Protein AF-A0A9E5BP02-F1 (afdb_monomer_lite)

Structure (mmCIF, N/CA/C/O backbone):
data_AF-A0A9E5BP02-F1
#
_entry.id   AF-A0A9E5BP02-F1
#
loop_
_atom_site.group_PDB
_atom_site.id
_atom_site.type_symbol
_atom_site.label_atom_id
_atom_site.label_alt_id
_atom_site.label_comp_id
_atom_site.label_asym_id
_atom_site.label_entity_id
_atom_site.label_seq_id
_atom_site.pdbx_PDB_ins_code
_atom_site.Cartn_x
_atom_site.Cartn_y
_atom_site.Cartn_z
_atom_site.occupancy
_atom_site.B_iso_or_equiv
_atom_site.auth_seq_id
_atom_site.auth_comp_id
_atom_site.auth_asym_id
_atom_site.auth_atom_id
_atom_site.pdbx_PDB_model_num
ATOM 1 N N . GLU A 1 1 ? -40.450 15.924 50.364 1.00 36.69 1 GLU A N 1
ATOM 2 C CA . GLU A 1 1 ? -41.227 15.359 49.241 1.00 36.69 1 GLU A CA 1
ATOM 3 C C . GLU A 1 1 ? -40.993 13.846 49.140 1.00 36.69 1 GLU A C 1
ATOM 5 O O . GLU A 1 1 ? -40.307 13.390 48.241 1.00 36.69 1 GLU A O 1
ATOM 10 N N . ALA A 1 2 ? -41.505 13.055 50.091 1.00 34.75 2 ALA A N 1
ATOM 11 C CA . ALA A 1 2 ? -41.200 11.615 50.180 1.00 34.75 2 ALA A CA 1
ATOM 12 C C . ALA A 1 2 ? -42.449 10.721 50.308 1.00 34.75 2 ALA A C 1
ATOM 14 O O . ALA A 1 2 ? -42.376 9.642 50.876 1.00 34.75 2 ALA A O 1
ATOM 15 N N . ASN A 1 3 ? -43.598 11.162 49.786 1.00 43.31 3 ASN A N 1
ATOM 16 C CA . ASN A 1 3 ? -44.806 10.337 49.699 1.00 43.31 3 ASN A CA 1
ATOM 17 C C . ASN A 1 3 ? -45.363 10.379 48.272 1.00 43.31 3 ASN A C 1
ATOM 19 O O . ASN A 1 3 ? -46.261 11.157 47.965 1.00 43.31 3 ASN A O 1
ATOM 23 N N . SER A 1 4 ? -44.814 9.530 47.404 1.00 36.84 4 SER A N 1
ATOM 24 C CA . SER A 1 4 ? -45.496 9.053 46.198 1.00 36.84 4 SER A CA 1
ATOM 25 C C . SER A 1 4 ? -45.138 7.574 45.993 1.00 36.84 4 SER A C 1
ATOM 27 O O . SER A 1 4 ? -44.015 7.269 45.581 1.00 36.84 4 SER A O 1
ATOM 29 N N . PRO A 1 5 ? -46.036 6.633 46.338 1.00 37.31 5 PRO A N 1
ATOM 30 C CA . PRO A 1 5 ? -45.862 5.222 46.023 1.00 37.31 5 PRO A CA 1
ATOM 31 C C . PRO A 1 5 ? -46.019 5.049 44.508 1.00 37.31 5 PRO A C 1
ATOM 33 O O . PRO A 1 5 ? -47.077 5.343 43.958 1.00 37.31 5 PRO A O 1
ATOM 36 N N . GLY A 1 6 ? -44.958 4.602 43.835 1.00 41.88 6 GLY A N 1
ATOM 37 C CA . GLY A 1 6 ? -44.944 4.397 42.381 1.00 41.88 6 GLY A CA 1
ATOM 38 C C . GLY A 1 6 ? -43.694 4.916 41.671 1.00 41.88 6 GLY A C 1
ATOM 39 O O . GLY A 1 6 ? -43.474 4.561 40.520 1.00 41.88 6 GLY A O 1
ATOM 40 N N . ASN A 1 7 ? -42.843 5.693 42.347 1.00 46.81 7 ASN A N 1
ATOM 41 C CA . ASN A 1 7 ? -41.531 6.072 41.824 1.00 46.81 7 ASN A CA 1
ATOM 42 C C . ASN A 1 7 ? -40.449 5.219 42.501 1.00 46.81 7 ASN A C 1
ATOM 44 O O . ASN A 1 7 ? -39.736 5.685 43.389 1.00 46.81 7 ASN A O 1
ATOM 48 N N . SER A 1 8 ? -40.387 3.928 42.162 1.00 54.22 8 SER A N 1
ATOM 49 C CA . SER A 1 8 ? -39.274 3.085 42.594 1.00 54.22 8 SER A CA 1
ATOM 50 C C . SER A 1 8 ? -38.025 3.562 41.863 1.00 54.22 8 SER A C 1
ATOM 52 O O . SER A 1 8 ? -37.874 3.301 40.668 1.00 54.22 8 SER A O 1
ATOM 54 N N . ALA A 1 9 ? -37.139 4.265 42.568 1.00 59.06 9 ALA A N 1
ATOM 55 C CA . ALA A 1 9 ? -35.767 4.392 42.106 1.00 59.06 9 ALA A CA 1
ATOM 56 C C . ALA A 1 9 ? -35.247 2.973 41.785 1.00 59.06 9 ALA A C 1
ATOM 58 O O . ALA A 1 9 ? -35.547 2.043 42.546 1.00 59.06 9 ALA A O 1
ATOM 59 N N . PRO A 1 10 ? -34.563 2.769 40.645 1.00 64.69 10 PRO A N 1
ATOM 60 C CA . PRO A 1 10 ? -34.020 1.461 40.292 1.00 64.69 10 PRO A CA 1
ATOM 61 C C . PRO A 1 10 ? -33.172 0.927 41.451 1.00 64.69 10 PRO A C 1
ATOM 63 O O . PRO A 1 10 ? -32.438 1.691 42.079 1.00 64.69 10 PRO A O 1
ATOM 66 N N . SER A 1 11 ? -33.305 -0.365 41.771 1.00 77.00 11 SER A N 1
ATOM 67 C CA . SER A 1 11 ? -32.525 -0.966 42.857 1.00 77.00 11 SER A CA 1
ATOM 68 C C . SER A 1 11 ? -31.030 -0.80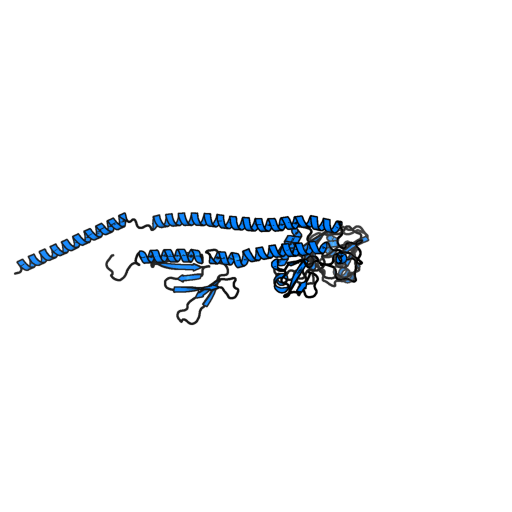3 42.577 1.00 77.00 11 SER A C 1
ATOM 70 O O . SER A 1 11 ? -30.607 -0.912 41.424 1.00 77.00 11 SER A O 1
ATOM 72 N N . ALA A 1 12 ? -30.239 -0.556 43.626 1.00 74.94 12 ALA A N 1
ATOM 73 C CA . ALA A 1 12 ? -28.791 -0.357 43.513 1.00 74.94 12 ALA A CA 1
ATOM 74 C C . ALA A 1 12 ? -28.122 -1.491 42.714 1.00 74.94 12 ALA A C 1
ATOM 76 O O . ALA A 1 12 ? -27.387 -1.226 41.769 1.00 74.94 12 ALA A O 1
ATOM 77 N N . ASP A 1 13 ? -28.528 -2.738 42.970 1.00 80.38 13 ASP A N 1
ATOM 78 C CA . ASP A 1 13 ? -28.047 -3.920 42.247 1.00 80.38 13 ASP A CA 1
ATOM 79 C C . ASP A 1 13 ? -28.242 -3.838 40.719 1.00 80.38 13 ASP A C 1
ATOM 81 O O . ASP A 1 13 ? -27.394 -4.293 39.953 1.00 80.38 13 ASP A O 1
ATOM 85 N N . LEU A 1 14 ? -29.354 -3.259 40.242 1.00 84.69 14 LEU A N 1
ATOM 86 C CA . LEU A 1 14 ? -29.627 -3.129 38.805 1.00 84.69 14 LEU A CA 1
ATOM 87 C C . LEU A 1 14 ? -28.814 -1.999 38.165 1.00 84.69 14 LEU A C 1
ATOM 89 O O . LEU A 1 14 ? -28.470 -2.090 36.986 1.00 84.69 14 LEU A O 1
ATOM 93 N N . LEU A 1 15 ? -28.505 -0.946 38.925 1.00 83.56 15 LEU A N 1
ATOM 94 C CA . LEU A 1 15 ? -27.618 0.129 38.479 1.00 83.56 15 LEU A CA 1
ATOM 95 C C . LEU A 1 15 ? -26.171 -0.365 38.371 1.00 83.56 15 LEU A C 1
ATOM 97 O O . LEU A 1 15 ? -25.516 -0.097 37.363 1.00 83.56 15 LEU A O 1
ATOM 101 N N . ASP A 1 16 ? -25.718 -1.162 39.338 1.00 83.12 16 ASP A N 1
ATOM 102 C CA . ASP A 1 16 ? -24.402 -1.802 39.307 1.00 83.12 16 ASP A CA 1
ATOM 103 C C . ASP A 1 16 ? -24.285 -2.792 38.142 1.00 83.12 16 ASP A C 1
ATOM 105 O O . ASP A 1 16 ? -23.289 -2.803 37.411 1.00 83.12 16 ASP A O 1
ATOM 109 N N . GLU A 1 17 ? -25.326 -3.598 37.911 1.00 88.88 17 GLU A N 1
ATOM 110 C CA . GLU A 1 17 ? -25.368 -4.536 36.790 1.00 88.88 17 GLU A CA 1
ATOM 111 C C . GLU A 1 17 ? -25.339 -3.808 35.440 1.00 88.88 17 GLU A C 1
ATOM 113 O O . GLU A 1 17 ? -24.585 -4.188 34.539 1.00 88.88 17 GLU A O 1
ATOM 118 N N . ARG A 1 18 ? -26.111 -2.722 35.305 1.00 88.75 18 ARG A N 1
ATOM 119 C CA . ARG A 1 18 ? -26.091 -1.845 34.128 1.00 88.75 18 ARG A CA 1
ATOM 120 C C . ARG A 1 18 ? -24.680 -1.322 33.874 1.00 88.75 18 ARG A C 1
ATOM 122 O O . ARG A 1 18 ? -24.186 -1.446 32.755 1.00 88.75 18 ARG A O 1
ATOM 129 N N . ASP A 1 19 ? -24.023 -0.775 34.892 1.00 87.19 19 ASP A N 1
ATOM 130 C CA . ASP A 1 19 ? -22.685 -0.193 34.762 1.00 87.19 19 ASP A CA 1
ATOM 131 C C . ASP A 1 19 ? -21.637 -1.252 34.407 1.00 87.19 19 ASP A C 1
ATOM 133 O O . ASP A 1 19 ? -20.775 -1.024 33.551 1.00 87.19 19 ASP A O 1
ATOM 137 N N . ARG A 1 20 ? -21.753 -2.454 34.982 1.00 88.44 20 ARG A N 1
ATOM 138 C CA . ARG A 1 20 ? -20.922 -3.610 34.632 1.00 88.44 20 ARG A CA 1
ATOM 139 C C . ARG A 1 20 ? -21.100 -4.019 33.170 1.00 88.44 20 ARG A C 1
ATOM 141 O O . ARG A 1 20 ? -20.106 -4.237 32.469 1.00 88.44 20 ARG A O 1
ATOM 148 N N . ILE A 1 21 ? -22.343 -4.125 32.699 1.00 91.81 21 ILE A N 1
ATOM 149 C CA . ILE A 1 21 ? -22.656 -4.490 31.311 1.00 91.81 21 ILE A CA 1
ATOM 150 C C . ILE A 1 21 ? -22.168 -3.407 30.348 1.00 91.81 21 ILE A C 1
ATOM 152 O O . ILE A 1 21 ? -21.547 -3.745 29.343 1.00 91.81 21 ILE A O 1
ATOM 156 N N . LEU A 1 22 ? -22.378 -2.124 30.654 1.00 89.75 22 LEU A N 1
ATOM 157 C CA . LEU A 1 22 ? -21.890 -1.013 29.831 1.00 89.75 22 LEU A CA 1
ATOM 158 C C . LEU A 1 22 ? -20.367 -1.011 29.729 1.00 89.75 22 LEU A C 1
ATOM 160 O O . LEU A 1 22 ? -19.834 -0.903 28.627 1.00 89.75 22 LEU A O 1
ATOM 164 N N . ALA A 1 23 ? -19.661 -1.213 30.844 1.00 87.31 23 ALA A N 1
ATOM 165 C CA . ALA A 1 23 ? -18.205 -1.305 30.840 1.00 87.31 23 ALA A CA 1
ATOM 166 C C . ALA A 1 23 ? -17.712 -2.482 29.981 1.00 87.31 23 ALA A C 1
ATOM 168 O O . ALA A 1 23 ? -16.738 -2.352 29.236 1.00 87.31 23 ALA A O 1
ATOM 169 N N . ASN A 1 24 ? -18.385 -3.634 30.045 1.00 90.94 24 ASN A N 1
ATOM 170 C CA . ASN A 1 24 ? -18.064 -4.782 29.197 1.00 90.94 24 ASN A CA 1
ATOM 171 C C . ASN A 1 24 ? -18.381 -4.512 27.721 1.00 90.94 24 ASN A C 1
ATOM 173 O O . ASN A 1 24 ? -17.568 -4.831 26.854 1.00 90.94 24 ASN A O 1
ATOM 177 N N . LEU A 1 25 ? -19.514 -3.877 27.427 1.00 90.38 25 LEU A N 1
ATOM 178 C CA . LEU A 1 25 ? -19.897 -3.498 26.072 1.00 90.38 25 LEU A CA 1
ATOM 179 C C . LEU A 1 25 ? -18.873 -2.529 25.470 1.00 90.38 25 LEU A C 1
ATOM 181 O O . LEU A 1 25 ? -18.397 -2.757 24.359 1.00 90.38 25 LEU A O 1
ATOM 185 N N . GLN A 1 26 ? -18.450 -1.517 26.228 1.00 88.94 26 GLN A N 1
ATOM 186 C CA . GLN A 1 26 ? -17.419 -0.567 25.816 1.00 88.94 26 GLN A CA 1
ATOM 187 C C . GLN A 1 26 ? -16.062 -1.251 25.575 1.00 88.94 26 GLN A C 1
ATOM 189 O O . GLN A 1 26 ? -15.364 -0.904 24.625 1.00 88.94 26 GLN A O 1
ATOM 194 N N . LYS A 1 27 ? -15.687 -2.271 26.360 1.00 89.00 27 LYS A N 1
ATOM 195 C CA . LYS A 1 27 ? -14.480 -3.078 26.084 1.00 89.00 27 LYS A CA 1
ATOM 196 C C . LYS A 1 27 ? -14.581 -3.865 24.775 1.00 89.00 27 LYS A C 1
ATOM 198 O O . LYS A 1 27 ? -13.575 -4.024 24.086 1.00 89.00 27 LYS A O 1
ATOM 203 N N . LEU A 1 28 ? -15.765 -4.366 24.428 1.00 91.00 28 LEU A N 1
ATOM 204 C CA . LEU A 1 28 ? -15.970 -5.156 23.213 1.00 91.00 28 LEU A CA 1
ATOM 205 C C . LEU A 1 28 ? -16.011 -4.280 21.959 1.00 91.00 28 LEU A C 1
ATOM 207 O O . LEU A 1 28 ? -15.288 -4.560 21.006 1.00 91.00 28 LEU A O 1
ATOM 211 N N . ILE A 1 29 ? -16.824 -3.222 21.956 1.00 87.62 29 ILE A N 1
ATOM 212 C CA . ILE A 1 29 ? -17.123 -2.434 20.748 1.00 87.62 29 ILE A CA 1
ATOM 213 C C . ILE A 1 29 ? -16.518 -1.022 20.754 1.00 87.62 29 ILE A C 1
ATOM 215 O O . ILE A 1 29 ? -16.521 -0.340 19.732 1.00 87.62 29 ILE A O 1
ATOM 219 N N . GLY A 1 30 ? -15.992 -0.568 21.892 1.00 87.75 30 GLY A N 1
ATOM 220 C CA . GLY A 1 30 ? -15.566 0.816 22.078 1.00 87.75 30 GLY A CA 1
ATOM 221 C C . GLY A 1 30 ? -16.752 1.772 22.197 1.00 87.75 30 GLY A C 1
ATOM 222 O O . GLY A 1 30 ? -17.868 1.381 22.542 1.00 87.75 30 GLY A O 1
ATOM 223 N N . GLY A 1 31 ? -16.508 3.047 21.895 1.00 86.50 31 GLY A N 1
ATOM 224 C CA . GLY A 1 31 ? -17.542 4.079 21.884 1.00 86.50 31 GLY A CA 1
ATOM 225 C C . GLY A 1 31 ? -17.777 4.753 23.237 1.00 86.50 31 GLY A C 1
ATOM 226 O O . GLY A 1 31 ? -16.948 4.671 24.148 1.00 86.50 31 GLY A O 1
ATOM 227 N N . GLN A 1 32 ? -18.896 5.468 23.335 1.00 87.75 32 GLN A N 1
ATOM 228 C CA . GLN A 1 32 ? -19.238 6.318 24.475 1.00 87.75 32 GLN A CA 1
ATOM 229 C C . GLN A 1 32 ? -20.482 5.785 25.179 1.00 87.75 32 GLN A C 1
ATOM 231 O O . GLN A 1 32 ? -21.505 5.553 24.534 1.00 87.75 32 GLN A O 1
ATOM 236 N N . SER A 1 33 ? -20.391 5.625 26.497 1.00 89.50 33 SER A N 1
ATOM 237 C CA . SER A 1 33 ? -21.521 5.306 27.366 1.00 89.50 33 SER A CA 1
ATOM 238 C C . SER A 1 33 ? -21.979 6.575 28.078 1.00 89.50 33 SER A C 1
ATOM 240 O O . SER A 1 33 ? -21.153 7.307 28.620 1.00 89.50 33 SER A O 1
ATOM 242 N N . LEU A 1 34 ? -23.284 6.831 28.095 1.00 89.38 34 LEU A N 1
ATOM 243 C CA . LEU A 1 34 ? -23.895 7.947 28.810 1.00 89.38 34 LEU A CA 1
ATOM 244 C C . LEU A 1 34 ? -24.993 7.425 29.727 1.00 89.38 34 LEU A C 1
ATOM 246 O O . LEU A 1 34 ? -25.787 6.575 29.322 1.00 89.38 34 LEU A O 1
ATOM 250 N N . ILE A 1 35 ? -25.052 7.959 30.944 1.00 88.69 35 ILE A N 1
ATOM 251 C CA . ILE A 1 35 ? -26.174 7.745 31.855 1.00 88.69 35 ILE A CA 1
ATOM 252 C C . ILE A 1 35 ? -27.116 8.940 31.724 1.00 88.69 35 ILE A C 1
ATOM 254 O O . ILE A 1 35 ? -26.710 10.087 31.904 1.00 88.69 35 ILE A O 1
ATOM 258 N N . ASN A 1 36 ? -28.364 8.668 31.362 1.00 86.81 36 ASN A N 1
ATOM 259 C CA . ASN A 1 36 ? -29.404 9.672 31.191 1.00 86.81 36 ASN A CA 1
ATOM 260 C C . ASN A 1 36 ? -29.940 10.129 32.559 1.00 86.81 36 ASN A C 1
ATOM 262 O O . ASN A 1 36 ? -29.826 9.420 33.560 1.00 86.81 36 ASN A O 1
ATOM 266 N N . SER A 1 37 ? -30.589 11.296 32.600 1.00 82.56 37 SER A N 1
ATOM 267 C CA . SER A 1 37 ? -31.206 11.834 33.826 1.00 82.56 37 SER A CA 1
ATOM 268 C C . SER A 1 37 ? -32.310 10.942 34.407 1.00 82.56 37 SER A C 1
ATOM 270 O O . SER A 1 37 ? -32.606 11.031 35.594 1.00 82.56 37 SER A O 1
ATOM 272 N N . ASP A 1 38 ? -32.902 10.075 33.583 1.00 82.62 38 ASP A N 1
ATOM 273 C CA . ASP A 1 38 ? -33.905 9.076 33.967 1.00 82.62 38 ASP A CA 1
ATOM 274 C C . ASP A 1 38 ? -33.288 7.760 34.497 1.00 82.62 38 ASP A C 1
ATOM 276 O O . ASP A 1 38 ? -34.009 6.800 34.755 1.00 82.62 38 ASP A O 1
ATOM 280 N N . GLY A 1 39 ? -31.958 7.687 34.648 1.00 79.75 39 GLY A N 1
ATOM 281 C CA . GLY A 1 39 ? -31.243 6.499 35.123 1.00 79.75 39 GLY A CA 1
ATOM 282 C C . GLY A 1 39 ? -31.081 5.394 34.074 1.00 79.75 39 GLY A C 1
ATOM 283 O O . GLY A 1 39 ? -30.491 4.351 34.358 1.00 79.75 39 GLY A O 1
ATOM 284 N N . THR A 1 40 ? -31.555 5.596 32.847 1.00 87.12 40 THR A N 1
ATOM 285 C CA . THR A 1 40 ? -31.273 4.679 31.739 1.00 87.12 40 THR A CA 1
ATOM 286 C C . THR A 1 40 ? -29.897 4.959 31.134 1.00 87.12 40 THR A C 1
ATOM 288 O O . THR A 1 40 ? -29.289 5.997 31.393 1.00 87.12 40 THR A O 1
ATOM 291 N N . ALA A 1 41 ? -29.390 4.039 30.317 1.00 90.06 41 ALA A N 1
ATOM 292 C CA . ALA A 1 41 ? -28.107 4.206 29.649 1.00 90.06 41 ALA A CA 1
ATOM 293 C C . ALA A 1 41 ? -28.242 4.301 28.131 1.00 90.06 41 ALA A C 1
ATOM 295 O O . ALA A 1 41 ? -29.142 3.718 27.524 1.00 90.06 41 ALA A O 1
ATOM 296 N N . THR A 1 42 ? -27.292 5.004 27.529 1.00 92.12 42 THR A N 1
ATOM 297 C CA . THR A 1 42 ? -27.123 5.120 26.085 1.00 92.12 42 THR A CA 1
ATOM 298 C C . THR A 1 42 ? -25.699 4.701 25.730 1.00 92.12 42 THR A C 1
ATOM 300 O O . THR A 1 42 ? -24.744 5.238 26.287 1.00 92.12 42 THR A O 1
ATOM 303 N N . GLN A 1 43 ? -25.545 3.758 24.799 1.00 91.50 43 GLN A N 1
ATOM 304 C CA . GLN A 1 43 ? -24.256 3.379 24.222 1.00 91.50 43 GLN A CA 1
ATOM 305 C C . GLN A 1 43 ? -24.195 3.843 22.773 1.00 91.50 43 GLN A C 1
ATOM 307 O O . GLN A 1 43 ? -24.967 3.375 21.935 1.00 91.50 43 GLN A O 1
ATOM 312 N N . LEU A 1 44 ? -23.226 4.698 22.465 1.00 89.25 44 LEU A N 1
ATOM 313 C CA . LEU A 1 44 ? -22.948 5.186 21.121 1.00 89.25 44 LEU A CA 1
ATOM 314 C C . LEU A 1 44 ? -21.691 4.513 20.565 1.00 89.25 44 LEU A C 1
ATOM 316 O O . LEU A 1 44 ? -20.646 4.511 21.215 1.00 89.25 44 LEU A O 1
ATOM 320 N N . VAL A 1 45 ? -21.755 4.009 19.335 1.00 87.31 45 VAL A N 1
ATOM 321 C CA . VAL A 1 45 ? -20.611 3.457 18.593 1.00 87.31 45 VAL A CA 1
ATOM 322 C C . VAL A 1 45 ? -20.496 4.211 17.276 1.00 87.31 45 VAL A C 1
ATOM 324 O O . VAL A 1 45 ? -21.439 4.232 16.493 1.00 87.31 45 VAL A O 1
ATOM 327 N N . GLY A 1 46 ? -19.371 4.893 17.043 1.00 79.06 46 GLY A N 1
ATOM 328 C CA . GLY A 1 46 ? -19.207 5.730 15.845 1.00 79.06 46 GLY A CA 1
ATOM 329 C C . GLY A 1 46 ? -20.266 6.837 15.715 1.00 79.06 46 GLY A C 1
ATOM 330 O O . GLY A 1 46 ? -20.629 7.205 14.605 1.00 79.06 46 GLY A O 1
ATOM 331 N N . GLY A 1 47 ? -20.808 7.317 16.841 1.00 84.50 47 GLY A N 1
ATOM 332 C CA . GLY A 1 47 ? -21.900 8.297 16.881 1.00 84.50 47 GLY A CA 1
ATOM 333 C C . GLY A 1 47 ? -23.307 7.712 16.705 1.00 84.50 47 GLY A C 1
ATOM 334 O O . GLY A 1 47 ? -24.278 8.453 16.813 1.00 84.50 47 GLY A O 1
ATOM 335 N N . LEU A 1 48 ? -23.439 6.401 16.479 1.00 87.81 48 LEU A N 1
ATOM 336 C CA . LEU A 1 48 ? -24.726 5.724 16.317 1.00 87.81 48 LEU A CA 1
ATOM 337 C C . LEU A 1 48 ? -25.170 5.037 17.618 1.00 87.81 48 LEU A C 1
ATOM 339 O O . LEU A 1 48 ? -24.346 4.371 18.249 1.00 87.81 48 LEU A O 1
ATOM 343 N N . PRO A 1 49 ? -26.453 5.133 18.016 1.00 89.06 49 PRO A N 1
ATOM 344 C CA . PRO A 1 49 ? -26.945 4.475 19.221 1.00 89.06 49 PRO A CA 1
ATOM 345 C C . PRO A 1 49 ? -27.053 2.965 19.010 1.00 89.06 49 PRO A C 1
ATOM 347 O O . PRO A 1 49 ? -27.895 2.478 18.255 1.00 89.06 49 PRO A O 1
ATOM 350 N N . LEU A 1 50 ? -26.201 2.211 19.701 1.00 89.62 50 LEU A N 1
ATOM 351 C CA . LEU A 1 50 ? -26.321 0.760 19.820 1.00 89.62 50 LEU A CA 1
ATOM 352 C C . LEU A 1 50 ? -27.356 0.393 20.889 1.00 89.62 50 LEU A C 1
ATOM 354 O O . LEU A 1 50 ? -28.161 -0.516 20.696 1.00 89.62 50 LEU A O 1
ATOM 358 N N . VAL A 1 51 ? -27.353 1.137 21.992 1.00 91.25 51 VAL A N 1
ATOM 359 C CA . VAL A 1 51 ? -28.381 1.083 23.031 1.00 91.25 51 VAL A CA 1
ATOM 360 C C . VAL A 1 51 ? -28.843 2.506 23.281 1.00 91.25 51 VAL A C 1
ATOM 362 O O . VAL A 1 51 ? -28.013 3.394 23.458 1.00 91.25 51 VAL A O 1
ATOM 365 N N . GLU A 1 52 ? -30.148 2.723 23.307 1.00 90.38 52 GLU A N 1
ATOM 366 C CA . GLU A 1 52 ? -30.746 3.996 23.690 1.00 90.38 52 GLU A CA 1
ATOM 367 C C . GLU A 1 52 ? -31.925 3.724 24.616 1.00 90.38 52 GLU A C 1
ATOM 369 O O . GLU A 1 52 ? -32.993 3.283 24.186 1.00 90.38 52 GLU A O 1
ATOM 374 N N . ARG A 1 53 ? -31.729 3.981 25.910 1.00 87.25 53 ARG A N 1
ATOM 375 C CA . ARG A 1 53 ? -32.725 3.693 26.944 1.00 87.25 53 ARG A CA 1
ATOM 376 C C . ARG A 1 53 ? -33.167 2.221 26.898 1.00 87.25 53 ARG A C 1
ATOM 378 O O . ARG A 1 53 ? -32.360 1.331 27.136 1.00 87.25 53 ARG A O 1
ATOM 385 N N . GLY A 1 54 ? -34.441 1.962 26.594 1.00 83.94 54 GLY A N 1
ATOM 386 C CA . GLY A 1 54 ? -35.007 0.618 26.444 1.00 83.94 54 GLY A CA 1
ATOM 387 C C . GLY A 1 54 ? -34.866 0.010 25.042 1.00 83.94 54 GLY A C 1
ATOM 388 O O . GLY A 1 54 ? -35.306 -1.118 24.830 1.00 83.94 54 GLY A O 1
ATOM 389 N N . LEU A 1 55 ? -34.293 0.733 24.075 1.00 85.81 55 LEU A N 1
ATOM 390 C CA . LEU A 1 55 ? -34.095 0.254 22.708 1.00 85.81 55 LEU A CA 1
ATOM 391 C C . LEU A 1 55 ? -32.690 -0.331 22.545 1.00 85.81 55 LEU A C 1
ATOM 393 O O . LEU A 1 55 ? -31.691 0.334 22.809 1.00 85.81 55 LEU A O 1
ATOM 397 N N . ALA A 1 56 ? -32.622 -1.573 22.062 1.00 88.19 56 ALA A N 1
ATOM 398 C CA . ALA A 1 56 ? -31.374 -2.260 21.744 1.00 88.19 56 ALA A CA 1
ATOM 399 C C . ALA A 1 56 ? -31.315 -2.597 20.248 1.00 88.19 56 ALA A C 1
ATOM 401 O O . ALA A 1 56 ? -32.118 -3.389 19.737 1.00 88.19 56 ALA A O 1
ATOM 402 N N . ASN A 1 57 ? -30.340 -2.002 19.566 1.00 89.25 57 ASN A N 1
ATOM 403 C CA . ASN A 1 57 ? -30.015 -2.267 18.170 1.00 89.25 57 ASN A CA 1
ATOM 404 C C . ASN A 1 57 ? -28.991 -3.402 18.074 1.00 89.25 57 ASN A C 1
ATOM 406 O O . ASN A 1 57 ? -28.320 -3.746 19.048 1.00 89.25 57 ASN A O 1
ATOM 410 N N . THR A 1 58 ? -28.880 -4.015 16.899 1.00 88.44 58 THR A N 1
ATOM 411 C CA . THR A 1 58 ? -27.899 -5.080 16.667 1.00 88.44 58 THR A CA 1
ATOM 412 C C . THR A 1 58 ? -26.722 -4.555 15.866 1.00 88.44 58 THR A C 1
ATOM 414 O O . THR A 1 58 ? -26.856 -3.638 15.058 1.00 88.44 58 THR A O 1
ATOM 417 N N . ILE A 1 59 ? -25.554 -5.147 16.093 1.00 88.12 59 ILE A N 1
ATOM 418 C CA . ILE A 1 59 ? -24.357 -4.888 15.302 1.00 88.12 59 ILE A CA 1
ATOM 419 C C . ILE A 1 59 ? -24.013 -6.128 14.485 1.00 88.12 59 ILE A C 1
ATOM 421 O O . ILE A 1 59 ? -24.140 -7.254 14.966 1.00 88.12 59 ILE A O 1
ATOM 425 N N . GLY A 1 60 ? -23.598 -5.917 13.245 1.00 86.88 60 GLY A N 1
ATOM 426 C CA . GLY A 1 60 ? -23.152 -6.966 12.340 1.00 86.88 60 GLY A CA 1
ATOM 427 C C . GLY A 1 60 ? -21.934 -6.525 11.544 1.00 86.88 60 GLY A C 1
ATOM 428 O O . GLY A 1 60 ? -21.569 -5.350 11.537 1.00 86.88 60 GLY A O 1
ATOM 429 N N . ILE A 1 61 ? -21.313 -7.470 10.850 1.00 85.69 61 ILE A N 1
ATOM 430 C CA . ILE A 1 61 ? -20.260 -7.186 9.875 1.00 85.69 61 ILE A CA 1
ATOM 431 C C . ILE A 1 61 ? -20.942 -7.002 8.518 1.00 85.69 61 ILE A C 1
ATOM 433 O O . ILE A 1 61 ? -21.815 -7.793 8.159 1.00 85.69 61 ILE A O 1
ATOM 437 N N . ASN A 1 62 ? -20.577 -5.956 7.782 1.00 81.12 62 ASN A N 1
ATOM 438 C CA . ASN A 1 62 ? -21.079 -5.748 6.427 1.00 81.12 62 ASN A CA 1
ATOM 439 C C . ASN A 1 62 ? -20.621 -6.871 5.481 1.00 81.12 62 ASN A C 1
ATOM 441 O O . ASN A 1 62 ? -19.646 -7.575 5.743 1.00 81.12 62 ASN A O 1
ATOM 445 N N . GLY A 1 63 ? -21.296 -7.013 4.336 1.00 75.88 63 GLY A N 1
ATOM 446 C CA . GLY A 1 63 ? -20.929 -8.007 3.316 1.00 75.88 63 GLY A CA 1
ATOM 447 C C . GLY A 1 63 ? -19.511 -7.836 2.750 1.00 75.88 63 GLY A C 1
ATOM 448 O O . GLY A 1 63 ? -18.953 -8.781 2.204 1.00 75.88 63 GLY A O 1
ATOM 449 N N . ASP A 1 64 ? -18.903 -6.657 2.925 1.00 73.06 64 ASP A N 1
ATOM 450 C CA . ASP A 1 64 ? -17.503 -6.388 2.583 1.00 73.06 64 ASP A CA 1
ATOM 451 C C . ASP A 1 64 ? -16.499 -7.083 3.524 1.00 73.06 64 ASP A C 1
ATOM 453 O O . ASP A 1 64 ? -15.314 -7.177 3.204 1.00 73.06 64 ASP A O 1
ATOM 457 N N . GLY A 1 65 ? -16.945 -7.548 4.696 1.00 75.06 65 GLY A N 1
ATOM 458 C CA . GLY A 1 65 ? -16.098 -8.100 5.747 1.00 75.06 65 GLY A CA 1
ATOM 459 C C . GLY A 1 65 ? -15.128 -7.094 6.383 1.00 75.06 65 GLY A C 1
ATOM 460 O O . GLY A 1 65 ? -14.281 -7.521 7.172 1.00 75.06 65 GLY A O 1
ATOM 461 N N . LYS A 1 66 ? -15.212 -5.805 6.037 1.00 73.19 66 LYS A N 1
ATOM 462 C CA . LYS A 1 66 ? -14.253 -4.740 6.381 1.00 73.19 66 LYS A CA 1
ATOM 463 C C . LYS A 1 66 ? -14.876 -3.607 7.185 1.00 73.19 66 LYS A C 1
ATOM 465 O O . LYS A 1 66 ? -14.140 -2.790 7.726 1.00 73.19 66 LYS A O 1
ATOM 470 N N . SER A 1 67 ? -16.193 -3.542 7.293 1.00 78.19 67 SER A N 1
ATOM 471 C CA . SER A 1 67 ? -16.864 -2.517 8.087 1.00 78.19 67 SER A CA 1
ATOM 472 C C . SER A 1 67 ? -17.933 -3.122 8.992 1.00 78.19 67 SER A C 1
ATOM 474 O O . SER A 1 67 ? -18.412 -4.240 8.774 1.00 78.19 67 SER A O 1
ATOM 476 N N . LEU A 1 68 ? -18.274 -2.396 10.057 1.00 84.88 68 LEU A N 1
ATOM 477 C CA . LEU A 1 68 ? -19.378 -2.772 10.933 1.00 84.88 68 LEU A CA 1
ATOM 478 C C . LEU A 1 68 ? -20.654 -2.075 10.485 1.00 84.88 68 LEU A C 1
ATOM 480 O O . LEU A 1 68 ? -20.630 -1.019 9.857 1.00 84.88 68 LEU A O 1
ATOM 484 N N . SER A 1 69 ? -21.780 -2.654 10.860 1.00 86.94 69 SER A N 1
ATOM 485 C CA . SER A 1 69 ? -23.095 -2.131 10.548 1.00 86.94 69 SER A CA 1
ATOM 486 C C . SER A 1 69 ? -23.980 -2.166 11.779 1.00 86.94 69 SER A C 1
ATOM 488 O O . SER A 1 69 ? -24.026 -3.169 12.489 1.00 86.94 69 SER A O 1
ATOM 490 N N . VAL A 1 70 ? -24.669 -1.061 12.049 1.00 86.88 70 VAL A N 1
ATOM 491 C CA . VAL A 1 70 ? -25.691 -0.994 13.095 1.00 86.88 70 VAL A CA 1
ATOM 492 C C . VAL A 1 70 ? -27.045 -1.126 12.434 1.00 86.88 70 VAL A C 1
ATOM 494 O O . VAL A 1 70 ? -27.385 -0.388 11.512 1.00 86.88 70 VAL A O 1
ATOM 497 N N . SER A 1 71 ? -27.794 -2.099 12.917 1.00 87.31 71 SER A N 1
ATOM 498 C CA . SER A 1 71 ? -29.102 -2.502 12.444 1.00 87.31 71 SER A CA 1
ATOM 499 C C . SER A 1 71 ? -30.154 -2.002 13.427 1.00 87.31 71 SER A C 1
ATOM 501 O O . SER A 1 71 ? -30.266 -2.501 14.550 1.00 87.31 71 SER A O 1
ATOM 503 N N . PHE A 1 72 ? -30.905 -0.985 13.006 1.00 85.50 72 PHE A N 1
ATOM 504 C CA . PHE A 1 72 ? -31.917 -0.335 13.828 1.00 85.50 72 PHE A CA 1
ATOM 505 C C . PHE A 1 72 ? -33.221 -1.121 13.790 1.00 85.50 72 PHE A C 1
ATOM 507 O O . PHE A 1 72 ? -33.769 -1.386 12.714 1.00 85.50 72 PHE A O 1
ATOM 514 N N . LYS A 1 73 ? -33.740 -1.470 14.969 1.00 70.56 73 LYS A N 1
ATOM 515 C CA . LYS A 1 73 ? -35.074 -2.065 15.083 1.00 70.56 73 LYS A CA 1
ATOM 516 C C . LYS A 1 73 ? -36.119 -0.957 14.969 1.00 70.56 73 LYS A C 1
ATOM 518 O O . LYS A 1 73 ? -36.234 -0.127 15.864 1.00 70.56 73 LYS A O 1
ATOM 523 N N . GLN A 1 74 ? -36.890 -0.941 13.883 1.00 66.69 74 GLN A N 1
ATOM 524 C CA . GLN A 1 74 ? -38.081 -0.091 13.790 1.00 66.69 74 GLN A CA 1
ATOM 525 C C . GLN A 1 74 ? -39.286 -0.768 14.470 1.00 66.69 74 GLN A C 1
ATOM 527 O O . GLN A 1 74 ? -39.348 -1.995 14.572 1.00 66.69 74 GLN A O 1
ATOM 532 N N . SER A 1 75 ? -40.251 0.041 14.926 1.00 59.03 75 SER A N 1
ATOM 533 C CA . SER A 1 75 ? -41.430 -0.340 15.737 1.00 59.03 75 SER A CA 1
ATOM 534 C C . SER A 1 75 ? -42.336 -1.438 15.138 1.00 59.03 75 SER A C 1
ATOM 536 O O . SER A 1 75 ? -43.278 -1.878 15.792 1.00 59.03 75 SER A O 1
ATOM 538 N N . ASN A 1 76 ? -42.090 -1.864 13.900 1.00 60.34 76 ASN A N 1
ATOM 539 C CA . ASN A 1 76 ? -42.919 -2.751 13.082 1.00 60.34 76 ASN A CA 1
ATOM 540 C C . ASN A 1 76 ? -42.202 -4.046 12.630 1.00 60.34 76 ASN A C 1
ATOM 542 O O . ASN A 1 76 ? -42.710 -4.751 11.761 1.00 60.34 76 ASN A O 1
ATOM 546 N N . GLY A 1 77 ? -41.045 -4.387 13.212 1.00 56.47 77 GLY A N 1
ATOM 547 C CA . GLY A 1 77 ? -40.457 -5.741 13.200 1.00 56.47 77 GLY A CA 1
ATOM 548 C C . GLY A 1 77 ? -39.864 -6.270 11.882 1.00 56.47 77 GLY A C 1
ATOM 549 O O . GLY A 1 77 ? -39.033 -7.169 11.940 1.00 56.47 77 GLY A O 1
ATOM 550 N N . ASN A 1 78 ? -40.225 -5.710 10.721 1.00 57.03 78 ASN A N 1
ATOM 551 C CA . ASN A 1 78 ? -39.890 -6.271 9.399 1.00 57.03 78 ASN A CA 1
ATOM 552 C C . ASN A 1 78 ? -38.904 -5.447 8.547 1.00 57.03 78 ASN A C 1
ATOM 554 O O . ASN A 1 78 ? -38.521 -5.907 7.474 1.00 57.03 78 ASN A O 1
ATOM 558 N N . ILE A 1 79 ? -38.478 -4.253 8.979 1.00 54.19 79 ILE A N 1
ATOM 559 C CA . ILE A 1 79 ? -37.498 -3.436 8.240 1.00 54.19 79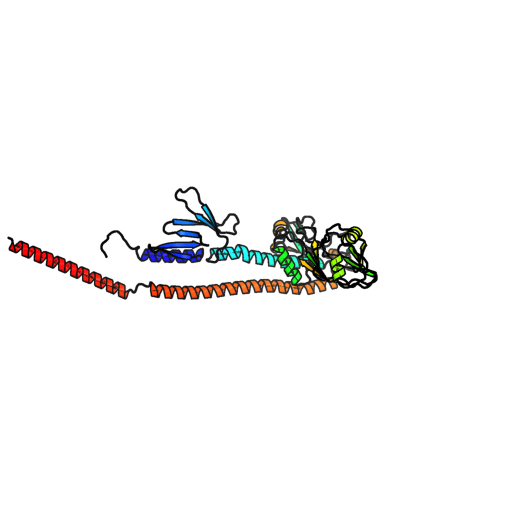 ILE A CA 1
ATOM 560 C C . ILE A 1 79 ? -36.373 -3.009 9.181 1.00 54.19 79 ILE A C 1
ATOM 562 O O . ILE A 1 79 ? -36.569 -2.212 10.099 1.00 54.19 79 ILE A O 1
ATOM 566 N N . THR A 1 80 ? -35.177 -3.527 8.924 1.00 66.38 80 THR A N 1
ATOM 567 C CA . THR A 1 80 ? -33.941 -3.096 9.573 1.00 66.38 80 THR A CA 1
ATOM 568 C C . THR A 1 80 ? -33.309 -2.012 8.710 1.00 66.38 80 THR A C 1
ATOM 570 O O . THR A 1 80 ? -32.808 -2.293 7.625 1.00 66.38 80 THR A O 1
ATOM 573 N N . ALA A 1 81 ? -33.349 -0.757 9.164 1.00 75.06 81 ALA A N 1
ATOM 574 C CA . ALA A 1 81 ? -32.473 0.251 8.579 1.00 75.06 81 ALA A CA 1
ATOM 575 C C . ALA A 1 81 ? -31.053 -0.062 9.057 1.00 75.06 81 ALA A C 1
ATOM 577 O O . ALA A 1 81 ? -30.837 -0.231 10.257 1.00 75.06 81 ALA A O 1
ATOM 578 N N . THR A 1 82 ? -30.100 -0.163 8.139 1.00 82.56 82 THR A N 1
ATOM 579 C CA . THR A 1 82 ? -28.707 -0.462 8.471 1.00 82.56 82 THR A CA 1
ATOM 580 C C . THR A 1 82 ? -27.844 0.743 8.133 1.00 82.56 82 THR A C 1
ATOM 582 O O . THR A 1 82 ? -27.897 1.248 7.014 1.00 82.56 82 THR A O 1
ATOM 585 N N . GLN A 1 83 ? -27.043 1.209 9.089 1.00 83.56 83 GLN A N 1
ATOM 586 C CA . GLN A 1 83 ? -26.035 2.242 8.850 1.00 83.56 83 GLN A CA 1
ATOM 587 C C . GLN A 1 83 ? -24.639 1.666 9.050 1.00 83.56 83 GLN A C 1
ATOM 589 O O . GLN A 1 83 ? -24.398 0.895 9.978 1.00 83.56 83 GLN A O 1
ATOM 594 N N . THR A 1 84 ? -23.719 2.043 8.167 1.00 82.50 84 THR A N 1
ATOM 595 C CA . THR A 1 84 ? -22.342 1.551 8.205 1.00 82.50 84 THR A CA 1
ATOM 596 C C . THR A 1 84 ? -21.481 2.417 9.110 1.00 82.50 84 THR A C 1
ATOM 598 O O . THR A 1 84 ? -21.464 3.639 8.983 1.00 82.50 84 THR A O 1
ATOM 601 N N . ILE A 1 85 ? -20.702 1.763 9.964 1.00 76.75 85 ILE A N 1
ATOM 602 C CA . ILE A 1 85 ? -19.612 2.364 10.719 1.00 76.75 85 ILE A CA 1
ATOM 603 C C . ILE A 1 85 ? -18.311 2.018 9.997 1.00 76.75 85 ILE A C 1
ATOM 605 O O . ILE A 1 85 ? -17.838 0.881 10.031 1.00 76.75 85 ILE A O 1
ATOM 609 N N . GLN A 1 86 ? -17.744 3.023 9.331 1.00 66.12 86 GLN A N 1
ATOM 610 C CA . GLN A 1 86 ? -16.523 2.881 8.532 1.00 66.12 86 GLN A CA 1
ATOM 611 C C . GLN A 1 86 ? -15.269 2.713 9.396 1.00 66.12 86 GLN A C 1
ATOM 613 O O . GLN A 1 86 ? -14.311 2.070 8.975 1.00 66.12 86 GLN A O 1
ATOM 618 N N . ARG A 1 87 ? -15.264 3.282 10.608 1.00 66.56 87 ARG A N 1
ATOM 619 C CA . ARG A 1 87 ? -14.124 3.203 11.523 1.00 66.56 87 ARG A CA 1
ATOM 620 C C . ARG A 1 87 ? -14.588 3.048 12.961 1.00 66.56 87 ARG A C 1
ATOM 622 O O . ARG A 1 87 ? -15.463 3.778 13.420 1.00 66.56 87 ARG A O 1
ATOM 629 N N . VAL A 1 88 ? -13.989 2.088 13.656 1.00 76.75 88 VAL A N 1
ATOM 630 C CA . VAL A 1 88 ? -14.214 1.836 15.078 1.00 76.75 88 VAL A CA 1
ATOM 631 C C . VAL A 1 88 ? -12.869 1.967 15.770 1.00 76.75 88 VAL A C 1
ATOM 633 O O . VAL A 1 88 ? -12.014 1.099 15.642 1.00 76.75 88 VAL A O 1
ATOM 636 N N . ASP A 1 89 ? -12.687 3.070 16.490 1.00 71.62 89 ASP A N 1
ATOM 637 C CA . ASP A 1 89 ? -11.392 3.454 17.071 1.00 71.62 89 ASP A CA 1
ATOM 638 C C . ASP A 1 89 ? -11.130 2.833 18.452 1.00 71.62 89 ASP A C 1
ATOM 640 O O . ASP A 1 89 ? -10.181 3.202 19.139 1.00 71.62 89 ASP A O 1
ATOM 644 N N . GLY A 1 90 ? -11.971 1.896 18.893 1.00 82.25 90 GLY A N 1
ATOM 645 C CA . GLY A 1 90 ? -11.876 1.337 20.234 1.00 82.25 90 GLY A CA 1
ATOM 646 C C . GLY A 1 90 ? -12.503 -0.039 20.388 1.00 82.25 90 GLY A C 1
ATOM 647 O O . GLY A 1 90 ? -13.143 -0.578 19.487 1.00 82.25 90 GLY A O 1
ATOM 648 N N . GLY A 1 91 ? -12.300 -0.598 21.576 1.00 87.44 91 GLY A N 1
ATOM 649 C CA . GLY A 1 91 ? -12.719 -1.951 21.908 1.00 87.44 91 GLY A CA 1
ATOM 650 C C . GLY A 1 91 ? -11.984 -3.035 21.116 1.00 87.44 91 GLY A C 1
ATOM 651 O O . GLY A 1 91 ? -11.168 -2.777 20.228 1.00 87.44 91 GLY A O 1
ATOM 652 N N . GLN A 1 92 ? -12.284 -4.284 21.452 1.00 89.06 92 GLN A N 1
ATOM 653 C CA . GLN A 1 92 ? -11.719 -5.455 20.783 1.00 89.06 92 GLN A CA 1
ATOM 654 C C . GLN A 1 92 ? -12.140 -5.540 19.310 1.00 89.06 92 GLN A C 1
ATOM 656 O O . GLN A 1 92 ? -11.327 -5.902 18.466 1.00 89.06 92 GLN A O 1
ATOM 661 N N . ALA A 1 93 ? -13.378 -5.166 18.981 1.00 87.06 93 ALA A N 1
ATOM 662 C CA . ALA A 1 93 ? -13.874 -5.174 17.609 1.00 87.06 93 ALA A CA 1
ATOM 663 C C . ALA A 1 93 ? -13.123 -4.178 16.717 1.00 87.06 93 ALA A C 1
ATOM 665 O O . ALA A 1 93 ? -12.722 -4.544 15.615 1.00 87.06 93 ALA A O 1
ATOM 666 N N . GLY A 1 94 ? -12.884 -2.952 17.200 1.00 84.25 94 GLY A N 1
ATOM 667 C CA . GLY A 1 94 ? -12.075 -1.964 16.487 1.00 84.25 94 GLY A CA 1
ATOM 668 C C . GLY A 1 94 ? -10.641 -2.442 16.282 1.00 84.25 94 GLY A C 1
ATOM 669 O O . GLY A 1 94 ? -10.131 -2.399 15.167 1.00 84.25 94 GLY A O 1
ATOM 670 N N . ALA A 1 95 ? -10.020 -3.007 17.324 1.00 86.94 95 ALA A N 1
ATOM 671 C CA . ALA A 1 95 ? -8.674 -3.572 17.228 1.00 86.94 95 ALA A CA 1
ATOM 672 C C . ALA A 1 95 ? -8.582 -4.715 16.201 1.00 86.94 95 ALA A C 1
ATOM 674 O O . ALA A 1 95 ? -7.680 -4.722 15.366 1.00 86.94 95 ALA A O 1
ATOM 675 N N . LEU A 1 96 ? -9.529 -5.658 16.219 1.00 88.81 96 LEU A N 1
ATOM 676 C CA . LEU A 1 96 ? -9.595 -6.751 15.245 1.00 88.81 96 LEU A CA 1
ATOM 677 C C . LEU A 1 96 ? -9.825 -6.236 13.821 1.00 88.81 96 LEU A C 1
ATOM 679 O O . LEU A 1 96 ? -9.241 -6.770 12.879 1.00 88.81 96 LEU A O 1
ATOM 683 N N . LEU A 1 97 ? -10.637 -5.190 13.660 1.00 83.75 97 LEU A N 1
ATOM 684 C CA . LEU A 1 97 ? -10.887 -4.569 12.364 1.00 83.75 97 LEU A CA 1
ATOM 685 C C . LEU A 1 97 ? -9.624 -3.902 11.811 1.00 83.75 97 LEU A C 1
ATOM 687 O O . LEU A 1 97 ? -9.276 -4.125 10.654 1.00 83.75 97 LEU A O 1
ATOM 691 N N . THR A 1 98 ? -8.897 -3.158 12.645 1.00 84.75 98 THR A N 1
ATOM 692 C CA . THR A 1 98 ? -7.597 -2.568 12.292 1.00 84.75 98 THR A CA 1
ATOM 693 C C . THR A 1 98 ? -6.571 -3.647 11.951 1.00 84.75 98 THR A C 1
ATOM 695 O O . THR A 1 98 ? -5.864 -3.536 10.949 1.00 84.75 98 THR A O 1
ATOM 698 N N . LEU A 1 99 ? -6.516 -4.735 12.727 1.00 88.19 99 LEU A N 1
ATOM 699 C CA . LEU A 1 99 ? -5.629 -5.861 12.434 1.00 88.19 99 LEU A CA 1
ATOM 700 C C . LEU A 1 99 ? -5.940 -6.482 11.069 1.00 88.19 99 LEU A C 1
ATOM 702 O O . LEU A 1 99 ? -5.040 -6.633 10.247 1.00 88.19 99 LEU A O 1
ATOM 706 N N . LYS A 1 100 ? -7.211 -6.802 10.813 1.00 84.06 100 LYS A N 1
ATOM 707 C CA . LYS A 1 100 ? -7.666 -7.465 9.587 1.00 84.06 100 LYS A CA 1
ATOM 708 C C . LYS A 1 100 ? -7.556 -6.580 8.344 1.00 84.06 100 LYS A C 1
ATOM 710 O O . LYS A 1 100 ? -7.207 -7.077 7.280 1.00 84.06 100 LYS A O 1
ATOM 715 N N . ASN A 1 101 ? -7.900 -5.301 8.452 1.00 79.38 101 ASN A N 1
ATOM 716 C CA . ASN A 1 101 ? -8.032 -4.426 7.286 1.00 79.38 101 ASN A CA 1
ATOM 717 C C . ASN A 1 101 ? -6.767 -3.641 6.966 1.00 79.38 101 ASN A C 1
ATOM 719 O O . ASN A 1 101 ? -6.595 -3.223 5.823 1.00 79.38 101 ASN A O 1
ATOM 723 N N . GLU A 1 102 ? -5.920 -3.395 7.963 1.00 82.62 102 GLU A N 1
ATOM 724 C CA . GLU A 1 102 ? -4.769 -2.517 7.812 1.00 82.62 102 GLU A CA 1
ATOM 725 C C . GLU A 1 102 ? -3.464 -3.246 8.113 1.00 82.62 102 GLU A C 1
ATOM 727 O O . GLU A 1 102 ? -2.600 -3.329 7.245 1.00 82.62 102 GLU A O 1
ATOM 732 N N . PHE A 1 103 ? -3.312 -3.792 9.319 1.00 84.69 103 PHE A N 1
ATOM 733 C CA . PHE A 1 103 ? -2.023 -4.321 9.761 1.00 84.69 103 PHE A CA 1
ATOM 734 C C . PHE A 1 103 ? -1.612 -5.593 9.009 1.00 84.69 103 PHE A C 1
ATOM 736 O O . PHE A 1 103 ? -0.537 -5.623 8.414 1.00 84.69 103 PHE A O 1
ATOM 743 N N . ILE A 1 104 ? -2.465 -6.624 8.994 1.00 85.75 104 ILE A N 1
ATOM 744 C CA . ILE A 1 104 ? -2.170 -7.904 8.332 1.00 85.75 104 ILE A CA 1
ATOM 745 C C . ILE A 1 104 ? -1.957 -7.707 6.823 1.00 85.75 104 ILE A C 1
ATOM 747 O O . ILE A 1 104 ? -0.904 -8.125 6.344 1.00 85.75 104 ILE A O 1
ATOM 751 N N . PRO A 1 105 ? -2.835 -7.003 6.078 1.00 81.56 105 PRO A N 1
ATOM 752 C CA . PRO A 1 105 ? -2.616 -6.786 4.649 1.00 81.56 105 PRO A CA 1
ATOM 753 C C . PRO A 1 105 ? -1.313 -6.039 4.341 1.00 81.56 105 PRO A C 1
ATOM 755 O O . PRO A 1 105 ? -0.622 -6.385 3.387 1.00 81.56 105 PRO A O 1
ATOM 758 N N . LYS A 1 106 ? -0.929 -5.048 5.163 1.00 82.69 106 LYS A N 1
ATOM 759 C CA . LYS A 1 106 ? 0.363 -4.354 5.014 1.00 82.69 106 LYS A CA 1
ATOM 760 C C . LYS A 1 106 ? 1.546 -5.298 5.246 1.00 82.69 106 LYS A C 1
ATOM 762 O O . LYS A 1 106 ? 2.535 -5.217 4.519 1.00 82.69 106 LYS A O 1
ATOM 767 N N . LEU A 1 107 ? 1.467 -6.194 6.234 1.00 85.88 107 LEU A N 1
ATOM 768 C CA . LEU A 1 107 ? 2.512 -7.195 6.475 1.00 85.88 107 LEU A CA 1
ATOM 769 C C . LEU A 1 107 ? 2.616 -8.202 5.330 1.00 85.88 107 LEU A C 1
ATOM 771 O O . LEU A 1 107 ? 3.721 -8.462 4.855 1.00 85.88 107 LEU A O 1
ATOM 775 N N . GLU A 1 108 ? 1.485 -8.724 4.855 1.00 83.81 108 GLU A N 1
ATOM 776 C CA . GLU A 1 108 ? 1.434 -9.622 3.698 1.00 83.81 108 GLU A CA 1
ATOM 777 C C . GLU A 1 108 ? 2.037 -8.951 2.464 1.00 83.81 108 GLU A C 1
ATOM 779 O O . GLU A 1 108 ? 2.890 -9.529 1.797 1.00 83.81 108 GLU A O 1
ATOM 784 N N . GLN A 1 109 ? 1.678 -7.694 2.200 1.00 81.75 109 GLN A N 1
ATOM 785 C CA . GLN A 1 109 ? 2.230 -6.917 1.095 1.00 81.75 109 GLN A CA 1
ATOM 786 C C . GLN A 1 109 ? 3.757 -6.790 1.185 1.00 81.75 109 GLN A C 1
ATOM 788 O O . GLN A 1 109 ? 4.444 -6.981 0.180 1.00 81.75 109 GLN A O 1
ATOM 793 N N . ARG A 1 110 ? 4.315 -6.501 2.368 1.00 83.75 110 ARG A N 1
ATOM 794 C CA . ARG A 1 110 ? 5.774 -6.428 2.570 1.00 83.75 110 ARG A CA 1
ATOM 795 C C . ARG A 1 110 ? 6.453 -7.771 2.364 1.00 83.75 110 ARG A C 1
ATOM 797 O O . ARG A 1 110 ? 7.487 -7.836 1.702 1.00 83.75 110 ARG A O 1
ATOM 804 N N . LEU A 1 111 ? 5.860 -8.838 2.890 1.00 86.75 111 LEU A N 1
ATOM 805 C CA . LEU A 1 111 ? 6.388 -10.185 2.725 1.00 86.75 111 LEU A CA 1
ATOM 806 C C . LEU A 1 111 ? 6.381 -10.599 1.247 1.00 86.75 111 LEU A C 1
ATOM 808 O O . LEU A 1 111 ? 7.382 -11.096 0.735 1.00 86.75 111 LEU A O 1
ATOM 812 N N . ASN A 1 112 ? 5.292 -10.313 0.536 1.00 83.25 112 ASN A N 1
ATOM 813 C CA . ASN A 1 112 ? 5.184 -10.576 -0.894 1.00 83.25 112 ASN A CA 1
ATOM 814 C C . ASN A 1 112 ? 6.183 -9.730 -1.700 1.00 83.25 112 ASN A C 1
ATOM 816 O O . ASN A 1 112 ? 6.804 -10.243 -2.624 1.00 83.25 112 ASN A O 1
ATOM 820 N N . THR A 1 113 ? 6.391 -8.463 -1.326 1.00 82.38 113 THR A N 1
ATOM 821 C CA . THR A 1 113 ? 7.405 -7.576 -1.932 1.00 82.38 113 THR A CA 1
ATOM 822 C C . THR A 1 113 ? 8.801 -8.184 -1.810 1.00 82.38 113 THR A C 1
ATOM 824 O O . THR A 1 113 ? 9.525 -8.281 -2.801 1.00 82.38 113 THR A O 1
ATOM 827 N N . ALA A 1 114 ? 9.170 -8.632 -0.606 1.00 84.69 114 ALA A N 1
ATOM 828 C CA . ALA A 1 114 ? 10.460 -9.262 -0.355 1.00 84.69 114 ALA A CA 1
ATOM 829 C C . ALA A 1 114 ? 10.622 -10.555 -1.170 1.00 84.69 114 ALA A C 1
ATOM 831 O O . ALA A 1 114 ? 11.657 -10.758 -1.803 1.00 84.69 114 ALA A O 1
ATOM 832 N N . ALA A 1 115 ? 9.582 -11.393 -1.214 1.00 84.75 115 ALA A N 1
ATOM 833 C CA . ALA A 1 115 ? 9.597 -12.640 -1.972 1.00 84.75 115 ALA A CA 1
ATOM 834 C C . ALA A 1 115 ? 9.731 -12.400 -3.487 1.00 84.75 115 ALA A C 1
ATOM 836 O O . ALA A 1 115 ? 10.582 -13.008 -4.137 1.00 84.75 115 ALA A O 1
ATOM 837 N N . ILE A 1 116 ? 8.963 -11.457 -4.046 1.00 82.44 116 ILE A N 1
ATOM 838 C CA . ILE A 1 116 ? 9.051 -11.071 -5.460 1.00 82.44 116 ILE A CA 1
ATOM 839 C C . ILE A 1 116 ? 10.450 -10.540 -5.789 1.00 82.44 116 ILE A C 1
ATOM 841 O O . ILE A 1 116 ? 11.042 -10.933 -6.798 1.00 82.44 116 ILE A O 1
ATOM 845 N N . GLY A 1 117 ? 10.993 -9.662 -4.943 1.00 82.38 117 GLY A N 1
ATOM 846 C CA . GLY A 1 117 ? 12.333 -9.118 -5.124 1.00 82.38 117 GLY A CA 1
ATOM 847 C C . GLY A 1 117 ? 13.411 -10.205 -5.104 1.00 82.38 117 GLY A C 1
ATOM 848 O O . GLY A 1 117 ? 14.278 -10.211 -5.979 1.00 82.38 117 GLY A O 1
ATOM 849 N N . LEU A 1 118 ? 13.315 -11.168 -4.181 1.00 84.00 118 LEU A N 1
ATOM 850 C CA . LEU A 1 118 ? 14.239 -12.301 -4.098 1.00 84.00 118 LEU A CA 1
ATOM 851 C C . LEU A 1 118 ? 14.206 -13.156 -5.369 1.00 84.00 118 LEU A C 1
ATOM 853 O O . LEU A 1 118 ? 15.254 -13.445 -5.947 1.00 84.00 118 LEU A O 1
ATOM 857 N N . VAL A 1 119 ? 13.009 -13.527 -5.833 1.00 83.50 119 VAL A N 1
ATOM 858 C CA . VAL A 1 119 ? 12.836 -14.311 -7.067 1.00 83.50 119 VAL A CA 1
ATOM 859 C C . VAL A 1 119 ? 13.424 -13.579 -8.263 1.00 83.50 119 VAL A C 1
ATOM 861 O O . VAL A 1 119 ? 14.092 -14.192 -9.097 1.00 83.50 119 VAL A O 1
ATOM 864 N N . LYS A 1 120 ? 13.226 -12.260 -8.333 1.00 81.62 120 LYS A N 1
ATOM 865 C CA . LYS A 1 120 ? 13.774 -11.439 -9.406 1.00 81.62 120 LYS A CA 1
ATOM 866 C C . LYS A 1 120 ? 15.295 -11.432 -9.399 1.00 81.62 120 LYS A C 1
ATOM 868 O O . LYS A 1 120 ? 15.890 -11.766 -10.416 1.00 81.62 120 LYS A O 1
ATOM 873 N N . VAL A 1 121 ? 15.912 -11.104 -8.265 1.00 83.31 121 VAL A N 1
ATOM 874 C CA . VAL A 1 121 ? 17.375 -11.016 -8.152 1.00 83.31 121 VAL A CA 1
ATOM 875 C C . VAL A 1 121 ? 18.035 -12.363 -8.407 1.00 83.31 121 VAL A C 1
ATOM 877 O O . VAL A 1 121 ? 19.035 -12.425 -9.115 1.00 83.31 121 VAL A O 1
ATOM 880 N N . ALA A 1 122 ? 17.462 -13.451 -7.893 1.00 83.75 122 ALA A N 1
ATOM 881 C CA . ALA A 1 122 ? 17.987 -14.785 -8.143 1.00 83.75 122 ALA A CA 1
ATOM 882 C C . ALA A 1 122 ? 17.915 -15.161 -9.631 1.00 83.75 122 ALA A C 1
ATOM 884 O O . ALA A 1 122 ? 18.904 -15.629 -10.194 1.00 83.75 122 ALA A O 1
ATOM 885 N N . ASN A 1 123 ? 16.783 -14.909 -10.293 1.00 82.81 123 ASN A N 1
ATOM 886 C CA . ASN A 1 123 ? 16.622 -15.221 -11.713 1.00 82.81 123 ASN A CA 1
ATOM 887 C C . ASN A 1 123 ? 17.416 -14.281 -12.639 1.00 82.81 123 ASN A C 1
ATOM 889 O O . ASN A 1 123 ? 17.822 -14.712 -13.713 1.00 82.81 123 ASN A O 1
ATOM 893 N N . GLU A 1 124 ? 17.685 -13.037 -12.226 1.00 80.69 124 GLU A N 1
ATOM 894 C CA . GLU A 1 124 ? 18.508 -12.064 -12.968 1.00 80.69 124 GLU A CA 1
ATOM 895 C C . GLU A 1 124 ? 19.975 -12.513 -13.098 1.00 80.69 124 GLU A C 1
ATOM 897 O O . GLU A 1 124 ? 20.669 -12.109 -14.027 1.00 80.69 124 GLU A O 1
ATOM 902 N N . THR A 1 125 ? 20.462 -13.385 -12.204 1.00 80.69 125 THR A N 1
ATOM 903 C CA . THR A 1 125 ? 21.846 -13.891 -12.281 1.00 80.69 125 THR A CA 1
ATOM 904 C C . THR A 1 125 ? 22.123 -14.761 -13.502 1.00 80.69 125 THR A C 1
ATOM 906 O O . THR A 1 125 ? 23.282 -14.925 -13.897 1.00 80.69 125 THR A O 1
ATOM 909 N N . ILE A 1 126 ? 21.067 -15.322 -14.086 1.00 82.12 126 ILE A N 1
ATOM 910 C CA . ILE A 1 126 ? 21.137 -16.270 -15.186 1.00 82.12 126 ILE A CA 1
ATOM 911 C C . ILE A 1 126 ? 21.165 -15.474 -16.486 1.00 82.12 126 ILE A C 1
ATOM 913 O O . ILE A 1 126 ? 20.185 -14.842 -16.871 1.00 82.12 126 ILE A O 1
ATOM 917 N N . VAL A 1 127 ? 22.292 -15.538 -17.184 1.00 77.31 127 VAL A N 1
ATOM 918 C CA . VAL A 1 127 ? 22.433 -15.012 -18.538 1.00 77.31 127 VAL A CA 1
ATOM 919 C C . VAL A 1 127 ? 22.431 -16.194 -19.490 1.00 77.31 127 VAL A C 1
ATOM 921 O O . VAL A 1 127 ? 23.405 -16.941 -19.599 1.00 77.31 127 VAL A O 1
ATOM 924 N N . ASP A 1 128 ? 21.299 -16.369 -20.165 1.00 73.44 128 ASP A N 1
ATOM 925 C CA . ASP A 1 128 ? 21.179 -17.322 -21.256 1.00 73.44 128 ASP A CA 1
ATOM 926 C C . ASP A 1 128 ? 21.561 -16.628 -22.563 1.00 73.44 128 ASP A C 1
ATOM 928 O O . ASP A 1 128 ? 20.869 -15.722 -23.029 1.00 73.44 128 ASP A O 1
ATOM 932 N N . THR A 1 129 ? 22.708 -17.003 -23.122 1.00 70.19 129 THR A N 1
ATOM 933 C CA . THR A 1 129 ? 23.150 -16.498 -24.429 1.00 70.19 129 THR A CA 1
ATOM 934 C C . THR A 1 129 ? 22.630 -17.361 -25.575 1.00 70.19 129 THR A C 1
ATOM 936 O O . THR A 1 129 ? 22.841 -17.014 -26.736 1.00 70.19 129 THR A O 1
ATOM 939 N N . ASP A 1 130 ? 21.990 -18.492 -25.269 1.00 68.81 130 ASP A N 1
ATOM 940 C CA . ASP A 1 130 ? 21.403 -19.384 -26.255 1.00 68.81 130 ASP A CA 1
ATOM 941 C C . ASP A 1 130 ? 19.955 -18.961 -26.540 1.00 68.81 130 ASP A C 1
ATOM 943 O O . ASP A 1 130 ? 19.045 -19.156 -25.737 1.00 68.81 130 ASP A O 1
ATOM 947 N N . SER A 1 131 ? 19.729 -18.364 -27.710 1.00 62.59 131 SER A N 1
ATOM 948 C CA . SER A 1 131 ? 18.406 -17.896 -28.138 1.00 62.59 131 SER A CA 1
ATOM 949 C C . SER A 1 131 ? 17.430 -19.025 -28.488 1.00 62.59 131 SER A C 1
ATOM 951 O O . SER A 1 131 ? 16.273 -18.748 -28.806 1.00 62.59 131 SER A O 1
ATOM 953 N N . THR A 1 132 ? 17.874 -20.286 -28.461 1.00 61.59 132 THR A N 1
ATOM 954 C CA . THR A 1 132 ? 17.064 -21.442 -28.872 1.00 61.59 132 THR A CA 1
ATOM 955 C C . THR A 1 132 ? 16.362 -22.151 -27.713 1.00 61.59 132 THR A C 1
ATOM 957 O O . THR A 1 132 ? 15.417 -22.905 -27.947 1.00 61.59 132 THR A O 1
ATOM 960 N N . SER A 1 133 ? 16.770 -21.884 -26.468 1.00 61.31 133 SER A N 1
ATOM 961 C CA . SER A 1 133 ? 16.209 -22.503 -25.263 1.00 61.31 133 SER A CA 1
ATOM 962 C C . SER A 1 133 ? 15.506 -21.473 -24.379 1.00 61.31 133 SER A C 1
ATOM 964 O O . SER A 1 133 ? 15.944 -20.331 -24.262 1.00 61.31 133 SER A O 1
ATOM 966 N N . ALA A 1 134 ? 14.404 -21.870 -23.731 1.00 61.88 134 ALA A N 1
ATOM 967 C CA . ALA A 1 134 ? 13.763 -21.014 -22.738 1.00 61.88 134 ALA A CA 1
ATOM 968 C C . ALA A 1 134 ? 14.761 -20.738 -21.596 1.00 61.88 134 ALA A C 1
ATOM 970 O O . ALA A 1 134 ? 15.348 -21.690 -21.068 1.00 61.88 134 ALA A O 1
ATOM 971 N N . PRO A 1 135 ? 14.963 -19.469 -21.201 1.00 67.12 135 PRO A N 1
ATOM 972 C CA . PRO A 1 135 ? 15.974 -19.143 -20.213 1.00 67.12 135 PRO A CA 1
ATOM 973 C C . PRO A 1 135 ? 15.614 -19.798 -18.880 1.00 67.12 135 PRO A C 1
ATOM 975 O O . PRO A 1 135 ? 14.458 -19.762 -18.456 1.00 67.12 135 PRO A O 1
ATOM 978 N N . ILE A 1 136 ? 16.601 -20.394 -18.217 1.00 75.88 136 ILE A N 1
ATOM 979 C CA . ILE A 1 136 ? 16.391 -21.138 -16.969 1.00 75.88 136 ILE A CA 1
ATOM 980 C C . ILE A 1 136 ? 16.006 -20.189 -15.838 1.00 75.88 136 ILE A C 1
ATOM 982 O O . ILE A 1 136 ? 16.315 -18.995 -15.866 1.00 75.88 136 ILE A O 1
ATOM 986 N N . ARG A 1 137 ? 15.299 -20.725 -14.844 1.00 79.81 137 ARG A N 1
ATOM 987 C CA . ARG A 1 137 ? 14.886 -20.020 -13.633 1.00 79.81 137 ARG A CA 1
ATOM 988 C C . ARG A 1 137 ? 15.216 -20.860 -12.414 1.00 79.81 137 ARG A C 1
ATOM 990 O O . ARG A 1 137 ? 15.053 -22.075 -12.433 1.00 79.81 137 ARG A O 1
ATOM 997 N N . ILE A 1 138 ? 15.678 -20.195 -11.364 1.00 81.00 138 ILE A N 1
ATOM 998 C CA . ILE A 1 138 ? 15.948 -20.815 -10.065 1.00 81.00 138 ILE A CA 1
ATOM 999 C C . ILE A 1 138 ? 14.681 -20.768 -9.213 1.00 81.00 138 ILE A C 1
ATOM 1001 O O . ILE A 1 138 ? 14.334 -21.758 -8.578 1.00 81.00 138 ILE A O 1
ATOM 1005 N N . PHE A 1 139 ? 13.954 -19.650 -9.245 1.00 86.81 139 PHE A N 1
ATOM 1006 C CA . PHE A 1 139 ? 12.707 -19.480 -8.504 1.00 86.81 139 PHE A CA 1
ATOM 1007 C C . PHE A 1 139 ? 11.537 -19.160 -9.423 1.00 86.81 139 PHE A C 1
ATOM 1009 O O . PHE A 1 139 ? 11.683 -18.523 -10.466 1.00 86.81 139 PHE A O 1
ATOM 1016 N N . GLY A 1 140 ? 10.360 -19.581 -8.996 1.00 84.00 140 GLY A N 1
ATOM 1017 C CA . GLY A 1 140 ? 9.098 -19.311 -9.656 1.00 84.00 140 GLY A CA 1
ATOM 1018 C C . GLY A 1 140 ? 7.974 -19.307 -8.637 1.00 84.00 140 GLY A C 1
ATOM 1019 O O . GLY A 1 140 ? 8.208 -19.329 -7.429 1.00 84.00 140 GLY A O 1
ATOM 1020 N N . PHE A 1 141 ? 6.749 -19.292 -9.129 1.00 81.50 141 PHE A N 1
ATOM 1021 C CA . PHE A 1 141 ? 5.551 -19.341 -8.307 1.00 81.50 141 PHE A CA 1
ATOM 1022 C C . PHE A 1 141 ? 4.590 -20.393 -8.833 1.00 81.50 141 PHE A C 1
ATOM 1024 O O . PHE A 1 141 ? 4.567 -20.734 -10.018 1.00 81.50 141 PHE A O 1
ATOM 1031 N N . LYS A 1 142 ? 3.788 -20.921 -7.921 1.00 77.31 142 LYS A N 1
ATOM 1032 C CA . LYS A 1 142 ? 2.725 -21.863 -8.228 1.00 77.31 142 LYS A CA 1
ATOM 1033 C C . LYS A 1 142 ? 1.520 -21.124 -8.831 1.00 77.31 142 LYS A C 1
ATOM 1035 O O . LYS A 1 142 ? 0.982 -20.220 -8.206 1.00 77.31 142 LYS A O 1
ATOM 1040 N N . VAL A 1 143 ? 1.080 -21.532 -10.024 1.00 68.94 143 VAL A N 1
ATOM 1041 C CA . VAL A 1 143 ? -0.107 -20.991 -10.738 1.00 68.94 143 VAL A CA 1
ATOM 1042 C C . VAL A 1 143 ? -1.269 -21.980 -10.837 1.00 68.94 143 VAL A C 1
ATOM 1044 O O . VAL A 1 143 ? -2.336 -21.665 -11.355 1.00 68.94 143 VAL A O 1
ATOM 1047 N N . GLY A 1 144 ? -1.069 -23.209 -10.373 1.00 68.75 144 GLY A N 1
ATOM 1048 C CA . GLY A 1 144 ? -2.070 -24.272 -10.368 1.00 68.75 144 GLY A CA 1
ATOM 1049 C C . GLY A 1 144 ? -1.620 -25.412 -9.466 1.00 68.75 144 GLY A C 1
ATOM 1050 O O . GLY A 1 144 ? -0.548 -25.339 -8.873 1.00 68.75 144 GLY A O 1
ATOM 1051 N N . SER A 1 145 ? -2.401 -26.490 -9.361 1.00 72.31 145 SER A N 1
ATOM 1052 C CA . SER A 1 145 ? -2.140 -27.538 -8.360 1.00 72.31 145 SER A CA 1
ATOM 1053 C C . SER A 1 145 ? -0.721 -28.126 -8.423 1.00 72.31 145 SER A C 1
ATOM 1055 O O . SER A 1 145 ? -0.166 -28.393 -7.362 1.00 72.31 145 SER A O 1
ATOM 1057 N N . ASN A 1 146 ? -0.129 -28.242 -9.622 1.00 69.88 146 ASN A N 1
ATOM 1058 C CA . ASN A 1 146 ? 1.250 -28.703 -9.872 1.00 69.88 146 ASN A CA 1
ATOM 1059 C C . ASN A 1 146 ? 1.935 -27.913 -11.003 1.00 69.88 146 ASN A C 1
ATOM 1061 O O . ASN A 1 146 ? 2.816 -28.430 -11.688 1.00 69.88 146 ASN A O 1
ATOM 1065 N N . THR A 1 147 ? 1.483 -26.686 -11.253 1.00 68.44 147 THR A N 1
ATOM 1066 C CA . THR A 1 147 ? 1.991 -25.887 -12.367 1.00 68.44 147 THR A CA 1
ATOM 1067 C C . THR A 1 147 ? 2.746 -24.698 -11.820 1.00 68.44 147 THR A C 1
ATOM 1069 O O . THR A 1 147 ? 2.205 -23.948 -11.007 1.00 68.44 147 THR A O 1
ATOM 1072 N N . TYR A 1 148 ? 3.978 -24.533 -12.286 1.00 74.00 148 TYR A N 1
ATOM 1073 C CA . TYR A 1 148 ? 4.887 -23.489 -11.842 1.00 74.00 148 TYR A CA 1
ATOM 1074 C C . TYR A 1 148 ? 5.221 -22.569 -13.013 1.00 74.00 148 TYR A C 1
ATOM 1076 O O . TYR A 1 148 ? 5.286 -23.017 -14.160 1.00 74.00 148 TYR A O 1
ATOM 1084 N N . SER A 1 149 ? 5.390 -21.290 -12.713 1.00 73.75 149 SER A N 1
ATOM 1085 C CA . SER A 1 149 ? 5.639 -20.222 -13.678 1.00 73.75 149 SER A CA 1
ATOM 1086 C C . SER A 1 149 ? 6.708 -19.274 -13.163 1.00 73.75 149 SER A C 1
ATOM 1088 O O . SER A 1 149 ? 7.041 -19.266 -11.977 1.00 73.75 149 SER A O 1
ATOM 1090 N N . ASP A 1 150 ? 7.231 -18.453 -14.065 1.00 76.88 150 ASP A N 1
ATOM 1091 C CA . ASP A 1 150 ? 8.097 -17.328 -13.743 1.00 76.88 150 ASP A CA 1
ATOM 1092 C C . ASP A 1 150 ? 7.422 -16.000 -14.116 1.00 76.88 150 ASP A C 1
ATOM 1094 O O . ASP A 1 150 ? 6.297 -15.966 -14.617 1.00 76.88 150 ASP A O 1
ATOM 1098 N N . PHE A 1 151 ? 8.098 -14.882 -13.845 1.00 74.06 151 PHE A N 1
ATOM 1099 C CA . PHE A 1 151 ? 7.556 -13.546 -14.115 1.00 74.06 151 PHE A CA 1
ATOM 1100 C C . PHE A 1 151 ? 7.412 -13.195 -15.606 1.00 74.06 151 PHE A C 1
ATOM 1102 O O . PHE A 1 151 ? 6.839 -12.155 -15.919 1.00 74.06 151 PHE A O 1
ATOM 1109 N N . ASN A 1 152 ? 7.901 -14.047 -16.508 1.00 66.81 152 ASN A N 1
ATOM 1110 C CA . ASN A 1 152 ? 7.850 -13.888 -17.960 1.00 66.81 152 ASN A CA 1
ATOM 1111 C C . ASN A 1 152 ? 6.864 -14.874 -18.622 1.00 66.81 152 ASN A C 1
ATOM 1113 O O . ASN A 1 152 ? 6.805 -14.948 -19.850 1.00 66.81 152 ASN A O 1
ATOM 1117 N N . ASP A 1 153 ? 6.101 -15.642 -17.838 1.00 70.31 153 ASP A N 1
ATOM 1118 C CA . ASP A 1 153 ? 5.132 -16.613 -18.346 1.00 70.31 153 ASP A CA 1
ATOM 1119 C C . ASP A 1 153 ? 3.950 -15.907 -19.028 1.00 70.31 153 ASP A C 1
ATOM 1121 O O . ASP A 1 153 ? 3.314 -15.015 -18.464 1.00 70.31 153 ASP A O 1
ATOM 1125 N N . SER A 1 154 ? 3.618 -16.336 -20.246 1.00 65.38 154 SER A N 1
ATOM 1126 C CA . SER A 1 154 ? 2.545 -15.754 -21.061 1.00 65.38 154 SER A CA 1
ATOM 1127 C C . SER A 1 154 ? 1.137 -15.966 -20.494 1.00 65.38 154 SER A C 1
ATOM 1129 O O . SER A 1 154 ? 0.189 -15.342 -20.967 1.00 65.38 154 SER A O 1
ATOM 1131 N N . ARG A 1 155 ? 0.977 -16.832 -19.486 1.00 66.00 155 ARG A N 1
ATOM 1132 C CA . ARG A 1 155 ? -0.289 -17.046 -18.767 1.00 66.00 155 ARG A CA 1
ATOM 1133 C C . ARG A 1 155 ? -0.529 -16.027 -17.663 1.00 66.00 155 ARG A C 1
ATOM 1135 O O . ARG A 1 155 ? -1.614 -16.020 -17.081 1.00 66.00 155 ARG A O 1
ATOM 1142 N N . LEU A 1 156 ? 0.457 -15.189 -17.350 1.00 64.44 156 LEU A N 1
ATOM 1143 C CA . LEU A 1 156 ? 0.249 -14.083 -16.433 1.00 64.44 156 LEU A CA 1
ATOM 1144 C C . LEU A 1 156 ? -0.783 -13.124 -17.029 1.00 64.44 156 LEU A C 1
ATOM 1146 O O . LEU A 1 156 ? -0.548 -12.486 -18.049 1.00 64.44 156 LEU A O 1
ATOM 1150 N N . THR A 1 157 ? -1.932 -13.007 -16.360 1.00 58.84 157 THR A N 1
ATOM 1151 C CA . THR A 1 157 ? -3.010 -12.081 -16.762 1.00 58.84 157 THR A CA 1
ATOM 1152 C C . THR A 1 157 ? -2.595 -10.615 -16.644 1.00 58.84 157 THR A C 1
ATOM 1154 O O . THR A 1 157 ? -3.196 -9.733 -17.253 1.00 58.84 157 THR A O 1
ATOM 1157 N N . VAL A 1 158 ? -1.539 -10.375 -15.869 1.00 60.12 158 VAL A N 1
ATOM 1158 C CA . VAL A 1 158 ? -0.877 -9.096 -15.672 1.00 60.12 158 VAL A CA 1
ATOM 1159 C C . VAL A 1 158 ? 0.627 -9.340 -15.601 1.00 60.12 158 VAL A C 1
ATOM 1161 O O . VAL A 1 158 ? 1.071 -10.130 -14.765 1.00 60.12 158 VAL A O 1
ATOM 1164 N N . SER A 1 159 ? 1.416 -8.637 -16.414 1.00 60.81 159 SER A N 1
ATOM 1165 C CA . SER A 1 159 ? 2.878 -8.678 -16.320 1.00 60.81 159 SER A CA 1
ATOM 1166 C C . SER A 1 159 ? 3.370 -8.096 -14.994 1.00 60.81 159 SER A C 1
ATOM 1168 O O . SER A 1 159 ? 2.926 -7.033 -14.559 1.00 60.81 159 SER A O 1
ATOM 1170 N N . VAL A 1 160 ? 4.324 -8.777 -14.356 1.00 63.69 160 VAL A N 1
ATOM 1171 C CA . VAL A 1 160 ? 5.021 -8.223 -13.188 1.00 63.69 160 VAL A CA 1
ATOM 1172 C C . VAL A 1 160 ? 5.832 -7.008 -13.644 1.00 63.69 160 VAL A C 1
ATOM 1174 O O . VAL A 1 160 ? 6.551 -7.126 -14.639 1.00 63.69 160 VAL A O 1
ATOM 1177 N N . PRO A 1 161 ? 5.750 -5.852 -12.955 1.00 59.16 161 PRO A N 1
ATOM 1178 C CA . PRO A 1 161 ? 6.472 -4.659 -13.374 1.00 59.16 161 PRO A CA 1
ATOM 1179 C C . PRO A 1 161 ? 7.974 -4.922 -13.576 1.00 59.16 161 PRO A C 1
ATOM 1181 O O . PRO A 1 161 ? 8.626 -5.643 -12.808 1.00 59.16 161 PRO A O 1
ATOM 1184 N N . SER A 1 162 ? 8.557 -4.345 -14.625 1.00 57.03 162 SER A N 1
ATOM 1185 C CA . SER A 1 162 ? 9.984 -4.471 -14.918 1.00 57.03 162 SER A CA 1
ATOM 1186 C C . SER A 1 162 ? 10.795 -3.454 -14.106 1.00 57.03 162 SER A C 1
ATOM 1188 O O . SER A 1 162 ? 11.365 -2.531 -14.657 1.00 57.03 162 SER A O 1
ATOM 1190 N N . PHE A 1 163 ? 10.874 -3.626 -12.785 1.00 62.28 163 PHE A N 1
ATOM 1191 C CA . PHE A 1 163 ? 11.702 -2.785 -11.897 1.00 62.28 163 PHE A CA 1
ATOM 1192 C C . PHE A 1 163 ? 13.099 -3.383 -11.649 1.00 62.28 163 PHE A C 1
ATOM 1194 O O . PHE A 1 163 ? 13.232 -4.577 -11.393 1.00 62.28 163 PHE A O 1
ATOM 1201 N N . ASN A 1 164 ? 14.164 -2.594 -11.672 1.00 67.62 164 ASN A N 1
ATOM 1202 C CA . ASN A 1 164 ? 15.479 -3.082 -11.251 1.00 67.62 164 ASN A CA 1
ATOM 1203 C C . ASN A 1 164 ? 15.563 -3.054 -9.717 1.00 67.62 164 ASN A C 1
ATOM 1205 O O . ASN A 1 164 ? 15.355 -2.001 -9.143 1.00 67.62 164 ASN A O 1
ATOM 1209 N N . VAL A 1 165 ? 15.872 -4.167 -9.041 1.00 74.44 165 VAL A N 1
ATOM 1210 C CA . VAL A 1 165 ? 16.100 -4.164 -7.580 1.00 74.44 165 VAL A CA 1
ATOM 1211 C C . VAL A 1 165 ? 17.569 -3.868 -7.308 1.00 74.44 165 VAL A C 1
ATOM 1213 O O . VAL A 1 165 ? 18.355 -4.776 -7.036 1.00 74.44 165 VAL A O 1
ATOM 1216 N N . SER A 1 166 ? 17.962 -2.604 -7.455 1.00 77.06 166 SER A N 1
ATOM 1217 C CA . SER A 1 166 ? 19.345 -2.168 -7.218 1.00 77.06 166 SER A CA 1
ATOM 1218 C C . SER A 1 166 ? 19.498 -1.288 -5.979 1.00 77.06 166 SER A C 1
ATOM 1220 O O . SER A 1 166 ? 20.620 -1.079 -5.524 1.00 77.06 166 SER A O 1
ATOM 1222 N N . SER A 1 167 ? 18.395 -0.801 -5.411 1.00 79.31 167 SER A N 1
ATOM 1223 C CA . SER A 1 167 ? 18.386 0.081 -4.246 1.00 79.31 167 SER A CA 1
ATOM 1224 C C . SER A 1 167 ? 17.166 -0.134 -3.342 1.00 79.31 167 SER A C 1
ATOM 1226 O O . SER A 1 167 ? 16.161 -0.721 -3.745 1.00 79.31 167 SER A O 1
ATOM 1228 N N . GLU A 1 168 ? 17.226 0.397 -2.117 1.00 77.25 168 GLU A N 1
ATOM 1229 C CA . GLU A 1 168 ? 16.082 0.447 -1.187 1.00 77.25 168 GLU A CA 1
ATOM 1230 C C . GLU A 1 168 ? 14.900 1.237 -1.761 1.00 77.25 168 GLU A C 1
ATOM 1232 O O . GLU A 1 168 ? 13.744 0.882 -1.530 1.00 77.25 168 GLU A O 1
ATOM 1237 N N . VAL A 1 169 ? 15.179 2.258 -2.577 1.00 76.00 169 VAL A N 1
ATOM 1238 C CA . VAL A 1 169 ? 14.147 3.028 -3.284 1.00 76.00 169 VAL A CA 1
ATOM 1239 C C . VAL A 1 169 ? 13.385 2.134 -4.257 1.00 76.00 169 VAL A C 1
ATOM 1241 O O . VAL A 1 169 ? 12.160 2.199 -4.306 1.00 76.00 169 VAL A O 1
ATOM 1244 N N . ASP A 1 170 ? 14.077 1.247 -4.971 1.00 76.75 170 ASP A N 1
ATOM 1245 C CA . ASP A 1 170 ? 13.431 0.331 -5.911 1.00 76.75 170 ASP A CA 1
ATOM 1246 C C . ASP A 1 170 ? 12.534 -0.684 -5.195 1.00 76.75 170 ASP A C 1
ATOM 1248 O O . ASP A 1 170 ? 11.433 -0.980 -5.659 1.00 76.75 170 ASP A O 1
ATOM 1252 N N . VAL A 1 171 ? 12.966 -1.188 -4.033 1.00 77.00 171 VAL A N 1
ATOM 1253 C CA . VAL A 1 171 ? 12.141 -2.085 -3.208 1.00 77.00 171 VAL A CA 1
ATOM 1254 C C . VAL A 1 171 ? 10.928 -1.349 -2.650 1.00 77.00 171 VAL A C 1
ATOM 1256 O O . VAL A 1 171 ? 9.828 -1.901 -2.632 1.00 77.00 171 VAL A O 1
ATOM 1259 N N . LYS A 1 172 ? 11.093 -0.090 -2.234 1.00 77.12 172 LYS A N 1
ATOM 1260 C CA . LYS A 1 172 ? 9.975 0.743 -1.792 1.00 77.12 172 LYS A CA 1
ATOM 1261 C C . LYS A 1 172 ? 8.986 1.003 -2.930 1.00 77.12 172 LYS A C 1
ATOM 1263 O O . LYS A 1 172 ? 7.783 0.888 -2.719 1.00 77.12 172 LYS A O 1
ATOM 1268 N N . ASN A 1 173 ? 9.474 1.300 -4.131 1.00 74.56 173 ASN A N 1
ATOM 1269 C CA . ASN A 1 173 ? 8.633 1.478 -5.313 1.00 74.56 173 ASN A CA 1
ATOM 1270 C C . ASN A 1 173 ? 7.879 0.187 -5.652 1.00 74.56 173 ASN A C 1
ATOM 1272 O O . ASN A 1 173 ? 6.688 0.242 -5.958 1.00 74.56 173 ASN A O 1
ATOM 1276 N N . LEU A 1 174 ? 8.533 -0.974 -5.528 1.00 76.69 174 LEU A N 1
ATOM 1277 C CA . LEU A 1 174 ? 7.870 -2.269 -5.652 1.00 76.69 174 LEU A CA 1
ATOM 1278 C C . LEU A 1 174 ? 6.775 -2.428 -4.593 1.00 76.69 174 LEU A C 1
ATOM 1280 O O . LEU A 1 174 ? 5.643 -2.742 -4.947 1.00 76.69 174 LEU A O 1
ATOM 1284 N N . TYR A 1 175 ? 7.071 -2.169 -3.320 1.00 78.88 175 TYR A N 1
ATOM 1285 C CA . TYR A 1 175 ? 6.074 -2.219 -2.252 1.00 78.88 175 TYR A CA 1
ATOM 1286 C C . TYR A 1 175 ? 4.873 -1.323 -2.574 1.00 78.88 175 TYR A C 1
ATOM 1288 O O . TYR A 1 175 ? 3.740 -1.800 -2.571 1.00 78.88 175 TYR A O 1
ATOM 1296 N N . ASP A 1 176 ? 5.105 -0.059 -2.923 1.00 73.81 176 ASP A N 1
ATOM 1297 C CA . ASP A 1 176 ? 4.040 0.890 -3.250 1.00 73.81 176 ASP A CA 1
ATOM 1298 C C . ASP A 1 176 ? 3.227 0.416 -4.467 1.00 73.81 176 ASP A C 1
ATOM 1300 O O . ASP A 1 176 ? 1.999 0.524 -4.455 1.00 73.81 176 ASP A O 1
ATOM 1304 N N . SER A 1 177 ? 3.883 -0.183 -5.470 1.00 68.75 177 SER A N 1
ATOM 1305 C CA . SER A 1 177 ? 3.224 -0.754 -6.655 1.00 68.75 177 SER A CA 1
ATOM 1306 C C . SER A 1 177 ? 2.270 -1.897 -6.341 1.00 68.75 177 SER A C 1
ATOM 1308 O O . SER A 1 177 ? 1.243 -2.093 -6.992 1.00 68.75 177 SER A O 1
ATOM 1310 N N . LEU A 1 178 ? 2.612 -2.640 -5.302 1.00 69.31 178 LEU A N 1
ATOM 1311 C CA . LEU A 1 178 ? 1.944 -3.861 -4.931 1.00 69.31 178 LEU A CA 1
ATOM 1312 C C . LEU A 1 178 ? 0.679 -3.604 -4.103 1.00 69.31 178 LEU A C 1
ATOM 1314 O O . LEU A 1 178 ? -0.268 -4.364 -4.245 1.00 69.31 178 LEU A O 1
ATOM 1318 N N . GLY A 1 179 ? 0.621 -2.538 -3.296 1.00 62.19 179 GLY A N 1
ATOM 1319 C CA . GLY A 1 179 ? -0.549 -2.223 -2.451 1.00 62.19 179 GLY A CA 1
ATOM 1320 C C . GLY A 1 179 ? -1.394 -1.036 -2.893 1.00 62.19 179 GLY A C 1
ATOM 1321 O O . GLY A 1 179 ? -2.352 -0.682 -2.205 1.00 62.19 179 GLY A O 1
ATOM 1322 N N . SER A 1 180 ? -1.050 -0.396 -4.009 1.00 64.69 180 SER A N 1
ATOM 1323 C CA . SER A 1 180 ? -1.765 0.785 -4.493 1.00 64.69 180 SER A CA 1
ATOM 1324 C C . SER A 1 180 ? -2.772 0.444 -5.592 1.00 64.69 180 SER A C 1
ATOM 1326 O O . SER A 1 180 ? -2.689 -0.581 -6.274 1.00 64.69 180 SER A O 1
ATOM 1328 N N . ALA A 1 181 ? -3.745 1.339 -5.784 1.00 62.12 181 ALA A N 1
ATOM 1329 C CA . ALA A 1 181 ? -4.563 1.345 -6.992 1.00 62.12 181 ALA A CA 1
ATOM 1330 C C . ALA A 1 181 ? -3.665 1.489 -8.226 1.00 62.12 181 ALA A C 1
ATOM 1332 O O . ALA A 1 181 ? -2.577 2.054 -8.134 1.00 62.12 181 ALA A O 1
ATOM 1333 N N . ALA A 1 182 ? -4.136 0.986 -9.362 1.00 67.00 182 ALA A N 1
ATOM 1334 C CA . ALA A 1 182 ? -3.398 1.007 -10.613 1.00 67.00 182 ALA A CA 1
ATOM 1335 C C . ALA A 1 182 ? -2.813 2.398 -10.938 1.00 67.00 182 ALA A C 1
ATOM 1337 O O . ALA A 1 182 ? -3.491 3.413 -10.761 1.00 67.00 182 ALA A O 1
ATOM 1338 N N . GLN A 1 183 ? -1.556 2.440 -11.385 1.00 69.69 183 GLN A N 1
ATOM 1339 C CA . GLN A 1 183 ? -0.833 3.670 -11.713 1.00 69.69 183 GLN A CA 1
ATOM 1340 C C . GLN A 1 183 ? -0.188 3.581 -13.089 1.00 69.69 183 GLN A C 1
ATOM 1342 O O . GLN A 1 183 ? 0.341 2.547 -13.490 1.00 69.69 183 GLN A O 1
ATOM 1347 N N . THR A 1 184 ? -0.180 4.707 -13.796 1.00 77.81 184 THR A N 1
ATOM 1348 C CA . THR A 1 184 ? 0.511 4.846 -15.082 1.00 77.81 184 THR A CA 1
ATOM 1349 C C . THR A 1 184 ? 1.924 5.381 -14.861 1.00 77.81 184 THR A C 1
ATOM 1351 O O . THR A 1 184 ? 2.113 6.296 -14.059 1.00 77.81 184 THR A O 1
ATOM 1354 N N . GLU A 1 185 ? 2.903 4.810 -15.567 1.00 82.50 185 GLU A N 1
ATOM 1355 C CA . GLU A 1 185 ? 4.322 5.147 -15.418 1.00 82.50 185 GLU A CA 1
ATOM 1356 C C . GLU A 1 185 ? 4.610 6.617 -15.756 1.00 82.50 185 GLU A C 1
ATOM 1358 O O . GLU A 1 185 ? 4.103 7.158 -16.747 1.00 82.50 185 GLU A O 1
ATOM 1363 N N . THR A 1 186 ? 5.451 7.262 -14.942 1.00 85.88 186 THR A N 1
ATOM 1364 C CA . THR A 1 186 ? 5.904 8.641 -15.152 1.00 85.88 186 THR A CA 1
ATOM 1365 C C . THR A 1 186 ? 7.395 8.804 -14.865 1.00 85.88 186 THR A C 1
ATOM 1367 O O . THR A 1 186 ? 7.874 8.440 -13.787 1.00 85.88 186 THR A O 1
ATOM 1370 N N . ALA A 1 187 ? 8.112 9.449 -15.783 1.00 86.81 187 ALA A N 1
ATOM 1371 C CA . ALA A 1 187 ? 9.523 9.798 -15.645 1.00 86.81 187 ALA A CA 1
ATOM 1372 C C . ALA A 1 187 ? 9.718 11.313 -15.749 1.00 86.81 187 ALA A C 1
ATOM 1374 O O . ALA A 1 187 ? 9.028 11.979 -16.513 1.00 86.81 187 ALA A O 1
ATOM 1375 N N . THR A 1 188 ? 10.669 11.874 -15.008 1.00 91.62 188 THR A N 1
ATOM 1376 C CA . THR A 1 188 ? 11.089 13.271 -15.169 1.00 91.62 188 THR A CA 1
ATOM 1377 C C . THR A 1 188 ? 12.437 13.308 -15.867 1.00 91.62 188 THR A C 1
ATOM 1379 O O . THR A 1 188 ? 13.402 12.694 -15.416 1.00 91.62 188 THR A O 1
ATOM 1382 N N . VAL A 1 189 ? 12.513 14.047 -16.970 1.00 93.69 189 VAL A N 1
ATOM 1383 C CA . VAL A 1 189 ? 13.761 14.283 -17.697 1.00 93.69 189 VAL A CA 1
ATOM 1384 C C . VAL A 1 189 ? 14.290 15.659 -17.328 1.00 93.69 189 VAL A C 1
ATOM 1386 O O . VAL A 1 189 ? 13.593 16.656 -17.498 1.00 93.69 189 VAL A O 1
ATOM 1389 N N . THR A 1 190 ? 15.533 15.700 -16.856 1.00 94.69 190 THR A N 1
ATOM 1390 C CA . THR A 1 190 ? 16.306 16.919 -16.597 1.00 94.69 190 THR A CA 1
ATOM 1391 C C . THR A 1 190 ? 17.263 17.156 -17.753 1.00 94.69 190 THR A C 1
ATOM 1393 O O . THR A 1 190 ? 18.263 16.442 -17.898 1.00 94.69 190 THR A O 1
ATOM 1396 N N . PHE A 1 191 ? 16.969 18.149 -18.584 1.00 96.00 191 PHE A N 1
ATOM 1397 C CA . PHE A 1 191 ? 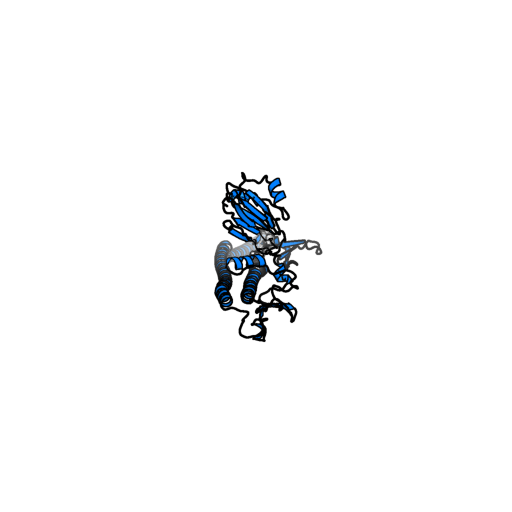17.768 18.445 -19.765 1.00 96.00 191 PHE A CA 1
ATOM 1398 C C . PHE A 1 191 ? 19.097 19.118 -19.413 1.00 96.00 191 PHE A C 1
ATOM 1400 O O . PHE A 1 191 ? 19.267 19.722 -18.357 1.00 96.00 191 PHE A O 1
ATOM 1407 N N . LYS A 1 192 ? 20.062 18.996 -20.325 1.00 95.50 192 LYS A N 1
ATOM 1408 C CA . LYS A 1 192 ? 21.367 19.661 -20.258 1.00 95.50 192 LYS A CA 1
ATOM 1409 C C . LYS A 1 192 ? 21.528 20.572 -21.468 1.00 95.50 192 LYS A C 1
ATOM 1411 O O . LYS A 1 192 ? 20.886 20.361 -22.497 1.00 95.50 192 LYS A O 1
ATOM 1416 N N . ALA A 1 193 ? 22.363 21.599 -21.330 1.00 95.62 193 ALA A N 1
ATOM 1417 C CA . ALA A 1 193 ? 22.701 22.464 -22.452 1.00 95.62 193 ALA A CA 1
ATOM 1418 C C . ALA A 1 193 ? 23.450 21.668 -23.532 1.00 95.62 193 ALA A C 1
ATOM 1420 O O . ALA A 1 193 ? 24.237 20.772 -23.224 1.00 95.62 193 ALA A O 1
ATOM 1421 N N . LEU A 1 194 ? 23.207 22.021 -24.789 1.00 96.69 194 LEU A N 1
ATOM 1422 C CA . LEU A 1 194 ? 23.811 21.413 -25.968 1.00 96.69 194 LEU A CA 1
ATOM 1423 C C . LEU A 1 194 ? 24.621 22.469 -26.715 1.00 96.69 194 LEU A C 1
ATOM 1425 O O . LEU A 1 194 ? 24.143 23.583 -26.945 1.00 96.69 194 LEU A O 1
ATOM 1429 N N . THR A 1 195 ? 25.838 22.127 -27.129 1.00 96.69 195 THR A N 1
ATOM 1430 C CA . THR A 1 195 ? 26.602 22.977 -28.051 1.00 96.69 195 THR A CA 1
ATOM 1431 C C . THR A 1 195 ? 26.090 22.809 -29.482 1.00 96.69 195 THR A C 1
ATOM 1433 O O . THR A 1 195 ? 25.309 21.903 -29.779 1.00 96.69 195 THR A O 1
ATOM 1436 N N . ALA A 1 196 ? 26.488 23.710 -30.382 1.00 96.12 196 ALA A N 1
ATOM 1437 C CA . ALA A 1 196 ? 26.000 23.711 -31.757 1.00 96.12 196 ALA A CA 1
ATOM 1438 C C . ALA A 1 196 ? 26.196 22.348 -32.448 1.00 96.12 196 ALA A C 1
ATOM 1440 O O . ALA A 1 196 ? 27.285 21.777 -32.421 1.00 96.12 196 ALA A O 1
ATOM 1441 N N . GLY A 1 197 ? 25.129 21.824 -33.057 1.00 93.75 197 GLY A N 1
ATOM 1442 C CA . GLY A 1 197 ? 25.135 20.532 -33.747 1.00 93.75 197 GLY A CA 1
ATOM 1443 C C . GLY A 1 197 ? 25.065 19.294 -32.843 1.00 93.75 197 GLY A C 1
ATOM 1444 O O . GLY A 1 197 ? 24.919 18.187 -33.363 1.00 93.75 197 GLY A O 1
ATOM 1445 N N . GLN A 1 198 ? 25.122 19.434 -31.513 1.00 97.50 198 GLN A N 1
ATOM 1446 C CA . GLN A 1 198 ? 24.904 18.299 -30.614 1.00 97.50 198 GLN A CA 1
ATOM 1447 C C . GLN A 1 198 ? 23.450 17.833 -30.631 1.00 97.50 198 GLN A C 1
ATOM 1449 O O . GLN A 1 198 ? 22.521 18.600 -30.901 1.00 97.50 198 GLN A O 1
ATOM 1454 N N . THR A 1 199 ? 23.269 16.551 -30.319 1.00 97.06 199 THR A N 1
ATOM 1455 C CA . THR A 1 199 ? 21.970 15.885 -30.355 1.00 97.06 199 THR A CA 1
ATOM 1456 C C . THR A 1 199 ? 21.594 15.274 -29.020 1.00 97.06 199 THR A C 1
ATOM 1458 O O . THR A 1 199 ? 22.457 14.822 -28.265 1.00 97.06 199 THR A O 1
ATOM 1461 N N . VAL A 1 200 ? 20.288 15.223 -28.774 1.00 97.00 200 VAL A N 1
ATOM 1462 C CA . VAL A 1 200 ? 19.676 14.425 -27.716 1.00 97.00 200 VAL A CA 1
ATOM 1463 C C . VAL A 1 200 ? 18.513 13.631 -28.302 1.00 97.00 200 VAL A C 1
ATOM 1465 O O . VAL A 1 200 ? 17.721 14.160 -29.085 1.00 97.00 200 VAL A O 1
ATOM 1468 N N . ILE A 1 201 ? 18.434 12.354 -27.946 1.00 96.69 201 ILE A N 1
ATOM 1469 C CA . ILE A 1 201 ? 17.439 11.402 -28.430 1.00 96.69 201 ILE A CA 1
ATOM 1470 C C . ILE A 1 201 ? 16.646 10.897 -27.233 1.00 96.69 201 ILE A C 1
ATOM 1472 O O . ILE A 1 201 ? 17.235 10.328 -26.317 1.00 96.69 201 ILE A O 1
ATOM 1476 N N . ILE A 1 202 ? 15.327 11.104 -27.235 1.00 95.88 202 ILE A N 1
ATOM 1477 C CA . ILE A 1 202 ? 14.421 10.666 -26.160 1.00 95.88 202 ILE A CA 1
ATOM 1478 C C . ILE A 1 202 ? 13.086 10.256 -26.767 1.00 95.88 202 ILE A C 1
ATOM 1480 O O . ILE A 1 202 ? 12.542 10.969 -27.610 1.00 95.88 202 ILE A O 1
ATOM 1484 N N . GLY A 1 203 ? 12.548 9.112 -26.338 1.00 91.62 203 GLY A N 1
ATOM 1485 C CA . GLY A 1 203 ? 11.214 8.662 -26.752 1.00 91.62 203 GLY A CA 1
ATOM 1486 C C . GLY A 1 203 ? 11.053 8.508 -28.270 1.00 91.62 203 GLY A C 1
ATOM 1487 O O . GLY A 1 203 ? 9.948 8.647 -28.779 1.00 91.62 203 GLY A O 1
ATOM 1488 N N . GLY A 1 204 ? 12.149 8.271 -28.999 1.00 93.81 204 GLY A N 1
ATOM 1489 C CA . GLY A 1 204 ? 12.157 8.157 -30.460 1.00 93.81 204 GLY A CA 1
ATOM 1490 C C . GLY A 1 204 ? 12.317 9.475 -31.226 1.00 93.81 204 GLY A C 1
ATOM 1491 O O . GLY A 1 204 ? 12.393 9.427 -32.449 1.00 93.81 204 GLY A O 1
ATOM 1492 N N . LEU A 1 205 ? 12.405 10.631 -30.556 1.00 97.12 205 LEU A N 1
ATOM 1493 C CA . LEU A 1 205 ? 12.681 11.934 -31.175 1.00 97.12 205 LEU A CA 1
ATOM 1494 C C . LEU A 1 205 ? 14.157 12.311 -31.059 1.00 97.12 205 LEU A C 1
ATOM 1496 O O . LEU A 1 205 ? 14.719 12.230 -29.970 1.00 97.12 205 LEU A O 1
ATOM 1500 N N . THR A 1 206 ? 14.741 12.823 -32.146 1.00 97.44 206 THR A N 1
ATOM 1501 C CA . THR A 1 206 ? 16.091 13.408 -32.162 1.00 97.44 206 THR A CA 1
ATOM 1502 C C . THR A 1 206 ? 15.995 14.926 -32.236 1.00 97.44 206 THR A C 1
ATOM 1504 O O . THR A 1 206 ? 15.538 15.467 -33.244 1.00 97.44 206 THR A O 1
ATOM 1507 N N . PHE A 1 207 ? 16.452 15.623 -31.199 1.00 97.69 207 PHE A N 1
ATOM 1508 C CA . PHE A 1 207 ? 16.615 17.077 -31.201 1.00 97.69 207 PHE A CA 1
ATOM 1509 C C . PHE A 1 207 ? 18.070 17.441 -31.497 1.00 97.69 207 PHE A C 1
ATOM 1511 O O . PHE A 1 207 ? 18.979 16.883 -30.883 1.00 97.69 207 PHE A O 1
ATOM 1518 N N . THR A 1 208 ? 18.293 18.390 -32.407 1.00 97.69 208 THR A N 1
ATOM 1519 C CA . THR A 1 208 ? 19.621 18.896 -32.777 1.00 97.69 208 THR A CA 1
ATOM 1520 C C . THR A 1 208 ? 19.708 20.389 -32.491 1.00 97.69 208 THR A C 1
ATOM 1522 O O . THR A 1 208 ? 18.884 21.175 -32.972 1.00 97.69 208 THR A O 1
ATOM 1525 N N . ALA A 1 209 ? 20.726 20.783 -31.728 1.00 97.38 209 ALA A N 1
ATOM 1526 C CA . ALA A 1 209 ? 20.978 22.178 -31.402 1.00 97.38 209 ALA A CA 1
ATOM 1527 C C . ALA A 1 209 ? 21.417 22.979 -32.641 1.00 97.38 209 ALA A C 1
ATOM 1529 O O . ALA A 1 209 ? 22.219 22.512 -33.453 1.00 97.38 209 ALA A O 1
ATOM 1530 N N . GLY A 1 210 ? 20.896 24.199 -32.776 1.00 94.00 210 GLY A N 1
ATOM 1531 C CA . GLY A 1 210 ? 21.220 25.116 -33.868 1.00 94.00 210 GLY A CA 1
ATOM 1532 C C . GLY A 1 210 ? 22.629 25.707 -33.755 1.00 94.00 210 GLY A C 1
ATOM 1533 O O . GLY A 1 210 ? 23.385 25.392 -32.841 1.00 94.00 210 GLY A O 1
ATOM 1534 N N . ALA A 1 211 ? 22.977 26.620 -34.666 1.00 92.12 211 ALA A N 1
ATOM 1535 C CA . ALA A 1 211 ? 24.319 27.215 -34.745 1.00 92.12 211 ALA A CA 1
ATOM 1536 C C . ALA A 1 211 ? 24.780 27.941 -33.460 1.00 92.12 211 ALA A C 1
ATOM 1538 O O . ALA A 1 211 ? 25.978 28.051 -33.224 1.00 92.12 211 ALA A O 1
ATOM 1539 N N . ASN A 1 212 ? 23.843 28.390 -32.618 1.00 91.56 212 ASN A N 1
ATOM 1540 C CA . ASN A 1 212 ? 24.127 29.064 -31.345 1.00 91.56 212 ASN A CA 1
ATOM 1541 C C . ASN A 1 212 ? 24.137 28.112 -30.131 1.00 91.56 212 ASN A C 1
ATOM 1543 O O . ASN A 1 212 ? 24.287 28.568 -29.000 1.00 91.56 212 ASN A O 1
ATOM 1547 N N . GLY A 1 213 ? 23.952 26.805 -30.343 1.00 94.50 213 GLY A N 1
ATOM 1548 C CA . GLY A 1 213 ? 23.663 25.854 -29.269 1.00 94.50 213 GLY A CA 1
ATOM 1549 C C . GLY A 1 213 ? 22.235 25.986 -28.722 1.00 94.50 213 GLY A C 1
ATOM 1550 O O . GLY A 1 213 ? 21.424 26.763 -29.229 1.00 94.50 213 GLY A O 1
ATOM 1551 N N . ALA A 1 214 ? 21.932 25.207 -27.683 1.00 96.88 214 ALA A N 1
ATOM 1552 C CA . ALA A 1 214 ? 20.659 25.221 -26.968 1.00 96.88 214 ALA A CA 1
ATOM 1553 C C . ALA A 1 214 ? 20.899 25.210 -25.454 1.00 96.88 214 ALA A C 1
ATOM 1555 O O . ALA A 1 214 ? 21.644 24.371 -24.944 1.00 96.88 214 ALA A O 1
ATOM 1556 N N . SER A 1 215 ? 20.239 26.092 -24.708 1.00 96.31 215 SER A N 1
ATOM 1557 C CA . SER A 1 215 ? 20.196 25.989 -23.247 1.00 96.31 215 SER A CA 1
ATOM 1558 C C . SER A 1 215 ? 19.322 24.809 -22.807 1.00 96.31 215 SER A C 1
ATOM 1560 O O . SER A 1 215 ? 18.425 24.383 -23.535 1.00 96.31 215 SER A O 1
ATOM 1562 N N . ALA A 1 216 ? 19.532 24.298 -21.591 1.00 95.75 216 ALA A N 1
ATOM 1563 C CA . ALA A 1 216 ? 18.722 23.205 -21.047 1.00 95.75 216 ALA A CA 1
ATOM 1564 C C . ALA A 1 216 ? 17.215 23.539 -21.035 1.00 95.75 216 ALA A C 1
ATOM 1566 O O . ALA A 1 216 ? 16.393 22.703 -21.404 1.00 95.75 216 ALA A O 1
ATOM 1567 N N . VAL A 1 217 ? 16.858 24.788 -20.717 1.00 96.38 217 VAL A N 1
ATOM 1568 C CA . VAL A 1 217 ? 15.472 25.288 -20.761 1.00 96.38 217 VAL A CA 1
ATOM 1569 C C . VAL A 1 217 ? 14.913 25.303 -22.189 1.00 96.38 217 VAL A C 1
ATOM 1571 O O . VAL A 1 217 ? 13.751 24.967 -22.400 1.00 96.38 217 VAL A O 1
ATOM 1574 N N . GLN A 1 218 ? 15.718 25.660 -23.195 1.00 96.19 218 GLN A N 1
ATOM 1575 C CA . GLN A 1 218 ? 15.284 25.620 -24.598 1.00 96.19 218 GLN A CA 1
ATOM 1576 C C . GLN A 1 218 ? 15.001 24.187 -25.059 1.00 96.19 218 GLN A C 1
ATOM 1578 O O . GLN A 1 218 ? 13.983 23.946 -25.708 1.00 96.19 218 GLN A O 1
ATOM 1583 N N . VAL A 1 219 ? 15.849 23.229 -24.675 1.00 96.19 219 VAL A N 1
ATOM 1584 C CA . VAL A 1 219 ? 15.622 21.809 -24.982 1.00 96.19 219 VAL A CA 1
ATOM 1585 C C . VAL A 1 219 ? 14.377 21.290 -24.247 1.00 96.19 219 VAL A C 1
ATOM 1587 O O . VAL A 1 219 ? 13.519 20.669 -24.871 1.00 96.19 219 VAL A O 1
ATOM 1590 N N . ALA A 1 220 ? 14.202 21.618 -22.962 1.00 96.81 220 ALA A N 1
ATOM 1591 C CA . ALA A 1 220 ? 12.998 21.270 -22.202 1.00 96.81 220 ALA A CA 1
ATOM 1592 C C . ALA A 1 220 ? 11.720 21.836 -22.851 1.00 96.81 220 ALA A C 1
ATOM 1594 O O . ALA A 1 220 ? 10.731 21.126 -23.036 1.00 96.81 220 ALA A O 1
ATOM 1595 N N . ASN A 1 221 ? 11.756 23.093 -23.298 1.00 95.94 221 ASN A N 1
ATOM 1596 C CA . ASN A 1 221 ? 10.649 23.716 -24.022 1.00 95.94 221 ASN A CA 1
ATOM 1597 C C . ASN A 1 221 ? 10.362 23.049 -25.373 1.00 95.94 221 ASN A C 1
ATOM 1599 O O . ASN A 1 221 ? 9.206 23.022 -25.797 1.00 95.94 221 ASN A O 1
ATOM 1603 N N . ALA A 1 222 ? 11.365 22.491 -26.055 1.00 96.31 222 ALA A N 1
ATOM 1604 C CA . ALA A 1 222 ? 11.141 21.720 -27.275 1.00 96.31 222 ALA A CA 1
ATOM 1605 C C . ALA A 1 222 ? 10.370 20.421 -26.972 1.00 96.31 222 ALA A C 1
ATOM 1607 O O . ALA A 1 222 ? 9.378 20.132 -27.645 1.00 96.31 222 ALA A O 1
ATOM 1608 N N . PHE A 1 223 ? 10.745 19.703 -25.908 1.00 96.75 223 PHE A N 1
ATOM 1609 C CA . PHE A 1 223 ? 10.142 18.424 -25.507 1.00 96.75 223 PHE A CA 1
ATOM 1610 C C . PHE A 1 223 ? 8.837 18.523 -24.701 1.00 96.75 223 PHE A C 1
ATOM 1612 O O . PHE A 1 223 ? 8.226 17.494 -24.437 1.00 96.75 223 PHE A O 1
ATOM 1619 N N . SER A 1 224 ? 8.377 19.711 -24.310 1.00 96.75 224 SER A N 1
ATOM 1620 C CA . SER A 1 224 ? 7.156 19.870 -23.500 1.00 96.75 224 SER A CA 1
ATOM 1621 C C . SER A 1 224 ? 5.844 19.693 -24.278 1.00 96.75 224 SER A C 1
ATOM 1623 O O . SER A 1 224 ? 5.793 19.937 -25.480 1.00 96.75 224 SER A O 1
ATOM 1625 N N . SER A 1 225 ? 4.746 19.344 -23.611 1.00 96.06 225 SER A N 1
ATOM 1626 C CA . SER A 1 225 ? 3.389 19.329 -24.191 1.00 96.06 225 SER A CA 1
ATOM 1627 C C . SER A 1 225 ? 3.275 18.589 -25.540 1.00 96.06 225 SER A C 1
ATOM 1629 O O . SER A 1 225 ? 2.596 19.048 -26.468 1.00 96.06 225 SER A O 1
ATOM 1631 N N . LEU A 1 226 ? 3.993 17.477 -25.678 1.00 96.69 226 LEU A N 1
ATOM 1632 C CA . LEU A 1 226 ? 3.986 16.610 -26.851 1.00 96.69 226 LEU A CA 1
ATOM 1633 C C . LEU A 1 226 ? 3.036 15.437 -26.617 1.00 96.69 226 LEU A C 1
ATOM 1635 O O . LEU A 1 226 ? 2.998 14.841 -25.538 1.00 96.69 226 LEU A O 1
ATOM 1639 N N . ALA A 1 227 ? 2.272 15.099 -27.645 1.00 96.12 227 ALA A N 1
ATOM 1640 C CA . ALA A 1 227 ? 1.425 13.923 -27.669 1.00 96.12 227 ALA A CA 1
ATOM 1641 C C . ALA A 1 227 ? 2.178 12.740 -28.285 1.00 96.12 227 ALA A C 1
ATOM 1643 O O . ALA A 1 227 ? 3.076 12.904 -29.114 1.00 96.12 227 ALA A O 1
ATOM 1644 N N . VAL A 1 228 ? 1.776 11.526 -27.911 1.00 94.81 228 VAL A N 1
ATOM 1645 C CA . VAL A 1 228 ? 2.248 10.320 -28.595 1.00 94.81 228 VAL A CA 1
ATOM 1646 C C . VAL A 1 228 ? 1.902 10.395 -30.084 1.00 94.81 228 VAL A C 1
ATOM 1648 O O . VAL A 1 228 ? 0.819 10.843 -30.459 1.00 94.81 228 VAL A O 1
ATOM 1651 N N . GLY A 1 229 ? 2.830 9.976 -30.938 1.00 95.06 229 GLY A N 1
ATOM 1652 C CA . GLY A 1 229 ? 2.698 10.070 -32.390 1.00 95.06 229 GLY A CA 1
ATOM 1653 C C . GLY A 1 229 ? 3.098 11.426 -32.978 1.00 95.06 229 GLY A C 1
ATOM 1654 O O . GLY A 1 229 ? 3.106 11.563 -34.201 1.00 95.06 229 GLY A O 1
ATOM 1655 N N . ASP A 1 230 ? 3.476 12.418 -32.162 1.00 97.06 230 ASP A N 1
ATOM 1656 C CA . ASP A 1 230 ? 4.009 13.678 -32.677 1.00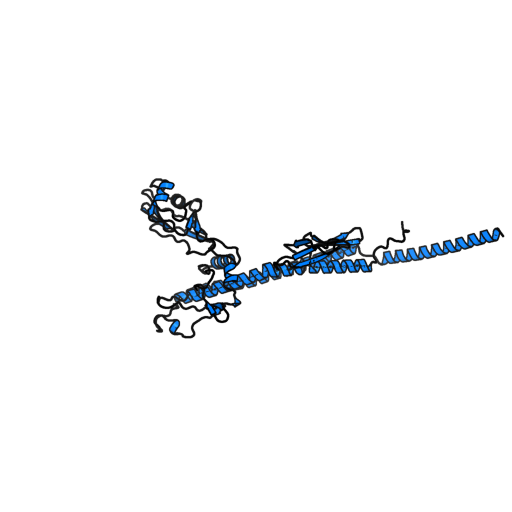 97.06 230 ASP A CA 1
ATOM 1657 C C . ASP A 1 230 ? 5.328 13.444 -33.434 1.00 97.06 230 ASP A C 1
ATOM 1659 O O . ASP A 1 230 ? 6.333 13.002 -32.868 1.00 97.06 230 ASP A O 1
ATOM 1663 N N . ALA A 1 231 ? 5.328 13.765 -34.729 1.00 97.56 231 ALA A N 1
ATOM 1664 C CA . ALA A 1 231 ? 6.496 13.662 -35.598 1.00 97.56 231 ALA A CA 1
ATOM 1665 C C . ALA A 1 231 ? 7.350 14.939 -35.562 1.00 97.56 231 ALA A C 1
ATOM 1667 O O . ALA A 1 231 ? 6.823 16.050 -35.458 1.00 97.56 231 ALA A O 1
ATOM 1668 N N . ALA A 1 232 ? 8.667 14.786 -35.731 1.00 97.00 232 ALA A N 1
ATOM 1669 C CA . ALA A 1 232 ? 9.651 15.872 -35.674 1.00 97.00 232 ALA A CA 1
ATOM 1670 C C . ALA A 1 232 ? 9.245 17.133 -36.467 1.00 97.00 232 ALA A C 1
ATOM 1672 O O . ALA A 1 232 ? 9.244 18.240 -35.925 1.00 97.00 232 ALA A O 1
ATOM 1673 N N . GLY A 1 233 ? 8.833 16.968 -37.730 1.00 95.00 233 GLY A N 1
ATOM 1674 C CA . GLY A 1 233 ? 8.407 18.080 -38.588 1.00 95.00 233 GLY A CA 1
ATOM 1675 C C . GLY A 1 233 ? 7.178 18.820 -38.052 1.00 95.00 233 GLY A C 1
ATOM 1676 O O . GLY A 1 233 ? 7.187 20.047 -37.963 1.00 95.00 233 GLY A O 1
ATOM 1677 N N . THR A 1 234 ? 6.156 18.081 -37.613 1.00 96.50 234 THR A N 1
ATOM 1678 C CA . THR A 1 234 ? 4.923 18.641 -37.035 1.00 96.50 234 THR A CA 1
ATOM 1679 C C . THR A 1 234 ? 5.214 19.443 -35.770 1.00 96.50 234 THR A C 1
ATOM 1681 O O . THR A 1 234 ? 4.654 20.524 -35.578 1.00 96.50 234 THR A O 1
ATOM 1684 N N . ILE A 1 235 ? 6.108 18.944 -34.910 1.00 97.25 235 ILE A N 1
ATOM 1685 C CA . ILE A 1 235 ? 6.514 19.649 -33.689 1.00 97.25 235 ILE A CA 1
ATOM 1686 C C . ILE A 1 235 ? 7.229 20.952 -34.045 1.00 97.25 235 ILE A C 1
ATOM 1688 O O . ILE A 1 235 ? 6.875 22.000 -33.503 1.00 97.25 235 ILE A O 1
ATOM 1692 N N . ASN A 1 236 ? 8.188 20.904 -34.976 1.00 97.12 236 ASN A N 1
ATOM 1693 C CA . ASN A 1 236 ? 8.944 22.085 -35.391 1.00 97.12 236 ASN A CA 1
ATOM 1694 C C . ASN A 1 236 ? 8.028 23.190 -35.917 1.00 97.12 236 ASN A C 1
ATOM 1696 O O . ASN A 1 236 ? 8.183 24.340 -35.514 1.00 97.12 236 ASN A O 1
ATOM 1700 N N . THR A 1 237 ? 7.048 22.851 -36.760 1.00 96.81 237 THR A N 1
ATOM 1701 C CA . THR A 1 237 ? 6.078 23.827 -37.277 1.00 96.81 237 THR A CA 1
ATOM 1702 C C . THR A 1 237 ? 5.167 24.357 -36.173 1.00 96.81 237 THR A C 1
ATOM 1704 O O . THR A 1 237 ? 5.012 25.566 -36.042 1.00 96.81 237 THR A O 1
ATOM 1707 N N . ARG A 1 238 ? 4.592 23.477 -35.342 1.00 96.25 238 ARG A N 1
ATOM 1708 C CA . ARG A 1 238 ? 3.648 23.863 -34.277 1.00 96.25 238 ARG A CA 1
ATOM 1709 C C . ARG A 1 238 ? 4.283 24.762 -33.217 1.00 96.25 238 ARG A C 1
ATOM 1711 O O . ARG A 1 238 ? 3.605 25.623 -32.666 1.00 96.25 238 ARG A O 1
ATOM 1718 N N . LYS A 1 239 ? 5.560 24.542 -32.907 1.00 95.00 239 LYS A N 1
ATOM 1719 C CA . LYS A 1 239 ? 6.302 25.295 -31.888 1.00 95.00 239 LYS A CA 1
ATOM 1720 C C . LYS A 1 239 ? 7.231 26.364 -32.467 1.00 95.00 239 LYS A C 1
ATOM 1722 O O . LYS A 1 239 ? 7.963 26.988 -31.704 1.00 95.00 239 LYS A O 1
ATOM 1727 N N . SER A 1 240 ? 7.216 26.565 -33.786 1.00 95.62 240 SER A N 1
ATOM 1728 C CA . SER A 1 240 ? 8.112 27.488 -34.496 1.00 95.62 240 SER A CA 1
ATOM 1729 C C . SER A 1 240 ? 9.584 27.305 -34.106 1.00 95.62 240 SER A C 1
ATOM 1731 O O . SER A 1 240 ? 10.294 28.276 -33.842 1.00 95.62 240 SER A O 1
ATOM 1733 N N . LEU A 1 241 ? 10.033 26.049 -34.019 1.00 95.44 241 LEU A N 1
ATOM 1734 C CA . LEU A 1 241 ? 11.397 25.731 -33.603 1.00 95.44 241 LEU A CA 1
ATOM 1735 C C . LEU A 1 241 ? 12.399 26.081 -34.709 1.00 95.44 241 LEU A C 1
ATOM 1737 O O . LEU A 1 241 ? 12.170 25.816 -35.889 1.00 95.44 241 LEU A O 1
ATOM 1741 N N . GLY A 1 242 ? 13.533 26.648 -34.315 1.00 92.06 242 GLY A N 1
ATOM 1742 C CA . GLY A 1 242 ? 14.620 27.050 -35.195 1.00 92.06 242 GLY A CA 1
ATOM 1743 C C . GLY A 1 242 ? 15.878 27.428 -34.413 1.00 92.06 242 GLY A C 1
ATOM 1744 O O . GLY A 1 242 ? 15.973 27.235 -33.202 1.00 92.06 242 GLY A O 1
ATOM 1745 N N . ALA A 1 243 ? 16.862 28.011 -35.099 1.00 86.62 243 ALA A N 1
ATOM 1746 C CA . ALA A 1 243 ? 18.134 28.388 -34.475 1.00 86.62 243 ALA A CA 1
ATOM 1747 C C . ALA A 1 243 ? 17.977 29.408 -33.326 1.00 86.62 243 ALA A C 1
ATOM 1749 O O . ALA A 1 243 ? 18.734 29.360 -32.361 1.00 86.62 243 ALA A O 1
ATOM 1750 N N . SER A 1 244 ? 16.984 30.303 -33.396 1.00 85.69 244 SER A N 1
ATOM 1751 C CA . SER A 1 244 ? 16.682 31.287 -32.343 1.00 85.69 244 SER A CA 1
ATOM 1752 C C . SER A 1 244 ? 16.026 30.674 -31.101 1.00 85.69 244 SER A C 1
ATOM 1754 O O . SER A 1 244 ? 16.137 31.235 -30.013 1.00 85.69 244 SER A O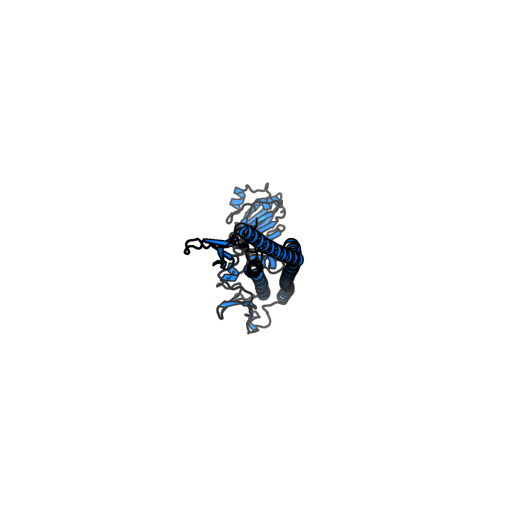 1
ATOM 1756 N N . THR A 1 245 ? 15.385 29.510 -31.230 1.00 89.44 245 THR A N 1
ATOM 1757 C CA . THR A 1 245 ? 14.777 28.765 -30.115 1.00 89.44 245 THR A CA 1
ATOM 1758 C C . THR A 1 245 ? 15.677 27.630 -29.615 1.00 89.44 245 THR A C 1
ATOM 1760 O O . THR A 1 245 ? 15.221 26.770 -28.868 1.00 89.44 245 THR A O 1
ATOM 1763 N N . GLY A 1 246 ? 16.946 27.612 -30.031 1.00 93.50 246 GLY A N 1
ATOM 1764 C CA . GLY A 1 246 ? 17.965 26.648 -29.613 1.00 93.50 246 GLY A CA 1
ATOM 1765 C C . GLY A 1 246 ? 18.183 25.479 -30.579 1.00 93.50 246 GLY A C 1
ATOM 1766 O O . GLY A 1 246 ? 19.257 24.891 -30.577 1.00 93.50 246 GLY A O 1
ATOM 1767 N N . GLY A 1 247 ? 17.234 25.139 -31.453 1.00 96.25 247 GLY A N 1
ATOM 1768 C CA . GLY A 1 247 ? 17.373 23.994 -32.358 1.00 96.25 247 GLY A CA 1
ATOM 1769 C C . GLY A 1 247 ? 16.050 23.470 -32.903 1.00 96.25 247 GLY A C 1
ATOM 1770 O O . GLY A 1 247 ? 15.013 24.112 -32.756 1.00 96.25 247 GLY A O 1
ATOM 1771 N N . THR A 1 248 ? 16.096 22.300 -33.541 1.00 97.44 248 THR A N 1
ATOM 1772 C CA . THR A 1 248 ? 14.930 21.640 -34.157 1.00 97.44 248 THR A CA 1
ATOM 1773 C C . THR A 1 248 ? 14.979 20.131 -33.950 1.00 97.44 248 THR A C 1
ATOM 1775 O O . THR A 1 248 ? 16.052 19.559 -33.751 1.00 97.44 248 THR A O 1
ATOM 1778 N N . PHE A 1 249 ? 13.828 19.467 -34.037 1.00 97.88 249 PHE A N 1
ATOM 1779 C CA . PHE A 1 249 ? 13.777 18.016 -34.168 1.00 97.88 249 PHE A CA 1
ATOM 1780 C C . PHE A 1 249 ? 14.158 17.608 -35.593 1.00 97.88 249 PHE A C 1
ATOM 1782 O O . PHE A 1 249 ? 13.493 18.005 -36.548 1.00 97.88 249 PHE A O 1
ATOM 1789 N N . THR A 1 250 ? 15.222 16.828 -35.755 1.00 96.88 250 THR A N 1
ATOM 1790 C CA . THR A 1 250 ? 15.754 16.444 -37.075 1.00 96.88 250 THR A CA 1
ATOM 1791 C C . THR A 1 250 ? 15.208 15.116 -37.578 1.00 96.88 250 THR A C 1
ATOM 1793 O O . THR A 1 250 ? 15.183 14.880 -38.783 1.00 96.88 250 THR A O 1
ATOM 1796 N N . SER A 1 251 ? 14.745 14.245 -36.681 1.00 96.31 251 SER A N 1
ATOM 1797 C CA . SER A 1 251 ? 14.129 12.968 -37.045 1.00 96.31 251 SER A CA 1
ATOM 1798 C C . SER A 1 251 ? 13.277 12.398 -35.914 1.00 96.31 251 SER A C 1
ATOM 1800 O O . SER A 1 251 ? 13.390 12.814 -34.756 1.00 96.31 251 SER A O 1
ATOM 1802 N N . GLY A 1 252 ? 12.445 11.417 -36.265 1.00 96.38 252 GLY A N 1
ATOM 1803 C CA . GLY A 1 252 ? 11.741 10.585 -35.302 1.00 96.38 252 GLY A CA 1
ATOM 1804 C C . GLY A 1 252 ? 10.288 10.969 -35.039 1.00 96.38 252 GLY A C 1
ATOM 1805 O O . GLY A 1 252 ? 9.723 11.895 -35.629 1.00 96.38 252 GLY A O 1
ATOM 1806 N N . THR A 1 253 ? 9.667 10.200 -34.155 1.00 96.62 253 THR A N 1
ATOM 1807 C CA . THR A 1 253 ? 8.280 10.356 -33.707 1.00 96.62 253 THR A CA 1
ATOM 1808 C C . THR A 1 253 ? 8.218 9.948 -32.246 1.00 96.62 253 THR A C 1
ATOM 1810 O O . THR A 1 253 ? 8.840 8.954 -31.873 1.00 96.62 253 THR A O 1
ATOM 1813 N N . LEU A 1 254 ? 7.493 10.708 -31.422 1.00 96.25 254 LEU A N 1
ATOM 1814 C CA . LEU A 1 254 ? 7.356 10.380 -30.007 1.00 96.25 254 LEU A CA 1
ATOM 1815 C C . LEU A 1 254 ? 6.541 9.088 -29.850 1.00 96.25 254 LEU A C 1
ATOM 1817 O O . LEU A 1 254 ? 5.363 9.054 -30.201 1.00 96.25 254 LEU A O 1
ATOM 1821 N N . ALA A 1 255 ? 7.154 8.027 -29.333 1.00 92.81 255 ALA A N 1
ATOM 1822 C CA . ALA A 1 255 ? 6.528 6.715 -29.185 1.00 92.81 255 ALA A CA 1
ATOM 1823 C C . ALA A 1 255 ? 6.367 6.335 -27.710 1.00 92.81 255 ALA A C 1
ATOM 1825 O O . ALA A 1 255 ? 7.259 6.583 -26.906 1.00 92.81 255 ALA A O 1
ATOM 1826 N N . GLY A 1 256 ? 5.236 5.718 -27.355 1.00 88.12 256 GLY A N 1
ATOM 1827 C CA . GLY A 1 256 ? 4.978 5.148 -26.024 1.00 88.12 256 GLY A CA 1
ATOM 1828 C C . GLY A 1 256 ? 4.729 6.154 -24.893 1.00 88.12 256 GLY A C 1
ATOM 1829 O O . GLY A 1 256 ? 4.141 5.775 -23.882 1.00 88.12 256 GLY A O 1
ATOM 1830 N N . TRP A 1 257 ? 5.086 7.426 -25.078 1.00 94.19 257 TRP A N 1
ATOM 1831 C CA . TRP A 1 257 ? 5.050 8.466 -24.050 1.00 94.19 257 TRP A CA 1
ATOM 1832 C C . TRP A 1 257 ? 4.347 9.737 -24.543 1.00 94.19 257 TRP A C 1
ATOM 1834 O O . TRP A 1 257 ? 4.388 10.063 -25.727 1.00 94.19 257 TRP A O 1
ATOM 1844 N N . SER A 1 258 ? 3.736 10.477 -23.625 1.00 95.62 258 SER A N 1
ATOM 1845 C CA . SER A 1 258 ? 3.343 11.881 -23.790 1.00 95.62 258 SER A CA 1
ATOM 1846 C C . SER A 1 258 ? 4.149 12.754 -22.829 1.00 95.62 258 SER A C 1
ATOM 1848 O O . SER A 1 258 ? 4.744 12.239 -21.881 1.00 95.62 258 SER A O 1
ATOM 1850 N N . THR A 1 259 ? 4.197 14.066 -23.058 1.00 96.75 259 THR A N 1
ATOM 1851 C CA . THR A 1 259 ? 4.931 14.987 -22.183 1.00 96.75 259 THR A CA 1
ATOM 1852 C C . THR A 1 259 ? 4.053 16.091 -21.608 1.00 96.75 259 THR A C 1
ATOM 1854 O O . THR A 1 259 ? 3.170 16.635 -22.273 1.00 96.75 259 THR A O 1
ATOM 1857 N N . GLY A 1 260 ? 4.303 16.429 -20.343 1.00 92.50 260 GLY A N 1
ATOM 1858 C CA . GLY A 1 260 ? 3.663 17.536 -19.639 1.00 92.50 260 GLY A CA 1
ATOM 1859 C C . GLY A 1 260 ? 4.259 18.901 -19.997 1.00 92.50 260 GLY A C 1
ATOM 1860 O O . GLY A 1 260 ? 5.169 19.018 -20.821 1.00 92.50 260 GLY A O 1
ATOM 1861 N N . GLY A 1 261 ? 3.750 19.955 -19.356 1.00 90.81 261 GLY A N 1
ATOM 1862 C CA . GLY A 1 261 ? 4.304 21.305 -19.497 1.00 90.81 261 GLY A CA 1
ATOM 1863 C C . GLY A 1 261 ? 5.757 21.405 -19.001 1.00 90.81 261 GLY A C 1
ATOM 1864 O O . GLY A 1 261 ? 6.185 20.583 -18.185 1.00 90.81 261 GLY A O 1
ATOM 1865 N N . PRO A 1 262 ? 6.530 22.398 -19.476 1.00 85.62 262 PRO A N 1
ATOM 1866 C CA . PRO A 1 262 ? 7.901 22.590 -19.023 1.00 85.62 262 PRO A CA 1
ATOM 1867 C C . PRO A 1 262 ? 7.923 23.208 -17.619 1.00 85.62 262 PRO A C 1
ATOM 1869 O O . PRO A 1 262 ? 7.143 24.111 -17.316 1.00 85.62 262 PRO A O 1
ATOM 1872 N N . SER A 1 263 ? 8.858 22.768 -16.779 1.00 85.88 263 SER A N 1
ATOM 1873 C CA . SER A 1 263 ? 9.199 23.432 -15.518 1.00 85.88 263 SER A CA 1
ATOM 1874 C C . SER A 1 263 ? 10.702 23.673 -15.503 1.00 85.88 263 SER A C 1
ATOM 1876 O O . SER A 1 263 ? 11.473 22.773 -15.189 1.00 85.88 263 SER A O 1
ATOM 1878 N N . SER A 1 264 ? 11.142 24.871 -15.896 1.00 92.06 264 SER A N 1
ATOM 1879 C CA . SER A 1 264 ? 12.569 25.181 -16.075 1.00 92.06 264 SER A CA 1
ATOM 1880 C C . SER A 1 264 ? 13.261 24.190 -17.037 1.00 92.06 264 SER A C 1
ATOM 1882 O O . SER A 1 264 ? 12.894 24.119 -18.208 1.00 92.06 264 SER A O 1
ATOM 1884 N N . GLU A 1 265 ? 14.243 23.423 -16.564 1.00 93.19 265 GLU A N 1
ATOM 1885 C CA . GLU A 1 265 ? 15.008 22.427 -17.328 1.00 93.19 265 GLU A CA 1
ATOM 1886 C C . GLU A 1 265 ? 14.364 21.028 -17.316 1.00 93.19 265 GLU A C 1
ATOM 1888 O O . GLU A 1 265 ? 14.956 20.077 -17.831 1.00 93.19 265 GLU A O 1
ATOM 1893 N N . TYR A 1 266 ? 13.172 20.882 -16.726 1.00 92.06 266 TYR A N 1
ATOM 1894 C CA . TYR A 1 266 ? 12.515 19.596 -16.494 1.00 92.06 266 TYR A CA 1
ATOM 1895 C C . TYR A 1 266 ? 11.240 19.426 -17.326 1.00 92.06 266 TYR A C 1
ATOM 1897 O O . TYR A 1 266 ? 10.443 20.359 -17.469 1.00 92.06 266 TYR A O 1
ATOM 1905 N N . VAL A 1 267 ? 11.005 18.202 -17.807 1.00 95.69 267 VAL A N 1
ATOM 1906 C CA . VAL A 1 267 ? 9.735 17.783 -18.423 1.00 95.69 267 VAL A CA 1
ATOM 1907 C C . VAL A 1 267 ? 9.341 16.407 -17.897 1.00 95.69 267 VAL A C 1
ATOM 1909 O O . VAL A 1 267 ? 10.158 15.485 -17.878 1.00 95.69 267 VAL A O 1
ATOM 1912 N N . ALA A 1 268 ? 8.080 16.264 -17.488 1.00 92.50 268 ALA A N 1
ATOM 1913 C CA . ALA A 1 268 ? 7.508 14.972 -17.131 1.00 92.50 268 ALA A CA 1
ATOM 1914 C C . ALA A 1 268 ? 7.044 14.229 -18.390 1.00 92.50 268 ALA A C 1
ATOM 1916 O O . ALA A 1 268 ? 6.330 14.794 -19.217 1.00 92.50 268 ALA A O 1
ATOM 1917 N N . PHE A 1 269 ? 7.430 12.966 -18.508 1.00 94.25 269 PHE A N 1
ATOM 1918 C CA . PHE A 1 269 ? 6.979 12.014 -19.510 1.00 94.25 269 PHE A CA 1
ATOM 1919 C C . PHE A 1 269 ? 6.015 11.038 -18.838 1.00 94.25 269 PHE A C 1
ATOM 1921 O O . PHE A 1 269 ? 6.325 10.491 -17.780 1.00 94.25 269 PHE A O 1
ATOM 1928 N N . THR A 1 270 ? 4.853 10.812 -19.440 1.00 92.12 270 THR A N 1
ATOM 1929 C CA . THR A 1 270 ? 3.831 9.881 -18.949 1.00 92.12 270 THR A CA 1
ATOM 1930 C C . THR A 1 270 ? 3.593 8.796 -19.985 1.00 92.12 270 THR A C 1
ATOM 1932 O O . THR A 1 270 ? 3.413 9.094 -21.166 1.00 92.12 270 THR A O 1
ATOM 1935 N N . SER A 1 271 ? 3.623 7.535 -19.559 1.00 90.12 271 SER A N 1
ATOM 1936 C CA . SER A 1 271 ? 3.384 6.402 -20.450 1.00 90.12 271 SER A CA 1
ATOM 1937 C C . SER A 1 271 ? 1.952 6.423 -20.984 1.00 90.12 271 SER A C 1
ATOM 1939 O O . SER A 1 271 ? 1.007 6.815 -20.302 1.00 90.12 271 SER A O 1
ATOM 1941 N N . THR A 1 272 ? 1.791 5.989 -22.228 1.00 88.00 272 THR A N 1
ATOM 1942 C CA . THR A 1 272 ? 0.477 5.830 -22.872 1.00 88.00 272 THR A CA 1
ATOM 1943 C C . THR A 1 272 ? -0.177 4.490 -22.558 1.00 88.00 272 THR A C 1
ATOM 1945 O O . THR A 1 272 ? -1.395 4.355 -22.676 1.00 88.00 272 THR A O 1
ATOM 1948 N N . SER A 1 273 ? 0.610 3.513 -22.104 1.00 81.06 273 SER A N 1
ATOM 1949 C CA . SER A 1 273 ? 0.106 2.246 -21.588 1.00 81.06 273 SER A CA 1
ATOM 1950 C C . SER A 1 273 ? -0.400 2.468 -20.169 1.00 81.06 273 SER A C 1
ATOM 1952 O O . SER A 1 273 ? 0.352 2.380 -19.199 1.00 81.06 273 SER A O 1
ATOM 1954 N N . SER A 1 274 ? -1.689 2.790 -20.051 1.00 76.81 274 SER A N 1
ATOM 1955 C CA . SER A 1 274 ? -2.317 3.039 -18.756 1.00 76.81 274 SER A CA 1
ATOM 1956 C C . SER A 1 274 ? -2.125 1.847 -17.831 1.00 76.81 274 SER A C 1
ATOM 1958 O O . SER A 1 274 ? -2.384 0.713 -18.245 1.00 76.81 274 SER A O 1
ATOM 1960 N N . ASN A 1 275 ? -1.776 2.114 -16.574 1.00 72.62 275 ASN A N 1
ATOM 1961 C CA . ASN A 1 275 ? -1.772 1.102 -15.520 1.00 72.62 275 ASN A CA 1
ATOM 1962 C C . ASN A 1 275 ? -0.842 -0.085 -15.798 1.00 72.62 275 ASN A C 1
ATOM 1964 O O . ASN A 1 275 ? -1.106 -1.191 -15.344 1.00 72.62 275 ASN A O 1
ATOM 1968 N N . GLN A 1 276 ? 0.221 0.109 -16.573 1.00 65.88 276 GLN A N 1
ATOM 1969 C CA . GLN A 1 276 ? 1.159 -0.950 -16.922 1.00 65.88 276 GLN A CA 1
ATOM 1970 C C . GLN A 1 276 ? 2.582 -0.431 -16.838 1.00 65.88 276 GLN A C 1
ATOM 1972 O O . GLN A 1 276 ? 2.834 0.736 -17.142 1.00 65.88 276 GLN A O 1
ATOM 1977 N N . ASN A 1 277 ? 3.499 -1.313 -16.450 1.00 66.56 277 ASN A N 1
ATOM 1978 C CA . ASN A 1 277 ? 4.914 -1.008 -16.548 1.00 66.56 277 ASN A CA 1
ATOM 1979 C C . ASN A 1 277 ? 5.335 -1.079 -18.007 1.00 66.56 277 ASN A C 1
ATOM 1981 O O . ASN A 1 277 ? 4.989 -2.033 -18.707 1.00 66.56 277 ASN A O 1
ATOM 1985 N N . VAL A 1 278 ? 6.103 -0.099 -18.449 1.00 73.31 278 VAL A N 1
ATOM 1986 C CA . VAL A 1 278 ? 6.755 -0.113 -19.751 1.00 73.31 278 VAL A CA 1
ATOM 1987 C C . VAL A 1 278 ? 8.267 -0.127 -19.550 1.00 73.31 278 VAL A C 1
ATOM 1989 O O . VAL A 1 278 ? 8.774 -0.154 -18.433 1.00 73.31 278 VAL A O 1
ATOM 1992 N N . THR A 1 279 ? 9.022 -0.217 -20.640 1.00 74.25 279 THR A N 1
ATOM 1993 C CA . THR A 1 279 ? 10.473 -0.054 -20.559 1.00 74.25 279 THR A CA 1
ATOM 1994 C C . THR A 1 279 ? 10.794 1.385 -20.172 1.00 74.25 279 THR A C 1
ATOM 1996 O O . THR A 1 279 ? 10.343 2.311 -20.852 1.00 74.25 279 THR A O 1
ATOM 1999 N N . ASN A 1 280 ? 11.611 1.552 -19.130 1.00 78.81 280 ASN A N 1
ATOM 2000 C CA . ASN A 1 280 ? 11.988 2.859 -18.606 1.00 78.81 280 ASN A CA 1
ATOM 2001 C C . ASN A 1 280 ? 12.535 3.764 -19.715 1.00 78.81 280 ASN A C 1
ATOM 2003 O O . ASN A 1 280 ? 13.310 3.346 -20.586 1.00 78.81 280 ASN A O 1
ATOM 2007 N N . LEU A 1 281 ? 12.143 5.036 -19.654 1.00 85.00 281 LEU A N 1
ATOM 2008 C CA . LEU A 1 281 ? 12.593 6.042 -20.601 1.00 85.00 281 LEU A CA 1
ATOM 2009 C C . LEU A 1 281 ? 14.120 6.178 -20.546 1.00 85.00 281 LEU A C 1
ATOM 2011 O O . LEU A 1 281 ? 14.708 6.357 -19.480 1.00 85.00 281 LEU A O 1
ATOM 2015 N N . SER A 1 282 ? 14.756 6.136 -21.712 1.00 86.94 282 SER A N 1
ATOM 2016 C CA . SER A 1 282 ? 16.192 6.350 -21.863 1.00 86.94 282 SER A CA 1
ATOM 2017 C C . SER A 1 282 ? 16.470 7.575 -22.729 1.00 86.94 282 SER A C 1
ATOM 2019 O O . SER A 1 282 ? 15.639 7.990 -23.544 1.00 86.94 282 SER A O 1
ATOM 2021 N N . ALA A 1 283 ? 17.650 8.162 -22.529 1.00 92.00 283 ALA A N 1
ATOM 2022 C CA . ALA A 1 283 ? 18.173 9.228 -23.366 1.00 92.00 283 ALA A CA 1
ATOM 2023 C C . ALA A 1 283 ? 19.537 8.835 -23.936 1.00 92.00 283 ALA A C 1
ATOM 2025 O O . ALA A 1 283 ? 20.350 8.203 -23.260 1.00 92.00 283 ALA A O 1
ATOM 2026 N N . SER A 1 284 ? 19.796 9.243 -25.173 1.00 92.88 284 SER A N 1
ATOM 2027 C CA . SER A 1 284 ? 21.087 9.086 -25.849 1.00 92.88 284 SER A CA 1
ATOM 2028 C C . SER A 1 284 ? 21.369 10.296 -26.747 1.00 92.88 284 SER A C 1
ATOM 2030 O O . SER A 1 284 ? 20.647 11.291 -26.690 1.00 92.88 284 SER A O 1
ATOM 2032 N N . GLY A 1 285 ? 22.435 10.255 -27.547 1.00 92.62 285 GLY A N 1
ATOM 2033 C CA . GLY A 1 285 ? 22.818 11.334 -28.460 1.00 92.62 285 GLY A CA 1
ATOM 2034 C C . GLY A 1 285 ? 24.301 11.681 -28.366 1.00 92.62 285 GLY A C 1
ATOM 2035 O O . GLY A 1 285 ? 25.081 10.969 -27.739 1.00 92.62 285 GLY A O 1
ATOM 2036 N N . THR A 1 286 ? 24.690 12.772 -29.023 1.00 93.12 286 THR A N 1
ATOM 2037 C CA . THR A 1 286 ? 26.081 13.262 -29.052 1.00 93.12 286 THR A CA 1
ATOM 2038 C C . THR A 1 286 ? 26.374 14.336 -28.002 1.00 93.12 286 THR A C 1
ATOM 2040 O O . THR A 1 286 ? 27.538 14.660 -27.772 1.00 93.12 286 THR A O 1
ATOM 2043 N N . GLY A 1 287 ? 25.337 14.918 -27.393 1.00 87.62 287 GLY A N 1
ATOM 2044 C CA . GLY A 1 287 ? 25.469 15.852 -26.277 1.00 87.62 287 GLY A CA 1
ATOM 2045 C C . GLY A 1 287 ? 25.590 15.159 -24.921 1.00 87.62 287 GLY A C 1
ATOM 2046 O O . GLY A 1 287 ? 25.564 13.935 -24.818 1.00 87.62 287 GLY A O 1
ATOM 2047 N N . VAL A 1 288 ? 25.697 15.957 -23.855 1.00 86.06 288 VAL A N 1
ATOM 2048 C CA . VAL A 1 288 ? 25.651 15.432 -22.482 1.00 86.06 288 VAL A CA 1
ATOM 2049 C C . VAL A 1 288 ? 24.279 14.809 -22.231 1.00 86.06 288 VAL A C 1
ATOM 2051 O O . VAL A 1 288 ? 23.257 15.484 -22.375 1.00 86.06 288 VAL A O 1
ATOM 2054 N N . THR A 1 289 ? 24.255 13.536 -21.835 1.00 86.44 289 THR A N 1
ATOM 2055 C CA . THR A 1 289 ? 23.009 12.803 -21.603 1.00 86.44 289 THR A CA 1
ATOM 2056 C C . THR A 1 289 ? 22.184 13.463 -20.487 1.00 86.44 289 THR A C 1
ATOM 2058 O O . THR A 1 289 ? 22.705 13.684 -19.388 1.00 86.44 289 THR A O 1
ATOM 2061 N N . PRO A 1 290 ? 20.900 13.777 -20.736 1.00 87.81 290 PRO A N 1
ATOM 2062 C CA . PRO A 1 290 ? 19.959 14.220 -19.713 1.00 87.81 290 PRO A CA 1
ATOM 2063 C C . PRO A 1 290 ? 19.881 13.253 -18.533 1.00 87.81 290 PRO A C 1
ATOM 2065 O O . PRO A 1 290 ? 19.992 12.038 -18.698 1.00 87.81 290 PRO A O 1
ATOM 2068 N N . THR A 1 291 ? 19.625 13.785 -17.341 1.00 88.38 291 THR A N 1
ATOM 2069 C CA . THR A 1 291 ? 19.357 12.945 -16.170 1.00 88.38 291 THR A CA 1
ATOM 2070 C C . THR A 1 291 ? 17.883 12.564 -16.172 1.00 88.38 291 THR A C 1
ATOM 2072 O O . THR A 1 291 ? 17.023 13.443 -16.138 1.00 88.38 291 THR A O 1
ATOM 2075 N N . ILE A 1 292 ? 17.588 11.266 -16.209 1.00 85.00 292 ILE A N 1
ATOM 2076 C CA . ILE A 1 292 ? 16.222 10.747 -16.124 1.00 85.00 292 ILE A CA 1
ATOM 2077 C C . ILE A 1 292 ? 16.016 10.171 -14.731 1.00 85.00 292 ILE A C 1
ATOM 2079 O O . ILE A 1 292 ? 16.781 9.313 -14.296 1.00 85.00 292 ILE A O 1
ATOM 2083 N N . SER A 1 293 ? 14.980 10.637 -14.044 1.00 76.38 293 SER A N 1
ATOM 2084 C CA . SER A 1 293 ? 14.490 10.031 -12.812 1.00 76.38 293 SER A CA 1
ATOM 2085 C C . SER A 1 293 ? 13.112 9.433 -13.070 1.00 76.38 293 SER A C 1
ATOM 2087 O O . SER A 1 293 ? 12.154 10.154 -13.363 1.00 76.38 293 SER A O 1
ATOM 2089 N N . THR A 1 294 ? 12.987 8.108 -12.987 1.00 68.69 294 THR A N 1
ATOM 2090 C CA . THR A 1 294 ? 11.664 7.481 -12.959 1.00 68.69 294 THR A CA 1
ATOM 2091 C C . THR A 1 294 ? 11.032 7.799 -11.611 1.00 68.69 294 THR A C 1
ATOM 2093 O O . THR A 1 294 ? 11.543 7.443 -10.553 1.00 68.69 294 THR A O 1
ATOM 2096 N N . TRP A 1 295 ? 9.965 8.598 -11.644 1.00 56.38 295 TRP A N 1
ATOM 2097 C CA . TRP A 1 295 ? 9.308 9.075 -10.427 1.00 56.38 295 TRP A CA 1
ATOM 2098 C C . TRP A 1 295 ? 8.250 8.076 -9.966 1.00 56.38 295 TRP A C 1
ATOM 2100 O O . TRP A 1 295 ? 7.984 7.959 -8.772 1.00 56.38 295 TRP A O 1
ATOM 2110 N N . LYS A 1 296 ? 7.641 7.365 -10.924 1.00 66.00 296 LYS A N 1
ATOM 2111 C CA . LYS A 1 296 ? 6.670 6.296 -10.687 1.00 66.00 296 LYS A CA 1
ATOM 2112 C C . LYS A 1 296 ? 6.786 5.252 -11.785 1.00 66.00 296 LYS A C 1
ATOM 2114 O O . LYS A 1 296 ? 6.638 5.604 -12.951 1.00 66.00 296 LYS A O 1
ATOM 2119 N N . GLU A 1 297 ? 6.980 4.001 -11.397 1.00 69.25 297 GLU A N 1
ATOM 2120 C CA . GLU A 1 297 ? 6.820 2.836 -12.271 1.00 69.25 297 GLU A CA 1
ATOM 2121 C C . GLU A 1 297 ? 5.317 2.561 -12.489 1.00 69.25 297 GLU A C 1
ATOM 2123 O O . GLU A 1 297 ? 4.491 2.889 -11.628 1.00 69.25 297 GLU A O 1
ATOM 2128 N N . GLY A 1 298 ? 4.936 2.014 -13.644 1.00 57.78 298 GLY A N 1
ATOM 2129 C CA . GLY A 1 298 ? 3.536 1.713 -13.960 1.00 57.78 298 GLY A CA 1
ATOM 2130 C C . GLY A 1 298 ? 3.115 0.327 -13.469 1.00 57.78 298 GLY A C 1
ATOM 2131 O O . GLY A 1 298 ? 3.900 -0.615 -13.473 1.00 57.78 298 GLY A O 1
ATOM 2132 N N . TYR A 1 299 ? 1.865 0.162 -13.040 1.00 65.19 299 TYR A N 1
ATOM 2133 C CA . TYR A 1 299 ? 1.358 -1.126 -12.554 1.00 65.19 299 TYR A CA 1
ATOM 2134 C C . TYR A 1 299 ? -0.172 -1.178 -12.540 1.00 65.19 299 TYR A C 1
ATOM 2136 O O . TYR A 1 299 ? -0.850 -0.170 -12.342 1.00 65.19 299 TYR A O 1
ATOM 2144 N N . THR A 1 300 ? -0.742 -2.376 -12.686 1.00 57.53 300 THR A N 1
ATOM 2145 C CA . THR A 1 300 ? -2.205 -2.579 -12.729 1.00 57.53 300 THR A CA 1
ATOM 2146 C C . THR A 1 300 ? -2.858 -2.573 -11.337 1.00 57.53 300 THR A C 1
ATOM 2148 O O . THR A 1 300 ? -4.041 -2.880 -11.201 1.00 57.53 300 THR A O 1
ATOM 2151 N N . GLY A 1 301 ? -2.085 -2.280 -10.288 1.00 58.62 301 GLY A N 1
ATOM 2152 C CA . GLY A 1 301 ? -2.485 -2.317 -8.877 1.00 58.62 301 GLY A CA 1
ATOM 2153 C C . GLY A 1 301 ? -2.542 -3.732 -8.293 1.00 58.62 301 GLY A C 1
ATOM 2154 O O . GLY A 1 301 ? -2.033 -4.679 -8.898 1.00 58.62 301 GLY A O 1
ATOM 2155 N N . ASN A 1 302 ? -3.244 -3.878 -7.158 1.00 56.44 302 ASN A N 1
ATOM 2156 C CA . ASN A 1 302 ? -3.513 -5.131 -6.414 1.00 56.44 302 ASN A CA 1
ATOM 2157 C C . ASN A 1 302 ? -3.935 -6.354 -7.270 1.00 56.44 302 ASN A C 1
ATOM 2159 O O . ASN A 1 302 ? -3.928 -7.486 -6.780 1.00 56.44 302 ASN A O 1
ATOM 2163 N N . SER A 1 303 ? -4.310 -6.150 -8.538 1.00 57.56 303 SER A N 1
ATOM 2164 C CA . SER A 1 303 ? -4.630 -7.202 -9.507 1.00 57.56 303 SER A CA 1
ATOM 2165 C C . SER A 1 303 ? -3.502 -8.224 -9.684 1.00 57.56 303 SER A C 1
ATOM 2167 O O . SER A 1 303 ? -3.795 -9.393 -9.913 1.00 57.56 303 SER A O 1
ATOM 2169 N N . VAL A 1 304 ? -2.230 -7.828 -9.536 1.00 59.81 304 VAL A N 1
ATOM 2170 C CA . VAL A 1 304 ? -1.079 -8.742 -9.672 1.00 59.81 304 VAL A CA 1
ATOM 2171 C C . VAL A 1 304 ? -1.105 -9.841 -8.600 1.00 59.81 304 VAL A C 1
ATOM 2173 O O . VAL A 1 304 ? -0.924 -11.014 -8.918 1.00 59.81 304 VAL A O 1
ATOM 2176 N N . PHE A 1 305 ? -1.375 -9.494 -7.339 1.00 63.75 305 PHE A N 1
ATOM 2177 C CA . PHE A 1 305 ? -1.427 -10.469 -6.244 1.00 63.75 305 PHE A CA 1
ATOM 2178 C C . PHE A 1 305 ? -2.635 -11.388 -6.327 1.00 63.75 305 PHE A C 1
ATOM 2180 O O . PHE A 1 305 ? -2.506 -12.599 -6.168 1.00 63.75 305 PHE A O 1
ATOM 2187 N N . ILE A 1 306 ? -3.805 -10.799 -6.573 1.00 60.16 306 ILE A N 1
ATOM 2188 C CA . ILE A 1 306 ? -5.081 -11.511 -6.522 1.00 60.16 306 ILE A CA 1
ATOM 2189 C C . ILE A 1 306 ? -5.245 -12.405 -7.758 1.00 60.16 306 ILE A C 1
ATOM 2191 O O . ILE A 1 306 ? -5.717 -13.531 -7.633 1.00 60.16 306 ILE A O 1
ATOM 2195 N N . SER A 1 307 ? -4.818 -11.940 -8.937 1.00 61.41 307 SER A N 1
ATOM 2196 C CA . SER A 1 307 ? -5.027 -12.666 -10.198 1.00 61.41 307 SER A CA 1
ATOM 2197 C C . SER A 1 307 ? -3.930 -13.689 -10.488 1.00 61.41 307 SER A C 1
ATOM 2199 O O . SER A 1 307 ? -4.225 -14.756 -11.018 1.00 61.41 307 SER A O 1
ATOM 2201 N N . ASN A 1 308 ? -2.675 -13.403 -10.115 1.00 65.62 308 ASN A N 1
ATOM 2202 C CA . ASN A 1 308 ? -1.538 -14.285 -10.412 1.00 65.62 308 ASN A CA 1
ATOM 2203 C C . ASN A 1 308 ? -1.035 -15.077 -9.188 1.00 65.62 308 ASN A C 1
ATOM 2205 O O . ASN A 1 308 ? -0.046 -15.795 -9.301 1.00 65.62 308 ASN A O 1
ATOM 2209 N N . GLN A 1 309 ? -1.679 -14.934 -8.021 1.00 69.81 309 GLN A N 1
ATOM 2210 C CA . GLN A 1 309 ? -1.290 -15.576 -6.756 1.00 69.81 309 GLN A CA 1
ATOM 2211 C C . GLN A 1 309 ? 0.193 -15.386 -6.378 1.00 69.81 309 GLN A C 1
ATOM 2213 O O . GLN A 1 309 ? 0.815 -16.292 -5.817 1.00 69.81 309 GLN A O 1
ATOM 2218 N N . LEU A 1 310 ? 0.765 -14.208 -6.664 1.00 75.31 310 LEU A N 1
ATOM 2219 C CA . LEU A 1 310 ? 2.152 -13.849 -6.322 1.00 75.31 310 LEU A CA 1
ATOM 2220 C C . LEU A 1 310 ? 2.316 -13.521 -4.831 1.00 75.31 310 LEU A C 1
ATOM 2222 O O . LEU A 1 310 ? 2.783 -12.447 -4.455 1.00 75.31 310 LEU A O 1
ATOM 2226 N N . ILE A 1 311 ? 1.886 -14.446 -3.983 1.00 77.69 311 ILE A N 1
ATOM 2227 C CA . ILE A 1 311 ? 2.030 -14.378 -2.533 1.00 77.69 311 ILE A CA 1
ATOM 2228 C C . ILE A 1 311 ? 3.253 -15.179 -2.093 1.00 77.69 311 ILE A C 1
ATOM 2230 O O . ILE A 1 311 ? 3.619 -16.167 -2.728 1.00 77.69 311 ILE A O 1
ATOM 2234 N N . ALA A 1 312 ? 3.873 -14.758 -0.991 1.00 81.06 312 ALA A N 1
ATOM 2235 C CA . ALA A 1 312 ? 5.096 -15.339 -0.445 1.00 81.06 312 ALA A CA 1
ATOM 2236 C C . ALA A 1 312 ? 5.038 -16.874 -0.305 1.00 81.06 312 ALA A C 1
ATOM 2238 O O . ALA A 1 312 ? 6.011 -17.561 -0.602 1.00 81.06 312 ALA A O 1
ATOM 2239 N N . GLU A 1 313 ? 3.877 -17.404 0.086 1.00 82.81 313 GLU A N 1
ATOM 2240 C CA . GLU A 1 313 ? 3.614 -18.839 0.259 1.00 82.81 313 GLU A CA 1
ATOM 2241 C C . GLU A 1 313 ? 3.751 -19.657 -1.036 1.00 82.81 313 GLU A C 1
ATOM 2243 O O . GLU A 1 313 ? 4.121 -20.828 -0.999 1.00 82.81 313 GLU A O 1
ATOM 2248 N N . ASN A 1 314 ? 3.481 -19.049 -2.191 1.00 84.19 314 ASN A N 1
ATOM 2249 C CA . ASN A 1 314 ? 3.463 -19.749 -3.473 1.00 84.19 314 ASN A CA 1
ATOM 2250 C C . ASN A 1 314 ? 4.817 -19.775 -4.180 1.00 84.19 314 ASN A C 1
ATOM 2252 O O . ASN A 1 314 ? 4.924 -20.396 -5.243 1.00 84.19 314 ASN A O 1
ATOM 2256 N N . PHE A 1 315 ? 5.837 -19.109 -3.635 1.00 85.75 315 PHE A N 1
ATOM 2257 C CA . PHE A 1 315 ? 7.169 -19.131 -4.224 1.00 85.75 315 PHE A CA 1
ATOM 2258 C C . PHE A 1 315 ? 7.871 -20.456 -3.950 1.00 85.75 315 PHE A C 1
ATOM 2260 O O . PHE A 1 315 ? 7.927 -20.941 -2.822 1.00 85.75 315 PHE A O 1
ATOM 2267 N N . LEU A 1 316 ? 8.443 -21.032 -5.004 1.00 86.50 316 LEU A N 1
ATOM 2268 C CA . LEU A 1 316 ? 9.161 -22.297 -4.944 1.00 86.50 316 LEU A CA 1
ATOM 2269 C C . LEU A 1 316 ? 10.439 -22.218 -5.777 1.00 86.50 316 LEU A C 1
ATOM 2271 O O . LEU A 1 316 ? 10.513 -21.499 -6.777 1.00 86.50 316 LEU A O 1
ATOM 2275 N N . SER A 1 317 ? 11.437 -23.003 -5.379 1.00 86.69 317 SER A N 1
ATOM 2276 C CA . SER A 1 317 ? 12.550 -23.331 -6.262 1.00 86.69 317 SER A CA 1
ATOM 2277 C C . SER A 1 317 ? 12.044 -24.198 -7.418 1.00 86.69 317 SER A C 1
ATOM 2279 O O . SER A 1 317 ? 11.485 -25.271 -7.202 1.00 86.69 317 SER A O 1
ATOM 2281 N N . ILE A 1 318 ? 12.240 -23.721 -8.643 1.00 83.00 318 ILE A N 1
ATOM 2282 C CA . ILE A 1 318 ? 11.979 -24.456 -9.896 1.00 83.00 318 ILE A CA 1
ATOM 2283 C C . ILE A 1 318 ? 13.293 -24.763 -10.623 1.00 83.00 318 ILE A C 1
ATOM 2285 O O . ILE A 1 318 ? 13.311 -25.044 -11.820 1.00 83.00 318 ILE A O 1
ATOM 2289 N N . ALA A 1 319 ? 14.391 -24.690 -9.869 1.00 82.44 319 ALA A N 1
ATOM 2290 C CA . ALA A 1 319 ? 15.732 -25.029 -10.285 1.00 82.44 319 ALA A CA 1
ATOM 2291 C C . ALA A 1 319 ? 15.759 -26.415 -10.958 1.00 82.44 319 ALA A C 1
ATOM 2293 O O . ALA A 1 319 ? 15.299 -27.396 -10.363 1.00 82.44 319 ALA A O 1
ATOM 2294 N N . PRO A 1 320 ? 16.317 -26.526 -12.174 1.00 80.00 320 PRO A N 1
ATOM 2295 C CA . PRO A 1 320 ? 16.501 -27.812 -12.821 1.00 80.00 320 PRO A CA 1
ATOM 2296 C C . PRO A 1 320 ? 17.335 -28.772 -11.977 1.00 80.00 320 PRO A C 1
ATOM 2298 O O . PRO A 1 320 ? 18.322 -28.367 -11.358 1.00 80.00 320 PRO A O 1
ATOM 2301 N N . THR A 1 321 ? 16.968 -30.053 -11.998 1.00 84.62 321 THR A N 1
ATOM 2302 C CA . THR A 1 321 ? 17.721 -31.117 -11.321 1.00 84.62 321 THR A CA 1
ATOM 2303 C C . THR A 1 321 ? 18.972 -31.538 -12.087 1.00 84.62 321 THR A C 1
ATOM 2305 O O . THR A 1 321 ? 19.884 -32.089 -11.480 1.00 84.62 321 THR A O 1
ATOM 2308 N N . ASP A 1 322 ? 19.013 -31.311 -13.404 1.00 85.25 322 ASP A N 1
ATOM 2309 C CA . ASP A 1 322 ? 20.177 -31.601 -14.244 1.00 85.25 322 ASP A CA 1
ATOM 2310 C C . ASP A 1 322 ? 21.191 -30.440 -14.178 1.00 85.25 322 ASP A C 1
ATOM 2312 O O . ASP A 1 322 ? 20.882 -29.332 -14.635 1.00 85.25 322 ASP A O 1
ATOM 2316 N N . PRO A 1 323 ? 22.412 -30.665 -13.656 1.00 84.06 323 PRO A N 1
ATOM 2317 C CA . PRO A 1 323 ? 23.452 -29.644 -13.603 1.00 84.06 323 PRO A CA 1
ATOM 2318 C C . PRO A 1 323 ? 23.856 -29.097 -14.977 1.00 84.06 323 PRO A C 1
ATOM 2320 O O . PRO A 1 323 ? 24.262 -27.939 -15.064 1.00 84.06 323 PRO A O 1
ATOM 2323 N N . LEU A 1 324 ? 23.737 -29.885 -16.054 1.00 84.06 324 LEU A N 1
ATOM 2324 C CA . LEU A 1 324 ? 24.136 -29.465 -17.403 1.00 84.06 324 LEU A CA 1
ATOM 2325 C C . LEU A 1 324 ? 23.262 -28.336 -17.949 1.00 84.06 324 LEU A C 1
ATOM 2327 O O . LEU A 1 324 ? 23.722 -27.559 -18.783 1.00 84.06 324 LEU A O 1
ATOM 2331 N N . MET A 1 325 ? 22.035 -28.190 -17.440 1.00 83.19 325 MET A N 1
ATOM 2332 C CA . MET A 1 325 ? 21.152 -27.097 -17.832 1.00 83.19 325 MET A CA 1
ATOM 2333 C C . MET A 1 325 ? 21.730 -25.731 -17.434 1.00 83.19 325 MET A C 1
ATOM 2335 O O . MET A 1 325 ? 21.552 -24.758 -18.160 1.00 83.19 325 MET A O 1
ATOM 2339 N N . TYR A 1 326 ? 22.518 -25.646 -16.358 1.00 83.75 326 TYR A N 1
ATOM 2340 C CA . TYR A 1 326 ? 23.166 -24.396 -15.938 1.00 83.75 326 TYR A CA 1
ATOM 2341 C C . TYR A 1 326 ? 24.327 -23.953 -16.834 1.00 83.75 326 TYR A C 1
ATOM 2343 O O . TYR A 1 326 ? 24.983 -22.959 -16.522 1.00 83.75 326 TYR A O 1
ATOM 2351 N N . TYR A 1 327 ? 24.581 -24.644 -17.946 1.00 85.12 327 TYR A N 1
ATOM 2352 C CA . TYR A 1 327 ? 25.647 -24.315 -18.876 1.00 85.12 327 TYR A CA 1
ATOM 2353 C C . TYR A 1 327 ? 25.134 -24.148 -20.310 1.00 85.12 327 TYR A C 1
ATOM 2355 O O . TYR A 1 327 ? 24.264 -24.878 -20.784 1.00 85.12 327 TYR A O 1
ATOM 2363 N N . ASN A 1 328 ? 25.698 -23.180 -21.026 1.00 82.12 328 ASN A N 1
ATOM 2364 C CA . ASN A 1 328 ? 25.434 -22.956 -22.442 1.00 82.12 328 ASN A CA 1
ATOM 2365 C C . ASN A 1 328 ? 26.088 -24.061 -23.286 1.00 82.12 328 ASN A C 1
ATOM 2367 O O . ASN A 1 328 ? 27.269 -24.373 -23.117 1.00 82.12 328 ASN A O 1
ATOM 2371 N N . GLY A 1 329 ? 25.323 -24.645 -24.213 1.00 78.69 329 GLY A N 1
ATOM 2372 C CA . GLY A 1 329 ? 25.809 -25.703 -25.105 1.00 78.69 329 GLY A CA 1
ATOM 2373 C C . GLY A 1 329 ? 26.079 -27.052 -24.425 1.00 78.69 329 GLY A C 1
ATOM 2374 O O . GLY A 1 329 ? 26.813 -27.867 -24.982 1.00 78.69 329 GLY A O 1
ATOM 2375 N N . GLY A 1 330 ? 25.530 -27.289 -23.225 1.00 71.94 330 GLY A N 1
ATOM 2376 C CA . GLY A 1 330 ? 25.581 -28.589 -22.541 1.00 71.94 330 GLY A CA 1
ATOM 2377 C C . GLY A 1 330 ? 26.976 -29.043 -22.092 1.00 71.94 330 GLY A C 1
ATOM 2378 O O . GLY A 1 330 ? 27.178 -30.229 -21.844 1.00 71.94 330 GLY A O 1
ATOM 2379 N N . ASN A 1 331 ? 27.949 -28.129 -21.999 1.00 74.81 331 ASN A N 1
ATOM 2380 C CA . ASN A 1 331 ? 29.312 -28.419 -21.546 1.00 74.81 331 ASN A CA 1
ATOM 2381 C C . ASN A 1 331 ? 29.698 -27.565 -20.328 1.00 74.81 331 ASN A C 1
ATOM 2383 O O . ASN A 1 331 ? 29.210 -26.457 -20.163 1.00 74.81 331 ASN A O 1
ATOM 2387 N N . LEU A 1 332 ? 30.613 -28.045 -19.481 1.00 83.12 332 LEU A N 1
ATOM 2388 C CA . LEU A 1 332 ? 30.977 -27.366 -18.223 1.00 83.12 332 LEU A CA 1
ATOM 2389 C C . LEU A 1 332 ? 31.793 -26.063 -18.401 1.00 83.12 332 LEU A C 1
ATOM 2391 O O . LEU A 1 332 ? 32.228 -25.475 -17.413 1.00 83.12 332 LEU A O 1
ATOM 2395 N N . LEU A 1 333 ? 32.040 -25.608 -19.634 1.00 84.75 333 LEU A N 1
ATOM 2396 C CA . LEU A 1 333 ? 32.951 -24.490 -19.914 1.00 84.75 333 LEU A CA 1
ATOM 2397 C C . LEU A 1 333 ? 32.252 -23.127 -19.927 1.00 84.75 333 LEU A C 1
ATOM 2399 O O . LEU A 1 333 ? 32.906 -22.115 -19.695 1.00 84.75 333 LEU A O 1
ATOM 2403 N N . ASN A 1 334 ? 30.938 -23.096 -20.164 1.00 84.38 334 ASN A N 1
ATOM 2404 C CA . ASN A 1 334 ? 30.182 -21.854 -20.332 1.00 84.38 334 ASN A CA 1
ATOM 2405 C C . ASN A 1 334 ? 29.008 -21.780 -19.344 1.00 84.38 334 ASN A C 1
ATOM 2407 O O . ASN A 1 334 ? 27.866 -22.007 -19.744 1.00 84.38 334 ASN A O 1
ATOM 2411 N N . PRO A 1 335 ? 29.242 -21.500 -18.052 1.00 86.81 335 PRO A N 1
ATOM 2412 C CA . PRO A 1 335 ? 28.155 -21.398 -17.084 1.00 86.81 335 PRO A CA 1
ATOM 2413 C C . PRO A 1 335 ? 27.220 -20.226 -17.425 1.00 86.81 335 PRO A C 1
ATOM 2415 O O . PRO A 1 335 ? 27.675 -19.131 -17.751 1.00 86.81 335 PRO A O 1
ATOM 2418 N N . LYS A 1 336 ? 25.907 -20.442 -17.296 1.00 85.50 336 LYS A N 1
ATOM 2419 C CA . LYS A 1 336 ? 24.868 -19.404 -17.438 1.00 85.50 336 LYS A CA 1
ATOM 2420 C C . LYS A 1 336 ? 24.870 -18.411 -16.273 1.00 85.50 336 LYS A C 1
ATOM 2422 O O . LYS A 1 336 ? 24.317 -17.324 -16.384 1.00 85.50 336 LYS A O 1
ATOM 2427 N N . ILE A 1 337 ? 25.499 -18.768 -15.153 1.00 86.81 337 ILE A N 1
ATOM 2428 C CA . ILE A 1 337 ? 25.712 -17.884 -14.004 1.00 86.81 337 ILE A CA 1
ATOM 2429 C C . ILE A 1 337 ? 27.195 -17.515 -13.971 1.00 86.81 337 ILE A C 1
ATOM 2431 O O . ILE A 1 337 ? 28.046 -18.339 -13.635 1.00 86.81 337 ILE A O 1
ATOM 2435 N N . SER A 1 338 ? 27.512 -16.275 -14.341 1.00 85.19 338 SER A N 1
ATOM 2436 C CA . SER A 1 338 ? 28.883 -15.764 -14.288 1.00 85.19 338 SER A CA 1
ATOM 2437 C C . SER A 1 338 ? 29.273 -15.365 -12.860 1.00 85.19 338 SER A C 1
ATOM 2439 O O . SER A 1 338 ? 28.420 -15.040 -12.031 1.00 85.19 338 SER A O 1
ATOM 2441 N N . SER A 1 339 ? 30.577 -15.319 -12.572 1.00 85.69 339 SER A N 1
ATOM 2442 C CA . SER A 1 339 ? 31.086 -14.805 -11.292 1.00 85.69 339 SER A CA 1
ATOM 2443 C C . SER A 1 339 ? 30.693 -13.342 -11.051 1.00 85.69 339 SER A C 1
ATOM 2445 O O . SER A 1 339 ? 30.421 -12.966 -9.913 1.00 85.69 339 SER A O 1
ATOM 2447 N N . ALA A 1 340 ? 30.605 -12.531 -12.111 1.00 85.94 340 ALA A N 1
ATOM 2448 C CA . ALA A 1 340 ? 30.138 -11.149 -12.031 1.00 85.94 340 ALA A CA 1
ATOM 2449 C C . ALA A 1 340 ? 28.670 -11.079 -11.585 1.00 85.94 340 ALA A C 1
ATOM 2451 O O . ALA A 1 340 ? 28.361 -10.377 -10.626 1.00 85.94 340 ALA A O 1
ATOM 2452 N N . ASN A 1 341 ? 27.790 -11.867 -12.206 1.00 83.88 341 ASN A N 1
ATOM 2453 C CA . ASN A 1 341 ? 26.368 -11.901 -11.862 1.00 83.88 341 ASN A CA 1
ATOM 2454 C C . ASN A 1 341 ? 26.125 -12.462 -10.459 1.00 83.88 341 ASN A C 1
ATOM 2456 O O . ASN A 1 341 ? 25.295 -11.936 -9.719 1.00 83.88 341 ASN A O 1
ATOM 2460 N N . ALA A 1 342 ? 26.870 -13.503 -10.076 1.00 84.69 342 ALA A N 1
ATOM 2461 C CA . ALA A 1 342 ? 26.827 -14.049 -8.725 1.00 84.69 342 ALA A CA 1
ATOM 2462 C C . ALA A 1 342 ? 27.245 -12.995 -7.687 1.00 84.69 342 ALA A C 1
ATOM 2464 O O . ALA A 1 342 ? 26.583 -12.841 -6.663 1.00 84.69 342 ALA A O 1
ATOM 2465 N N . ASN A 1 343 ? 28.291 -12.213 -7.975 1.00 86.38 343 ASN A N 1
ATOM 2466 C CA . ASN A 1 343 ? 28.716 -11.115 -7.110 1.00 86.38 343 ASN A CA 1
ATOM 2467 C C . ASN A 1 343 ? 27.659 -9.996 -7.041 1.00 86.38 343 ASN A C 1
ATOM 2469 O O . ASN A 1 343 ? 27.344 -9.505 -5.961 1.00 86.38 343 ASN A O 1
ATOM 2473 N N . THR A 1 344 ? 27.035 -9.635 -8.166 1.00 82.06 344 THR A N 1
ATOM 2474 C CA . THR A 1 344 ? 25.925 -8.669 -8.187 1.00 82.06 344 THR A CA 1
ATOM 2475 C C . THR A 1 344 ? 24.742 -9.136 -7.336 1.00 82.06 344 THR A C 1
ATOM 2477 O O . THR A 1 344 ? 24.213 -8.345 -6.557 1.00 82.06 344 THR A O 1
ATOM 2480 N N . ALA A 1 345 ? 24.343 -10.408 -7.419 1.00 83.12 345 ALA A N 1
ATOM 2481 C CA . ALA A 1 345 ? 23.292 -10.944 -6.554 1.00 83.12 345 ALA A CA 1
ATOM 2482 C C . ALA A 1 345 ? 23.701 -10.993 -5.081 1.00 83.12 345 ALA A C 1
ATOM 2484 O O . ALA A 1 345 ? 22.884 -10.669 -4.222 1.00 83.12 345 ALA A O 1
ATOM 2485 N N . GLN A 1 346 ? 24.959 -11.321 -4.778 1.00 84.56 346 GLN A N 1
ATOM 2486 C CA . GLN A 1 346 ? 25.475 -11.279 -3.410 1.00 84.56 346 GLN A CA 1
ATOM 2487 C C . GLN A 1 346 ? 25.387 -9.864 -2.819 1.00 84.56 346 GLN A C 1
ATOM 2489 O O . GLN A 1 346 ? 24.942 -9.700 -1.685 1.00 84.56 346 GLN A O 1
ATOM 2494 N N . LEU A 1 347 ? 25.751 -8.834 -3.588 1.00 82.06 347 LEU A N 1
ATOM 2495 C CA . LEU A 1 347 ? 25.614 -7.435 -3.168 1.00 82.06 347 LEU A CA 1
ATOM 2496 C C . LEU A 1 347 ? 24.142 -7.055 -2.946 1.00 82.06 347 LEU A C 1
ATOM 2498 O O . LEU A 1 347 ? 23.808 -6.435 -1.936 1.00 82.06 347 LEU A O 1
ATOM 2502 N N . LYS A 1 348 ? 23.246 -7.500 -3.836 1.00 84.25 348 LYS A N 1
ATOM 2503 C CA . LYS A 1 348 ? 21.792 -7.324 -3.693 1.00 84.25 348 LYS A CA 1
ATOM 2504 C C . LYS A 1 348 ? 21.202 -8.144 -2.529 1.00 84.25 348 LYS A C 1
ATOM 2506 O O . LYS A 1 348 ? 20.148 -7.788 -2.019 1.00 84.25 348 LYS A O 1
ATOM 2511 N N . SER A 1 349 ? 21.867 -9.191 -2.033 1.00 79.94 349 SER A N 1
ATOM 2512 C CA . SER A 1 349 ? 21.390 -9.972 -0.878 1.00 79.94 349 SER A CA 1
ATOM 2513 C C . SER A 1 349 ? 21.340 -9.153 0.416 1.00 79.94 349 SER A C 1
ATOM 2515 O O . SER A 1 349 ? 20.453 -9.380 1.239 1.00 79.94 349 SER A O 1
ATOM 2517 N N . SER A 1 350 ? 22.260 -8.198 0.604 1.00 82.12 350 SER A N 1
ATOM 2518 C CA . SER A 1 350 ? 22.259 -7.320 1.785 1.00 82.12 350 SER A CA 1
ATOM 2519 C C . SER A 1 350 ? 21.016 -6.430 1.833 1.00 82.12 350 SER A C 1
ATOM 2521 O O . SER A 1 350 ? 20.488 -6.174 2.912 1.00 82.12 350 SER A O 1
ATOM 2523 N N . LEU A 1 351 ? 20.522 -6.002 0.667 1.00 81.75 351 LEU A N 1
ATOM 2524 C CA . LEU A 1 351 ? 19.311 -5.193 0.539 1.00 81.75 351 LEU A CA 1
ATOM 2525 C C . LEU A 1 351 ? 18.084 -5.937 1.089 1.00 81.75 351 LEU A C 1
ATOM 2527 O O . LEU A 1 351 ? 17.296 -5.363 1.832 1.00 81.75 351 LEU A O 1
ATOM 2531 N N . PHE A 1 352 ? 17.950 -7.235 0.808 1.00 79.38 352 PHE A N 1
ATOM 2532 C CA . PHE A 1 352 ? 16.853 -8.042 1.360 1.00 79.38 352 PHE A CA 1
ATOM 2533 C C . PHE A 1 352 ? 16.994 -8.298 2.860 1.00 79.38 352 PHE A C 1
ATOM 2535 O O . PHE A 1 352 ? 15.984 -8.372 3.558 1.00 79.38 352 PHE A O 1
ATOM 2542 N N . GLY A 1 353 ? 18.230 -8.388 3.361 1.00 82.50 353 GLY A N 1
ATOM 2543 C CA . GLY A 1 353 ? 18.498 -8.418 4.798 1.00 82.50 353 GLY A CA 1
ATOM 2544 C C . GLY A 1 353 ? 17.915 -7.193 5.508 1.00 82.50 353 GLY A C 1
ATOM 2545 O O . GLY A 1 353 ? 17.204 -7.352 6.500 1.00 82.50 353 GLY A O 1
ATOM 2546 N N . ASN A 1 354 ? 18.130 -5.998 4.948 1.00 84.12 354 ASN A N 1
ATOM 2547 C CA . ASN A 1 354 ? 17.551 -4.754 5.464 1.00 84.12 354 ASN A CA 1
ATOM 2548 C C . ASN A 1 354 ? 16.019 -4.772 5.393 1.00 84.12 354 ASN A C 1
ATOM 2550 O O . ASN A 1 354 ? 15.361 -4.513 6.391 1.00 84.12 354 ASN A O 1
ATOM 2554 N N . VAL A 1 355 ? 15.436 -5.183 4.262 1.00 82.94 355 VAL A N 1
ATOM 2555 C CA . VAL A 1 355 ? 13.970 -5.224 4.080 1.00 82.94 355 VAL A CA 1
ATOM 2556 C C . VAL A 1 355 ? 13.281 -6.134 5.105 1.00 82.94 355 VAL A C 1
ATOM 2558 O O . VAL A 1 355 ? 12.226 -5.792 5.643 1.00 82.94 355 VAL A O 1
ATOM 2561 N N . VAL A 1 356 ? 13.866 -7.300 5.400 1.00 84.19 356 VAL A N 1
ATOM 2562 C CA . VAL A 1 356 ? 13.340 -8.209 6.431 1.00 84.19 356 VAL A CA 1
ATOM 2563 C C . VAL A 1 356 ? 13.536 -7.620 7.832 1.00 84.19 356 VAL A C 1
ATOM 2565 O O . VAL A 1 356 ? 12.633 -7.720 8.664 1.00 84.19 356 VAL A O 1
ATOM 2568 N N . ALA A 1 357 ? 14.676 -6.977 8.100 1.00 88.75 357 ALA A N 1
ATOM 2569 C CA . ALA A 1 357 ? 14.918 -6.297 9.371 1.00 88.75 357 ALA A CA 1
ATOM 2570 C C . ALA A 1 357 ? 13.925 -5.144 9.607 1.00 88.75 357 ALA A C 1
ATOM 2572 O O . ALA A 1 357 ? 13.393 -5.020 10.712 1.00 88.75 357 ALA A O 1
ATOM 2573 N N . ASP A 1 358 ? 13.604 -4.364 8.576 1.00 87.06 358 ASP A N 1
ATOM 2574 C CA . ASP A 1 358 ? 12.617 -3.281 8.624 1.00 87.06 358 ASP A CA 1
ATOM 2575 C C . ASP A 1 358 ? 11.205 -3.816 8.881 1.00 87.06 358 ASP A C 1
ATOM 2577 O O . ASP A 1 358 ? 10.454 -3.250 9.674 1.00 87.06 358 ASP A O 1
ATOM 2581 N N . LEU A 1 359 ? 10.841 -4.952 8.274 1.00 87.31 359 LEU A N 1
ATOM 2582 C CA . LEU A 1 359 ? 9.570 -5.625 8.552 1.00 87.31 359 LEU A CA 1
ATOM 2583 C C . LEU A 1 359 ? 9.443 -6.000 10.036 1.00 87.31 359 LEU A C 1
ATOM 2585 O O . LEU A 1 359 ? 8.426 -5.699 10.662 1.00 87.31 359 LEU A O 1
ATOM 2589 N N . VAL A 1 360 ? 10.468 -6.640 10.603 1.00 90.88 360 VAL A N 1
ATOM 2590 C CA . VAL A 1 360 ? 10.479 -7.034 12.022 1.00 90.88 360 VAL A CA 1
ATOM 2591 C C . VAL A 1 360 ? 10.482 -5.805 12.932 1.00 90.88 360 VAL A C 1
ATOM 2593 O O . VAL A 1 360 ? 9.765 -5.779 13.935 1.00 90.88 360 VAL A O 1
ATOM 2596 N N . THR A 1 361 ? 11.247 -4.776 12.570 1.00 92.44 361 THR A N 1
ATOM 2597 C CA . THR A 1 361 ? 11.336 -3.521 13.324 1.00 92.44 361 THR A CA 1
ATOM 2598 C C . THR A 1 361 ? 9.988 -2.817 13.372 1.00 92.44 361 THR A C 1
ATOM 2600 O O . THR A 1 361 ? 9.542 -2.447 14.455 1.00 92.44 361 THR A O 1
ATOM 2603 N N . ASP A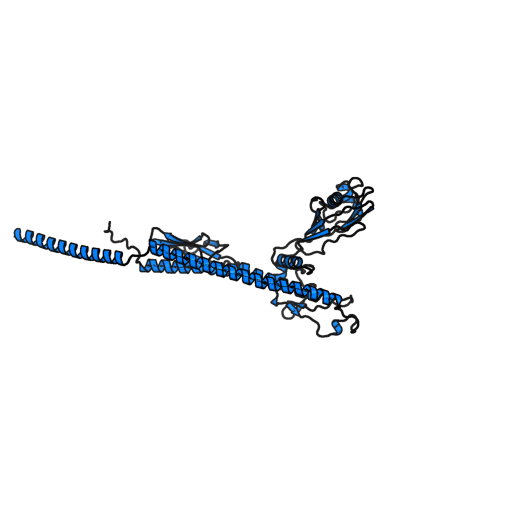 1 362 ? 9.283 -2.713 12.249 1.00 87.69 362 ASP A N 1
ATOM 2604 C CA . ASP A 1 362 ? 7.985 -2.041 12.197 1.00 87.69 362 ASP A CA 1
ATOM 2605 C C . ASP A 1 362 ? 6.905 -2.794 12.975 1.00 87.69 362 ASP A C 1
ATOM 2607 O O . ASP A 1 362 ? 6.122 -2.172 13.698 1.00 87.69 362 ASP A O 1
ATOM 2611 N N . VAL A 1 363 ? 6.898 -4.132 12.921 1.00 91.94 363 VAL A N 1
ATOM 2612 C CA . VAL A 1 363 ? 6.044 -4.946 13.805 1.00 91.94 363 VAL A CA 1
ATOM 2613 C C . VAL A 1 363 ? 6.377 -4.663 15.270 1.00 91.94 363 VAL A C 1
ATOM 2615 O O . VAL A 1 363 ? 5.473 -4.432 16.076 1.00 91.94 363 VAL A O 1
ATOM 2618 N N . GLY A 1 364 ? 7.664 -4.635 15.621 1.00 93.19 364 GLY A N 1
ATOM 2619 C CA . GLY A 1 364 ? 8.130 -4.345 16.976 1.00 93.19 364 GLY A CA 1
ATOM 2620 C C . GLY A 1 364 ? 7.697 -2.963 17.471 1.00 93.19 364 GLY A C 1
ATOM 2621 O O . GLY A 1 364 ? 7.152 -2.847 18.571 1.00 93.19 364 GLY A O 1
ATOM 2622 N N . VAL A 1 365 ? 7.873 -1.925 16.649 1.00 94.44 365 VAL A N 1
ATOM 2623 C CA . VAL A 1 365 ? 7.467 -0.542 16.943 1.00 94.44 365 VAL A CA 1
ATOM 2624 C C . VAL A 1 365 ? 5.951 -0.438 17.097 1.00 94.44 365 VAL A C 1
ATOM 2626 O O . VAL A 1 365 ? 5.471 0.188 18.047 1.00 94.44 365 VAL A O 1
ATOM 2629 N N . GLN A 1 366 ? 5.179 -1.084 16.220 1.00 90.94 366 GLN A N 1
ATOM 2630 C CA . GLN A 1 366 ? 3.720 -1.064 16.283 1.00 90.94 366 GLN A CA 1
ATOM 2631 C C . GLN A 1 366 ? 3.195 -1.738 17.559 1.00 90.94 366 GLN A C 1
ATOM 2633 O O . GLN A 1 366 ? 2.352 -1.171 18.260 1.00 90.94 366 GLN A O 1
ATOM 2638 N N . VAL A 1 367 ? 3.732 -2.911 17.909 1.00 93.00 367 VAL A N 1
ATOM 2639 C CA . VAL A 1 367 ? 3.369 -3.639 19.136 1.00 93.00 367 VAL A CA 1
ATOM 2640 C C . VAL A 1 367 ? 3.777 -2.856 20.383 1.00 93.00 367 VAL A C 1
ATOM 2642 O O . VAL A 1 367 ? 2.988 -2.746 21.324 1.00 93.00 367 VAL A O 1
ATOM 2645 N N . ALA A 1 368 ? 4.978 -2.273 20.401 1.00 94.88 368 ALA A N 1
ATOM 2646 C CA . ALA A 1 368 ? 5.431 -1.429 21.504 1.00 94.88 368 ALA A CA 1
ATOM 2647 C C . ALA A 1 368 ? 4.516 -0.209 21.690 1.00 94.88 368 ALA A C 1
ATOM 2649 O O . ALA A 1 368 ? 4.149 0.123 22.819 1.00 94.88 368 ALA A O 1
ATOM 2650 N N . THR A 1 369 ? 4.093 0.413 20.587 1.00 93.50 369 THR A N 1
ATOM 2651 C CA . THR A 1 369 ? 3.158 1.545 20.589 1.00 93.50 369 THR A CA 1
ATOM 2652 C C . THR A 1 369 ? 1.814 1.135 21.183 1.00 93.50 369 THR A C 1
ATOM 2654 O O . THR A 1 369 ? 1.373 1.747 22.153 1.00 93.50 369 THR A O 1
ATOM 2657 N N . TRP A 1 370 ? 1.199 0.051 20.695 1.00 89.56 370 TRP A N 1
ATOM 2658 C CA . TRP A 1 370 ? -0.071 -0.452 21.234 1.00 89.56 370 TRP A CA 1
ATOM 2659 C C . TRP A 1 370 ? 0.015 -0.813 22.718 1.00 89.56 370 TRP A C 1
ATOM 2661 O O . TRP A 1 370 ? -0.883 -0.466 23.483 1.00 89.56 370 TRP A O 1
ATOM 2671 N N . LYS A 1 371 ? 1.112 -1.443 23.152 1.00 93.56 371 LYS A N 1
ATOM 2672 C CA . LYS A 1 371 ? 1.337 -1.793 24.560 1.00 93.56 371 LYS A CA 1
ATOM 2673 C C . LYS A 1 371 ? 1.468 -0.556 25.452 1.00 93.56 371 LYS A C 1
ATOM 2675 O O . LYS A 1 371 ? 0.897 -0.516 26.541 1.00 93.56 371 LYS A O 1
ATOM 2680 N N . ASN A 1 372 ? 2.195 0.462 24.997 1.00 94.69 372 ASN A N 1
ATOM 2681 C CA . ASN A 1 372 ? 2.344 1.716 25.733 1.00 94.69 372 ASN A CA 1
ATOM 2682 C C . ASN A 1 372 ? 1.021 2.489 25.802 1.00 94.69 372 ASN A C 1
ATOM 2684 O O . ASN A 1 372 ? 0.654 2.967 26.875 1.00 94.69 372 ASN A O 1
ATOM 2688 N N . THR A 1 373 ? 0.270 2.553 24.699 1.00 89.19 373 THR A N 1
ATOM 2689 C CA . THR A 1 373 ? -1.065 3.166 24.665 1.00 89.19 373 THR A CA 1
ATOM 2690 C C . THR A 1 373 ? -2.046 2.434 25.577 1.00 89.19 373 THR A C 1
ATOM 2692 O O . THR A 1 373 ? -2.778 3.084 26.318 1.00 89.19 373 THR A O 1
ATOM 2695 N N . GLN A 1 374 ? -2.033 1.097 25.595 1.00 89.62 374 GLN A N 1
ATOM 2696 C CA . GLN A 1 374 ? -2.855 0.309 26.516 1.00 89.62 374 GLN A CA 1
ATOM 2697 C C . GLN A 1 374 ? -2.537 0.656 27.974 1.00 89.62 374 GLN A C 1
ATOM 2699 O O . GLN A 1 374 ? -3.443 0.991 28.729 1.00 89.62 374 GLN A O 1
ATOM 2704 N N . LYS A 1 375 ? -1.253 0.667 28.354 1.00 93.94 375 LYS A N 1
ATOM 2705 C CA . LYS A 1 375 ? -0.827 1.020 29.717 1.00 93.94 375 LYS A CA 1
ATOM 2706 C C . LYS A 1 375 ? -1.260 2.439 30.115 1.00 93.94 375 LYS A C 1
ATOM 2708 O O . LYS A 1 375 ? -1.682 2.663 31.252 1.00 93.94 375 LYS A O 1
ATOM 2713 N N . ALA A 1 376 ? -1.158 3.397 29.192 1.00 93.12 376 ALA A N 1
ATOM 2714 C CA . ALA A 1 376 ? -1.621 4.764 29.414 1.00 93.12 376 ALA A CA 1
ATOM 2715 C C . ALA A 1 376 ? -3.143 4.807 29.634 1.00 93.12 376 ALA A C 1
ATOM 2717 O O . ALA A 1 376 ? -3.601 5.392 30.614 1.00 93.12 376 ALA A O 1
ATOM 2718 N N . ASN A 1 377 ? -3.914 4.122 28.786 1.00 86.12 377 ASN A N 1
ATOM 2719 C CA . ASN A 1 377 ? -5.369 4.036 28.909 1.00 86.12 377 ASN A CA 1
ATOM 2720 C C . ASN A 1 377 ? -5.807 3.351 30.209 1.00 86.12 377 ASN A C 1
ATOM 2722 O O . ASN A 1 377 ? -6.743 3.826 30.845 1.00 86.12 377 ASN A O 1
ATOM 2726 N N . ASP A 1 378 ? -5.116 2.295 30.643 1.00 89.44 378 ASP A N 1
ATOM 2727 C CA . ASP A 1 378 ? -5.397 1.620 31.916 1.00 89.44 378 ASP A CA 1
ATOM 2728 C C . ASP A 1 378 ? -5.176 2.563 33.108 1.00 89.44 378 ASP A C 1
ATOM 2730 O O . ASP A 1 378 ? -5.975 2.591 34.044 1.00 89.44 378 ASP A O 1
ATOM 2734 N N . THR A 1 379 ? -4.133 3.395 33.045 1.00 93.94 379 THR A N 1
ATOM 2735 C CA . THR A 1 379 ? -3.852 4.412 34.071 1.00 93.94 379 THR A CA 1
ATOM 2736 C C . THR A 1 379 ? -4.926 5.498 34.095 1.00 93.94 379 THR A C 1
ATOM 2738 O O . THR A 1 379 ? -5.391 5.892 35.164 1.00 93.94 379 THR A O 1
ATOM 2741 N N . VAL A 1 380 ? -5.346 5.987 32.926 1.00 90.06 380 VAL A N 1
ATOM 2742 C CA . VAL A 1 380 ? -6.427 6.978 32.821 1.00 90.06 380 VAL A CA 1
ATOM 2743 C C . VAL A 1 380 ? -7.742 6.391 33.334 1.00 90.06 380 VAL A C 1
ATOM 2745 O O . VAL A 1 380 ? -8.433 7.041 34.112 1.00 90.06 380 VAL A O 1
ATOM 2748 N N . LEU A 1 381 ? -8.062 5.148 32.969 1.00 85.75 381 LEU A N 1
ATOM 2749 C CA . LEU A 1 381 ? -9.262 4.458 33.435 1.00 85.75 381 LEU A CA 1
ATOM 2750 C C . LEU A 1 381 ? -9.267 4.282 34.957 1.00 85.75 381 LEU A C 1
ATOM 2752 O O . LEU A 1 381 ? -10.311 4.474 35.571 1.00 85.75 381 LEU A O 1
ATOM 2756 N N . ALA A 1 382 ? -8.129 3.931 35.562 1.00 89.56 382 ALA A N 1
ATOM 2757 C CA . ALA A 1 382 ? -8.005 3.841 37.015 1.00 89.56 382 ALA A CA 1
ATOM 2758 C C . ALA A 1 382 ? -8.288 5.196 37.686 1.00 89.56 382 ALA A C 1
ATOM 2760 O O . ALA A 1 382 ? -9.174 5.278 38.527 1.00 89.56 382 ALA A O 1
ATOM 2761 N N . ASN A 1 383 ? -7.648 6.276 37.222 1.00 89.56 383 ASN A N 1
ATOM 2762 C CA . ASN A 1 383 ? -7.888 7.621 37.759 1.00 89.56 383 ASN A CA 1
ATOM 2763 C C . ASN A 1 383 ? -9.351 8.074 37.602 1.00 89.56 383 ASN A C 1
ATOM 2765 O O . ASN A 1 383 ? -9.910 8.681 38.511 1.00 89.56 383 ASN A O 1
ATOM 2769 N N . LEU A 1 384 ? -9.986 7.790 36.459 1.00 85.12 384 LEU A N 1
ATOM 2770 C CA . LEU A 1 384 ? -11.393 8.136 36.229 1.00 85.12 384 LEU A CA 1
ATOM 2771 C C . LEU A 1 384 ? -12.342 7.326 37.118 1.00 85.12 384 LEU A C 1
ATOM 2773 O O . LEU A 1 384 ? -13.355 7.862 37.561 1.00 85.12 384 LEU A O 1
ATOM 2777 N N . LYS A 1 385 ? -12.022 6.056 37.394 1.00 82.75 385 LYS A N 1
ATOM 2778 C CA . LYS A 1 385 ? -12.770 5.251 38.367 1.00 82.75 385 LYS A CA 1
ATOM 2779 C C . LYS A 1 385 ? -12.644 5.828 39.767 1.00 82.75 385 LYS A C 1
ATOM 2781 O O . LYS A 1 385 ? -13.670 6.041 40.396 1.00 82.75 385 LYS A O 1
ATOM 2786 N N . ASP A 1 386 ? -11.434 6.172 40.197 1.00 85.62 386 ASP A N 1
ATOM 2787 C CA . ASP A 1 386 ? -11.207 6.761 41.519 1.00 85.62 386 ASP A CA 1
ATOM 2788 C C . ASP A 1 386 ? -11.958 8.096 41.673 1.00 85.62 386 ASP A C 1
ATOM 2790 O O . ASP A 1 386 ? -12.615 8.329 42.685 1.00 85.62 386 ASP A O 1
ATOM 2794 N N . GLN A 1 387 ? -11.936 8.961 40.651 1.00 84.88 387 GLN A N 1
ATOM 2795 C CA . GLN A 1 387 ? -12.697 10.220 40.649 1.00 84.88 387 GLN A CA 1
ATOM 2796 C C . GLN A 1 387 ? -14.212 9.996 40.673 1.00 84.88 387 GLN A C 1
ATOM 2798 O O . GLN A 1 387 ? -14.936 10.696 41.382 1.00 84.88 387 GLN A O 1
ATOM 2803 N N . ARG A 1 388 ? -14.707 9.021 39.903 1.00 79.50 388 ARG A N 1
ATOM 2804 C CA . ARG A 1 388 ? -16.122 8.645 39.920 1.00 79.50 388 ARG A CA 1
ATOM 2805 C C . ARG A 1 388 ? -16.523 8.136 41.301 1.00 79.50 388 ARG A C 1
ATOM 2807 O O . ARG A 1 388 ? -17.555 8.558 41.807 1.00 79.50 388 ARG A O 1
ATOM 2814 N N . ASP A 1 389 ? -15.718 7.271 41.906 1.00 76.88 389 ASP A N 1
ATOM 2815 C CA . ASP A 1 389 ? -15.994 6.681 43.216 1.00 76.88 389 ASP A CA 1
ATOM 2816 C C . ASP A 1 389 ? -15.918 7.738 44.336 1.00 76.88 389 ASP A C 1
ATOM 2818 O O . ASP A 1 389 ? -16.653 7.643 45.311 1.00 76.88 389 ASP A O 1
ATOM 2822 N N . GLN A 1 390 ? -15.128 8.806 44.178 1.00 79.62 390 GLN A N 1
ATOM 2823 C CA . GLN A 1 390 ? -15.150 9.963 45.088 1.00 79.62 390 GLN A CA 1
ATOM 2824 C C . GLN A 1 390 ? -16.441 10.790 44.999 1.00 79.62 390 GLN A C 1
ATOM 2826 O O . GLN A 1 390 ? -16.886 11.332 46.007 1.00 79.62 390 GLN A O 1
ATOM 2831 N N . LEU A 1 391 ? -17.025 10.927 43.804 1.00 72.69 391 LEU A N 1
ATOM 2832 C CA . LEU A 1 391 ? -18.223 11.747 43.584 1.00 72.69 391 LEU A CA 1
ATOM 2833 C C . LEU A 1 391 ? -19.531 10.968 43.792 1.00 72.69 391 LEU A C 1
ATOM 2835 O O . LEU A 1 391 ? -20.515 11.525 44.268 1.00 72.69 391 LEU A O 1
ATOM 2839 N N . SER A 1 392 ? -19.547 9.702 43.382 1.00 62.66 392 SER A N 1
ATOM 2840 C CA . SER A 1 392 ? -20.725 8.828 43.322 1.00 62.66 392 SER A CA 1
ATOM 2841 C C . SER A 1 392 ? -20.632 7.639 44.282 1.00 62.66 392 SER A C 1
ATOM 2843 O O . SER A 1 392 ? -21.518 6.783 44.273 1.00 62.66 392 SER A O 1
ATOM 2845 N N . GLY A 1 393 ? -19.566 7.550 45.080 1.00 64.56 393 GLY A N 1
ATOM 2846 C CA . GLY A 1 393 ? -19.419 6.523 46.101 1.00 64.56 393 GLY A CA 1
ATOM 2847 C C . GLY A 1 393 ? -20.428 6.729 47.220 1.00 64.56 393 GLY A C 1
ATOM 2848 O O . GLY A 1 393 ? -20.522 7.804 47.809 1.00 64.56 393 GLY A O 1
ATOM 2849 N N . VAL A 1 394 ? -21.186 5.680 47.519 1.00 65.50 394 VAL A N 1
ATOM 2850 C CA . VAL A 1 394 ? -22.099 5.659 48.657 1.00 65.50 394 VAL A CA 1
ATOM 2851 C C . VAL A 1 394 ? -21.268 5.570 49.932 1.00 65.50 394 VAL A C 1
ATOM 2853 O O . VAL A 1 394 ? -20.560 4.587 50.159 1.00 65.50 394 VAL A O 1
ATOM 2856 N N . ASN A 1 395 ? -21.327 6.604 50.771 1.00 66.81 395 ASN A N 1
ATOM 2857 C CA . ASN A 1 395 ? -20.708 6.553 52.085 1.00 66.81 395 ASN A CA 1
ATOM 2858 C C . ASN A 1 395 ? -21.573 5.672 52.999 1.00 66.81 395 ASN A C 1
ATOM 2860 O O . ASN A 1 395 ? -22.612 6.111 53.493 1.00 66.81 395 ASN A O 1
ATOM 2864 N N . LEU A 1 396 ? -21.145 4.424 53.204 1.00 68.06 396 LEU A N 1
ATOM 2865 C CA . LEU A 1 396 ? -21.857 3.434 54.020 1.00 68.06 396 LEU A CA 1
ATOM 2866 C C . LEU A 1 396 ? -22.144 3.941 55.440 1.00 68.06 396 LEU A C 1
ATOM 2868 O O . LEU A 1 396 ? -23.167 3.574 56.012 1.00 68.06 396 LEU A O 1
ATOM 2872 N N . ASP A 1 397 ? -21.301 4.819 55.988 1.00 72.94 397 ASP A N 1
ATOM 2873 C CA . ASP A 1 397 ? -21.520 5.416 57.308 1.00 72.94 397 ASP A CA 1
ATOM 2874 C C . ASP A 1 397 ? -22.660 6.445 57.285 1.00 72.94 397 ASP A C 1
ATOM 2876 O O . ASP A 1 397 ? -23.455 6.524 58.222 1.00 72.94 397 ASP A O 1
ATOM 2880 N N . GLU A 1 398 ? -22.784 7.211 56.200 1.00 74.44 398 GLU A N 1
ATOM 2881 C CA . GLU A 1 398 ? -23.851 8.197 56.012 1.00 74.44 398 GLU A CA 1
ATOM 2882 C C . GLU A 1 398 ? -25.189 7.512 55.699 1.00 74.44 398 GLU A C 1
ATOM 2884 O O . GLU A 1 398 ? -26.240 7.913 56.207 1.00 74.44 398 GLU A O 1
ATOM 2889 N N . GLU A 1 399 ? -25.163 6.419 54.936 1.00 72.44 399 GLU A N 1
ATOM 2890 C CA . GLU A 1 399 ? -26.341 5.597 54.671 1.00 72.44 399 GLU A CA 1
ATOM 2891 C C . GLU A 1 399 ? -26.778 4.804 55.914 1.00 72.44 399 GLU A C 1
ATOM 2893 O O . GLU A 1 399 ? -27.972 4.751 56.216 1.00 72.44 399 GLU A O 1
ATOM 2898 N N . ALA A 1 400 ? -25.837 4.298 56.723 1.00 80.06 400 ALA A N 1
ATOM 2899 C CA . ALA A 1 400 ? -26.121 3.687 58.023 1.00 80.06 400 ALA A CA 1
ATOM 2900 C C . ALA A 1 400 ? -26.659 4.705 59.043 1.00 80.06 400 ALA A C 1
ATOM 2902 O O . ALA A 1 400 ? -27.596 4.398 59.784 1.00 80.06 400 ALA A O 1
ATOM 2903 N N . ALA A 1 401 ? -26.127 5.931 59.064 1.00 82.75 401 ALA A N 1
ATOM 2904 C CA . ALA A 1 401 ? -26.646 7.017 59.893 1.00 82.75 401 ALA A CA 1
ATOM 2905 C C . ALA A 1 401 ? -28.061 7.428 59.461 1.00 82.75 401 ALA A C 1
ATOM 2907 O O . ALA A 1 401 ? -28.937 7.620 60.309 1.00 82.75 401 ALA A O 1
ATOM 2908 N N . ASN A 1 402 ? -28.321 7.506 58.153 1.00 79.00 402 ASN A N 1
ATOM 2909 C CA . ASN A 1 402 ? -29.657 7.751 57.617 1.00 79.00 402 ASN A CA 1
ATOM 2910 C C . ASN A 1 402 ? -30.614 6.597 57.931 1.00 79.00 402 ASN A C 1
ATOM 2912 O O . ASN A 1 402 ? -31.749 6.850 58.330 1.00 79.00 402 ASN A O 1
ATOM 2916 N N . LEU A 1 403 ? -30.164 5.344 57.855 1.00 84.62 403 LEU A N 1
ATOM 2917 C CA . LEU A 1 403 ? -30.949 4.176 58.249 1.00 84.62 403 LEU A CA 1
ATOM 2918 C C . LEU A 1 403 ? -31.304 4.219 59.741 1.00 84.62 403 LEU A C 1
ATOM 2920 O O . LEU A 1 403 ? -32.471 4.059 60.096 1.00 84.62 403 LEU A O 1
ATOM 2924 N N . LEU A 1 404 ? -30.333 4.503 60.614 1.00 85.50 404 LEU A N 1
ATOM 2925 C CA . LEU A 1 404 ? -30.550 4.704 62.051 1.00 85.50 404 LEU A CA 1
ATOM 2926 C C . LEU A 1 404 ? -31.533 5.846 62.315 1.00 85.50 404 LEU A C 1
ATOM 2928 O O . LEU A 1 404 ? -32.448 5.701 63.125 1.00 85.50 404 LEU A O 1
ATOM 2932 N N . LYS A 1 405 ? -31.398 6.965 61.599 1.00 84.44 405 LYS A N 1
ATOM 2933 C CA . LYS A 1 405 ? -32.323 8.100 61.670 1.00 84.44 405 LYS A CA 1
ATOM 2934 C C . LYS A 1 405 ? -33.734 7.705 61.231 1.00 84.44 405 LYS A C 1
ATOM 2936 O O . LYS A 1 405 ? -34.692 8.070 61.908 1.00 84.44 405 LYS A O 1
ATOM 2941 N N . TYR A 1 406 ? -33.891 6.934 60.155 1.00 86.12 406 TYR A N 1
ATOM 2942 C CA . TYR A 1 406 ? -35.196 6.435 59.710 1.00 86.12 406 TYR A CA 1
ATOM 2943 C C . TYR A 1 406 ? -35.805 5.440 60.701 1.00 86.12 406 TYR A C 1
ATOM 2945 O O . TYR A 1 406 ? -36.995 5.535 60.999 1.00 86.12 406 TYR A O 1
ATOM 2953 N N . GLN A 1 407 ? -35.002 4.551 61.288 1.00 86.81 407 GLN A N 1
ATOM 2954 C CA . GLN A 1 407 ? -35.447 3.653 62.356 1.00 86.81 407 GLN A CA 1
ATOM 2955 C C . GLN A 1 407 ? -35.896 4.435 63.600 1.00 86.81 407 GLN A C 1
ATOM 2957 O O . GLN A 1 407 ? -36.954 4.152 64.166 1.00 86.81 407 GLN A O 1
ATOM 2962 N N . GLN A 1 408 ? -35.148 5.470 63.994 1.00 86.31 408 GLN A N 1
ATOM 2963 C CA . GLN A 1 408 ? -35.515 6.356 65.100 1.00 86.31 408 GLN A CA 1
ATOM 2964 C C . GLN A 1 408 ? -36.804 7.130 64.802 1.00 86.31 408 GLN A C 1
ATOM 2966 O O . GLN A 1 408 ? -37.710 7.124 65.635 1.00 86.31 408 GLN A O 1
ATOM 2971 N N . LEU A 1 409 ? -36.944 7.724 63.613 1.00 86.19 409 LEU A N 1
ATOM 2972 C CA . LEU A 1 409 ? -38.159 8.429 63.186 1.00 86.19 409 LEU A CA 1
ATOM 2973 C C . LEU A 1 409 ? -39.377 7.500 63.118 1.00 86.19 409 LEU A C 1
ATOM 2975 O O . LEU A 1 409 ? -40.470 7.901 63.517 1.00 86.19 409 LEU A O 1
ATOM 2979 N N . TYR A 1 410 ? -39.202 6.252 62.682 1.00 86.25 410 TYR A N 1
ATOM 2980 C CA . TYR A 1 410 ? -40.260 5.244 62.691 1.00 86.25 410 TYR A CA 1
ATOM 2981 C C . TYR A 1 410 ? -40.675 4.870 64.123 1.00 86.25 410 TYR A C 1
ATOM 2983 O O . TYR A 1 410 ? -41.866 4.831 64.444 1.00 86.25 410 TYR A O 1
ATOM 2991 N N . SER A 1 411 ? -39.707 4.682 65.026 1.00 88.25 411 SER A N 1
ATOM 2992 C CA . SER A 1 411 ? -39.976 4.423 66.449 1.00 88.25 411 SER A CA 1
ATOM 2993 C C . SER A 1 411 ? -40.651 5.614 67.153 1.00 88.25 411 SER A C 1
ATOM 2995 O O . SER A 1 411 ? -41.527 5.439 68.000 1.00 88.25 411 SER A O 1
ATOM 2997 N N . ALA A 1 412 ? -40.297 6.845 66.771 1.00 85.00 412 ALA A N 1
ATOM 2998 C CA . ALA A 1 412 ? -40.926 8.061 67.271 1.00 85.00 412 ALA A CA 1
ATOM 2999 C C . ALA A 1 412 ? -42.353 8.216 66.723 1.00 85.00 412 ALA A C 1
ATOM 3001 O O . ALA A 1 412 ? -43.270 8.516 67.481 1.00 85.00 412 ALA A O 1
ATOM 3002 N N . SER A 1 413 ? -42.565 7.939 65.434 1.00 84.88 413 SER A N 1
ATOM 3003 C CA . SER A 1 413 ? -43.885 8.000 64.792 1.00 84.88 413 SER A CA 1
ATOM 3004 C C . SER A 1 413 ? -44.845 6.959 65.368 1.00 84.88 413 SER A C 1
ATOM 3006 O O . SER A 1 413 ? -46.000 7.267 65.648 1.00 84.88 413 SER A O 1
ATOM 3008 N N . THR A 1 414 ? -44.366 5.741 65.630 1.00 88.62 414 THR A N 1
ATOM 3009 C CA . THR A 1 414 ? -45.156 4.697 66.304 1.00 88.62 414 THR A CA 1
ATOM 3010 C C . THR A 1 414 ? -45.487 5.065 67.752 1.00 88.62 414 THR A C 1
ATOM 3012 O O . THR A 1 414 ? -46.625 4.859 68.170 1.00 88.62 414 THR A O 1
ATOM 3015 N N . LYS A 1 415 ? -44.567 5.695 68.498 1.00 83.56 415 LYS A N 1
ATOM 3016 C CA . LYS A 1 415 ? -44.873 6.270 69.823 1.00 83.56 415 LYS A CA 1
ATOM 3017 C C . LYS A 1 415 ? -45.907 7.393 69.754 1.00 83.56 415 LYS A C 1
ATOM 3019 O O . LYS A 1 415 ? -46.833 7.389 70.553 1.00 83.56 415 LYS A O 1
ATOM 3024 N N . ILE A 1 416 ? -45.809 8.312 68.791 1.00 84.94 416 ILE A N 1
ATOM 3025 C CA . ILE A 1 416 ? -46.807 9.378 68.592 1.00 84.94 416 ILE A CA 1
ATOM 3026 C C . ILE A 1 416 ? -48.182 8.779 68.278 1.00 84.94 416 ILE A C 1
ATOM 3028 O O . ILE A 1 416 ? -49.177 9.228 68.838 1.00 84.94 416 ILE A O 1
ATOM 3032 N N . LEU A 1 417 ? -48.254 7.734 67.449 1.00 84.81 417 LEU A N 1
ATOM 3033 C CA . LEU A 1 417 ? -49.502 7.012 67.182 1.00 84.81 417 LEU A CA 1
ATOM 3034 C C . LEU A 1 417 ? -50.048 6.312 68.435 1.00 84.81 417 LEU A C 1
ATOM 3036 O O . LEU A 1 417 ? -51.255 6.320 68.663 1.00 84.81 417 LEU A O 1
ATOM 3040 N N . GLN A 1 418 ? -49.187 5.728 69.272 1.00 85.50 418 GLN A N 1
ATOM 3041 C CA . GLN A 1 418 ? -49.594 5.132 70.549 1.00 85.50 418 GLN A CA 1
ATOM 3042 C C . GLN A 1 418 ? -50.124 6.188 71.524 1.00 85.50 418 GLN A C 1
ATOM 3044 O O . GLN A 1 418 ? -51.199 6.004 72.089 1.00 85.50 418 GLN A O 1
ATOM 3049 N N . THR A 1 419 ? -49.426 7.313 71.679 1.00 83.56 419 THR A N 1
ATOM 3050 C CA . THR A 1 419 ? -49.870 8.435 72.516 1.00 83.56 419 THR A CA 1
ATOM 3051 C C . THR A 1 419 ? -51.148 9.067 71.967 1.00 83.56 419 THR A C 1
ATOM 3053 O O . THR A 1 419 ? -52.053 9.373 72.734 1.00 83.56 419 THR A O 1
ATOM 3056 N N . GLY A 1 420 ? -51.277 9.197 70.645 1.00 84.25 420 GLY A N 1
ATOM 3057 C CA . GLY A 1 420 ? -52.499 9.648 69.983 1.00 84.25 420 GLY A CA 1
ATOM 3058 C C . GLY A 1 420 ? -53.681 8.721 70.264 1.00 84.25 420 GLY A C 1
ATOM 3059 O O . GLY A 1 420 ? -54.735 9.198 70.669 1.00 84.25 420 GLY A O 1
ATOM 3060 N N . ASN A 1 421 ? -53.494 7.401 70.157 1.00 82.31 421 ASN A N 1
ATOM 3061 C CA . ASN A 1 421 ? -54.510 6.412 70.532 1.00 82.31 421 ASN A CA 1
ATOM 3062 C C . ASN A 1 421 ? -54.857 6.469 72.028 1.00 82.31 421 ASN A C 1
ATOM 3064 O O . ASN A 1 421 ? -56.022 6.358 72.393 1.00 82.31 421 ASN A O 1
ATOM 3068 N N . GLN A 1 422 ? -53.876 6.676 72.909 1.00 82.75 422 GLN A N 1
ATOM 3069 C CA . GLN A 1 422 ? -54.115 6.842 74.346 1.00 82.75 422 GLN A CA 1
ATOM 3070 C C . GLN A 1 422 ? -54.889 8.124 74.664 1.00 82.75 422 GLN A C 1
ATOM 3072 O O . GLN A 1 422 ? -55.799 8.092 75.491 1.00 82.75 422 GLN A O 1
ATOM 3077 N N . MET A 1 423 ? -54.580 9.238 73.996 1.00 79.56 423 MET A N 1
ATOM 3078 C CA . MET A 1 423 ? -55.337 10.481 74.143 1.00 79.56 423 MET A CA 1
ATOM 3079 C C . MET A 1 423 ? -56.748 10.339 73.574 1.00 79.56 423 MET A C 1
ATOM 3081 O O . MET A 1 423 ? -57.704 10.741 74.226 1.00 79.56 423 MET A O 1
ATOM 3085 N N . PHE A 1 424 ? -56.899 9.698 72.415 1.00 81.94 424 PHE A N 1
ATOM 3086 C CA . PHE A 1 424 ? -58.200 9.409 71.816 1.00 81.94 424 PHE A CA 1
ATOM 3087 C C . PHE A 1 424 ? -59.065 8.526 72.727 1.00 81.94 424 PHE A C 1
ATOM 3089 O O . PHE A 1 424 ? -60.222 8.850 72.981 1.00 81.94 424 PHE A O 1
ATOM 3096 N N . ASN A 1 425 ? -58.487 7.470 73.304 1.00 81.75 425 ASN A N 1
ATOM 3097 C CA . ASN A 1 425 ? -59.174 6.605 74.263 1.00 81.75 425 ASN A CA 1
ATOM 3098 C C . ASN A 1 425 ? -59.508 7.330 75.573 1.00 81.75 425 ASN A C 1
ATOM 3100 O O . ASN A 1 425 ? -60.589 7.125 76.109 1.00 81.75 425 ASN A O 1
ATOM 3104 N N . THR A 1 426 ? -58.623 8.195 76.079 1.00 80.94 426 THR A N 1
ATOM 3105 C CA . THR A 1 426 ? -58.905 9.020 77.268 1.00 80.94 426 THR A CA 1
ATOM 3106 C C . THR A 1 426 ? -60.055 9.994 77.002 1.00 80.94 426 THR A C 1
ATOM 3108 O O . THR A 1 426 ? -60.944 10.126 77.835 1.00 80.94 426 THR A O 1
ATOM 3111 N N . LEU A 1 427 ? -60.089 10.636 75.828 1.00 76.56 427 LEU A N 1
ATOM 3112 C CA . LEU A 1 427 ? -61.198 11.509 75.427 1.00 76.56 427 LEU A CA 1
ATOM 3113 C C . LEU A 1 427 ? -62.515 10.733 75.282 1.00 76.56 427 LEU A C 1
ATOM 3115 O O . LEU A 1 427 ? -63.554 11.213 75.725 1.00 76.56 427 LEU A O 1
ATOM 3119 N N . LEU A 1 428 ? -62.474 9.522 74.722 1.00 74.88 428 LEU A N 1
ATOM 3120 C CA . LEU A 1 428 ? -63.629 8.618 74.672 1.00 74.88 428 LEU A CA 1
ATOM 3121 C C . LEU A 1 428 ? -64.094 8.178 76.067 1.00 74.88 428 LEU A C 1
ATOM 3123 O O . LEU A 1 428 ? -65.293 8.100 76.305 1.00 74.88 428 LEU A O 1
ATOM 3127 N N . ALA A 1 429 ? -63.168 7.919 76.991 1.00 76.56 429 ALA A N 1
ATOM 3128 C CA . ALA A 1 429 ? -63.472 7.517 78.364 1.00 76.56 429 ALA A CA 1
ATOM 3129 C C . ALA A 1 429 ? -64.024 8.659 79.234 1.00 76.56 429 ALA A C 1
ATOM 3131 O O . ALA A 1 429 ? -64.647 8.378 80.247 1.00 76.56 429 ALA A O 1
ATOM 3132 N N . ILE A 1 430 ? -63.792 9.922 78.860 1.00 74.25 430 ILE A N 1
ATOM 3133 C CA . ILE A 1 430 ? -64.394 11.101 79.510 1.00 74.25 430 ILE A CA 1
ATOM 3134 C C . ILE A 1 430 ? -65.795 11.405 78.939 1.00 74.25 430 ILE A C 1
ATOM 3136 O O . ILE A 1 430 ? -66.591 12.070 79.597 1.00 74.25 430 ILE A O 1
ATOM 3140 N N . MET A 1 431 ? -66.103 10.951 77.716 1.00 58.56 431 MET A N 1
ATOM 3141 C CA . MET A 1 431 ? -67.413 11.148 77.069 1.00 58.56 431 MET A CA 1
ATOM 3142 C C . MET A 1 431 ? -68.463 10.075 77.399 1.00 58.56 431 MET A C 1
ATOM 3144 O O . MET A 1 431 ? -69.635 10.288 77.087 1.00 58.56 431 MET A O 1
ATOM 3148 N N . ASN A 1 432 ? -68.063 8.956 78.004 1.00 50.00 432 ASN A N 1
ATOM 3149 C CA . ASN A 1 432 ? -68.961 7.960 78.602 1.00 50.00 432 ASN A CA 1
ATOM 3150 C C . ASN A 1 432 ? -68.995 8.145 80.117 1.00 50.00 432 ASN A C 1
ATOM 3152 O O . ASN A 1 432 ? -70.042 7.805 80.713 1.00 50.00 432 ASN A O 1
#

Sequence (432 aa):
EANSPGNSAPSADLLDERDRILANLQKLIGGQSLINSDGTATQLVGGLPLVERGLANTIGINGDGKSLSVSFKQSNGNITATQTIQRVDGGQAGALLTLKNEFIPKLEQRLNTAAIGLVKVANETIVDTDSTSAPIRIFGFKVGSNTYSDFNDSRLTVSVPSFNVSSEVDVKNLYDSLGSAAQTETATVTFKALTAGQTVIIGGLTFTAGANGASAVQVANAFSSLAVGDAAGTINTRKSLGASTGGTFTSGTLAGWSTGGPSSEYVAFTSTSSNQNVTNLSASGTGVTPTISTWKEGYTGNSVFISNQLIAENFLSIAPTDPLMYYNGGNLLNPKISSANANTAQLKSSLFGNVVADLVTDVGVQVATWKNTQKANDTVLANLKDQRDQLSGVNLDEEAANLLKYQQLYSASTKILQTGNQMFNTLLAIMN

Radius of gyration: 38.93 Å; chains: 1; bounding box: 102×63×118 Å

pLDDT: mean 81.99, std 11.86, range [34.75, 97.88]

Foldseek 3Di:
DPDDPPPPDPDPVVLVVQVVVLVVVCQAQNADWDQDPSRFIFGAFLNHTCDDGPFHWDKDQDPVNQWIWTWGDDPPRPDTDIDIDNAGPHHPVRVVSCCVPPVVVLLQLLLLLLLLLLQVLQQQLFADPDPPDDGDGFKFFDQDPPDTDHQPDPPQPARQAPFDLQDLVRSVLSSCQQADAFFWWKKKWQFAWFAAQWWKAWQFWIWGFHNRTAHLQLVLQLQAQFDFFAWQVNSCVVSVDDNVSGTGTPGGTRHQWGWHGGDRNMIMITGPPGRHFDPDIAMDIRGDGIDMDGPHGGHNYNCNCVVRVSTSVGMDGPGDPDPLSQAHPSDPPGGSRDPVSVVSSVVSVVSSVVSVVVSVVVVVVVVVVVVVVVVVVVVVVVVVVVVCCVVVPDPVVVVVVVVVVVVVVVVVVVVVVVVVVVVVVVVVVVVD

Secondary structure (DSSP, 8-state):
----TT--PPPHHHHHHHHHHHHHHHHHH--EEEE-TTS-EEEEETTEEEEETTEE-EEEE-TTSSSEEEEEE-TTSS-EEEEEES---SHHHHHHHHIIIIIHHHHHHHHHHHHHHHHHHHHHTB----TTSPPP-SEEEEEETTEEE-TT-TT-SSPPP----SSHHHHHHHHHHHHSSPB--EEEEE---B-TT-EEEETTEEEEE-TT-B-HHHHHHHHTTPPTT-BHHHHHHHTT-SGGGTEEEEEEB--SEEEEEEETTEEEEEESSTTS--PPP-EESSSPPPEEEEEE--B-TTHHHHHH---GGGEEE---S-GGGGBGGGSTTSBSB-HHHHHHHHHHHHHHHHHHHHHHHHHHHHHHHHHHHHHHHHHHHHHHHHHHHHHH---HHHHHHHHHHHHHHHHHHHHHHHHHHHHHHHHHHHH-